Protein AF-A0A6P0TSS7-F1 (afdb_monomer_lite)

Foldseek 3Di:
DVVVVVVVVVVVVVVVVVVVVVVVVVVVVVVVVVVVVVVVVVVVPDCVVVVVVVVVVVVVVVVVVVVVVVVVPDDDDDDDDDDDDDCPDPPPPDDKDKDKAKAQVRVLVVVLCLLVPFQAEKEWEFAFAACLLVDPVVLVSNVVSVVSVHAYEYEYHAVVCPLQTCHDRRNVCVVVLVVVCVVSPPRYYYFHQNDRWGKMARDLAKIKGWDDRNRRDDRDDPDMIMMMIMSDNVVNVVVVCCVVVRDGDDPVVVCVSVVVVVCVVVVVPDDPPPPPPPPPPDDDDDDDDDDDDDDDDDDDDDDDDDDDDDDDDDDDDDDDDDDDDDDDDPQDPADELVRVVVCVVVPDQAQAQHEPDLHECALAERDDQRRHCHNYHHHNYHCHNYHDVND

Radius of gyration: 33.13 Å; chains: 1; bounding box: 86×97×67 Å

Secondary structure (DSSP, 8-state):
-HHHHHHHHHHHHHHHHHHHHHHHHHHHHHHHHHHHHHHHHHHHT-HHHHHHHHHHHHHHHHHHHHHHHHHHT--------------------S---EEEEEHHHHHHHHHHHHHHH-SSEEEEE-S---TTTS-HHHHHHHHHHHHTT-EEEEEE--GGGTT-TT-SGGGTTHHHHHHHHHHTBTTEEEEE------EEEETTTEEEEES--TTTS-S--SS--EEEEE--HHHHHHHHHHHHHS----HHHHHHHHHHHHHHHHS----TT---TTS---------------------------------------------------PPPPPPHHHHHHHHHTT--B-TT-B-TT-B-TT-B---TT-B-TT-B-TT-B-TT-B-TT-

Structure (mmCIF, N/CA/C/O backbone):
data_AF-A0A6P0TSS7-F1
#
_entry.id   AF-A0A6P0TSS7-F1
#
loop_
_atom_site.group_PDB
_atom_site.id
_atom_site.type_symbol
_atom_site.label_atom_id
_atom_site.label_alt_id
_atom_site.label_comp_id
_atom_site.label_asym_id
_atom_site.label_entity_id
_atom_site.label_seq_id
_atom_site.pdbx_PDB_ins_code
_atom_site.Cartn_x
_atom_site.Cartn_y
_atom_site.Cartn_z
_atom_site.occupancy
_atom_site.B_iso_or_equiv
_atom_site.auth_seq_id
_atom_site.auth_comp_id
_atom_site.auth_asym_id
_atom_site.auth_atom_id
_atom_site.pdbx_PDB_model_num
ATOM 1 N N . MET A 1 1 ? 46.151 40.128 7.161 1.00 56.41 1 MET A N 1
ATOM 2 C CA . MET A 1 1 ? 46.401 39.785 5.744 1.00 56.41 1 MET A CA 1
ATOM 3 C C . MET A 1 1 ? 46.749 38.310 5.591 1.00 56.41 1 MET A C 1
ATOM 5 O O . MET A 1 1 ? 46.045 37.662 4.836 1.00 56.41 1 MET A O 1
ATOM 9 N N . SER A 1 2 ? 47.691 37.745 6.363 1.00 64.00 2 SER A N 1
ATOM 10 C CA . SER A 1 2 ? 48.084 36.326 6.213 1.00 64.00 2 SER A CA 1
ATOM 11 C C . SER A 1 2 ? 46.957 35.307 6.423 1.00 64.00 2 SER A C 1
ATOM 13 O O . SER A 1 2 ? 46.883 34.331 5.687 1.00 64.00 2 SER A O 1
ATOM 15 N N . ASP A 1 3 ? 46.052 35.532 7.380 1.00 62.84 3 ASP A N 1
ATOM 16 C CA . ASP A 1 3 ? 44.962 34.576 7.647 1.00 62.84 3 ASP A CA 1
ATOM 17 C C . ASP A 1 3 ? 43.899 34.580 6.540 1.00 62.84 3 ASP A C 1
ATOM 19 O O . ASP A 1 3 ? 43.293 33.554 6.243 1.00 62.84 3 ASP A O 1
ATOM 23 N N . LEU A 1 4 ? 43.708 35.727 5.880 1.00 66.06 4 LEU A N 1
ATOM 24 C CA . LEU A 1 4 ? 42.767 35.861 4.770 1.00 66.06 4 LEU A CA 1
ATOM 25 C C . LEU A 1 4 ? 43.320 35.199 3.499 1.00 66.06 4 LEU A C 1
ATOM 27 O O . LEU A 1 4 ? 42.591 34.493 2.812 1.00 66.06 4 LEU A O 1
ATOM 31 N N . GLU A 1 5 ? 44.618 35.358 3.231 1.00 70.69 5 GLU A N 1
ATOM 32 C CA . GLU A 1 5 ? 45.310 34.692 2.118 1.00 70.69 5 GLU A CA 1
ATOM 33 C C . GLU A 1 5 ? 45.388 33.171 2.316 1.00 70.69 5 GLU A C 1
ATOM 35 O O . GLU A 1 5 ? 45.181 32.409 1.371 1.00 70.69 5 GLU A O 1
ATOM 40 N N . SER A 1 6 ? 45.611 32.715 3.553 1.00 71.88 6 SER A N 1
ATOM 41 C CA . SER A 1 6 ? 45.585 31.290 3.903 1.00 71.88 6 SER A CA 1
ATOM 42 C C . SER A 1 6 ? 44.199 30.674 3.685 1.00 71.88 6 SER A C 1
ATOM 44 O O . SER A 1 6 ? 44.088 29.585 3.122 1.00 71.88 6 SER A O 1
ATOM 46 N N . ASN A 1 7 ? 43.135 31.372 4.093 1.00 77.25 7 ASN A N 1
ATOM 47 C CA . ASN A 1 7 ? 41.763 30.900 3.903 1.00 77.25 7 ASN A CA 1
ATOM 48 C C . ASN A 1 7 ? 41.346 30.906 2.428 1.00 77.25 7 ASN A C 1
ATOM 50 O O . ASN A 1 7 ? 40.672 29.979 1.983 1.00 77.25 7 ASN A O 1
ATOM 54 N N . LEU A 1 8 ? 41.789 31.902 1.656 1.00 76.69 8 LEU A N 1
ATOM 55 C CA . LEU A 1 8 ? 41.529 31.961 0.219 1.00 76.69 8 LEU A CA 1
ATOM 56 C C . LEU A 1 8 ? 42.227 30.812 -0.521 1.00 76.69 8 LEU A C 1
ATOM 58 O O . LEU A 1 8 ? 41.611 30.146 -1.346 1.00 76.69 8 LEU A O 1
ATOM 62 N N . SER A 1 9 ? 43.481 30.516 -0.170 1.00 79.12 9 SER A N 1
ATOM 63 C CA . SER A 1 9 ? 44.229 29.387 -0.738 1.00 79.12 9 SER A CA 1
ATOM 64 C C . SER A 1 9 ? 43.576 28.034 -0.417 1.00 79.12 9 SER A C 1
ATOM 66 O O . SER A 1 9 ? 43.431 27.182 -1.296 1.00 79.12 9 SER A O 1
ATOM 68 N N . ALA A 1 10 ? 43.094 27.852 0.818 1.00 78.88 10 ALA A N 1
ATOM 69 C CA . ALA A 1 10 ? 42.362 26.650 1.216 1.00 78.88 10 ALA A CA 1
ATOM 70 C C . ALA A 1 10 ? 41.029 26.495 0.461 1.00 78.88 10 ALA A C 1
ATOM 72 O O . ALA A 1 10 ? 40.663 25.383 0.076 1.00 78.88 10 ALA A O 1
ATOM 73 N N . LEU A 1 11 ? 40.320 27.602 0.213 1.00 77.44 11 LEU A N 1
ATOM 74 C CA . LEU A 1 11 ? 39.073 27.594 -0.548 1.00 77.44 11 LEU A CA 1
ATOM 75 C C . LEU A 1 11 ? 39.317 27.233 -2.019 1.00 77.44 11 LEU A C 1
ATOM 77 O O . LEU A 1 11 ? 38.633 26.360 -2.545 1.00 77.44 11 LEU A O 1
ATOM 81 N N . VAL A 1 12 ? 40.339 27.817 -2.650 1.00 84.06 12 VAL A N 1
ATOM 82 C CA . VAL A 1 12 ? 40.725 27.510 -4.040 1.00 84.06 12 VAL A CA 1
ATOM 83 C C . VAL A 1 12 ? 41.127 26.040 -4.194 1.00 84.06 12 VAL A C 1
ATOM 85 O O . VAL A 1 12 ? 40.710 25.377 -5.144 1.00 84.06 12 VAL A O 1
ATOM 88 N N . ALA A 1 13 ? 41.878 25.489 -3.237 1.00 80.06 13 ALA A N 1
ATOM 89 C CA . ALA A 1 13 ? 42.235 24.072 -3.244 1.00 80.06 13 ALA A CA 1
ATOM 90 C C . ALA A 1 13 ? 40.999 23.162 -3.132 1.00 80.06 13 ALA A C 1
ATOM 92 O O . ALA A 1 13 ? 40.915 22.147 -3.827 1.00 80.06 13 ALA A O 1
ATOM 93 N N . LYS A 1 14 ? 40.022 23.539 -2.297 1.00 77.12 14 LYS A N 1
ATOM 94 C CA . LYS A 1 14 ? 38.774 22.786 -2.125 1.00 77.12 14 LYS A CA 1
ATOM 95 C C . LYS A 1 14 ? 37.887 22.849 -3.369 1.00 77.12 14 LYS A C 1
ATOM 97 O O . LYS A 1 14 ? 37.352 21.819 -3.764 1.00 77.12 14 LYS A O 1
ATOM 102 N N . VAL A 1 15 ? 37.783 24.011 -4.015 1.00 78.94 15 VAL A N 1
ATOM 103 C CA . VAL A 1 15 ? 37.060 24.167 -5.290 1.00 78.94 15 VAL A CA 1
ATOM 104 C C . VAL A 1 15 ? 37.698 23.294 -6.373 1.00 78.94 15 VAL A C 1
ATOM 106 O O . VAL A 1 15 ? 37.010 22.482 -6.979 1.00 78.94 15 VAL A O 1
ATOM 109 N N . SER A 1 16 ? 39.026 23.330 -6.519 1.00 72.00 16 SER A N 1
ATOM 110 C CA . SER A 1 16 ? 39.725 22.486 -7.499 1.00 72.00 16 SER A CA 1
ATOM 111 C C . SER A 1 16 ? 39.575 20.980 -7.221 1.00 72.00 16 SER A C 1
ATOM 113 O O . SER A 1 16 ? 39.546 20.158 -8.141 1.00 72.00 16 SER A O 1
ATOM 115 N N . GLN A 1 17 ? 39.465 20.583 -5.949 1.00 71.12 17 GLN A N 1
ATOM 116 C CA . GLN A 1 17 ? 39.170 19.199 -5.578 1.00 71.12 17 GLN A CA 1
ATOM 117 C C . GLN A 1 17 ? 37.736 18.799 -5.954 1.00 71.12 17 GLN A C 1
ATOM 119 O O . GLN A 1 17 ? 37.541 17.709 -6.497 1.00 71.12 17 GLN A O 1
ATOM 124 N N . LEU A 1 18 ? 36.757 19.673 -5.705 1.00 65.25 18 LEU A N 1
ATOM 125 C CA . LEU A 1 18 ? 35.355 19.443 -6.061 1.00 65.25 18 LEU A CA 1
ATOM 126 C C . LEU A 1 18 ? 35.171 19.336 -7.580 1.00 65.25 18 LEU A C 1
ATOM 128 O O . LEU A 1 18 ? 34.493 18.421 -8.039 1.00 65.25 18 LEU A O 1
ATOM 132 N N . GLU A 1 19 ? 35.854 20.168 -8.369 1.00 64.25 19 GLU A N 1
ATOM 133 C CA . GLU A 1 19 ? 35.842 20.087 -9.838 1.00 64.25 19 GLU A CA 1
ATOM 134 C C . GLU A 1 19 ? 36.350 18.723 -10.341 1.00 64.25 19 GLU A C 1
ATOM 136 O O . GLU A 1 19 ? 35.740 18.088 -11.204 1.00 64.25 19 GLU A O 1
ATOM 141 N N . LYS A 1 20 ? 37.438 18.200 -9.755 1.00 64.19 20 LYS A N 1
ATOM 142 C CA . LYS A 1 20 ? 37.963 16.865 -10.100 1.00 64.19 20 LYS A CA 1
ATOM 143 C C . LYS A 1 20 ? 36.997 15.740 -9.723 1.00 64.19 20 LYS A C 1
ATOM 145 O O . LYS A 1 20 ? 36.860 14.768 -10.476 1.00 64.19 20 LYS A O 1
ATOM 150 N N . GLN A 1 21 ? 36.326 15.859 -8.578 1.00 65.88 21 GLN A N 1
ATOM 151 C CA . GLN A 1 21 ? 35.292 14.908 -8.165 1.00 65.88 21 GLN A CA 1
ATOM 152 C C . GLN A 1 21 ? 34.088 14.958 -9.112 1.00 65.88 21 GLN A C 1
ATOM 154 O O . GLN A 1 21 ? 33.618 13.904 -9.537 1.00 65.88 21 GLN A O 1
ATOM 159 N N . GLN A 1 22 ? 33.660 16.150 -9.535 1.00 58.44 22 GLN A N 1
ATOM 160 C CA . GLN A 1 22 ? 32.550 16.334 -10.471 1.00 58.44 22 GLN A CA 1
ATOM 161 C C . GLN A 1 22 ? 32.842 15.693 -11.836 1.00 58.44 22 GLN A C 1
ATOM 163 O O . GLN A 1 22 ? 31.994 14.992 -12.387 1.00 58.44 22 GLN A O 1
ATOM 168 N N . VAL A 1 23 ? 34.060 15.852 -12.368 1.00 53.41 23 VAL A N 1
ATOM 169 C CA . VAL A 1 23 ? 34.475 15.206 -13.629 1.00 53.41 23 VAL A CA 1
ATOM 170 C C . VAL A 1 23 ? 34.469 13.680 -13.510 1.00 53.41 23 VAL A C 1
ATOM 172 O O . VAL A 1 23 ? 34.061 12.979 -14.437 1.00 53.41 23 VAL A O 1
ATOM 175 N N . THR A 1 24 ? 34.905 13.150 -12.368 1.00 51.47 24 THR A N 1
ATOM 176 C CA . THR A 1 24 ? 34.916 11.702 -12.114 1.00 51.47 24 THR A CA 1
ATOM 177 C C . THR A 1 24 ? 33.493 11.153 -12.004 1.00 51.47 24 THR A C 1
ATOM 179 O O . THR A 1 24 ? 33.181 10.126 -12.605 1.00 51.47 24 THR A O 1
ATOM 182 N N . LEU A 1 25 ? 32.609 11.878 -11.314 1.00 51.72 25 LEU A N 1
ATOM 183 C CA . LEU A 1 25 ? 31.204 11.516 -11.163 1.00 51.72 25 LEU A CA 1
ATOM 184 C C . LEU A 1 25 ? 30.473 11.524 -12.512 1.00 51.72 25 LEU A C 1
ATOM 186 O O . LEU A 1 25 ? 29.792 10.555 -12.835 1.00 51.72 25 LEU A O 1
ATOM 190 N N . LYS A 1 26 ? 30.695 12.547 -13.351 1.00 48.28 26 LYS A N 1
ATOM 191 C CA . LYS A 1 26 ? 30.140 12.613 -14.716 1.00 48.28 26 LYS A CA 1
ATOM 192 C C . LYS A 1 26 ? 30.524 11.385 -15.547 1.00 48.28 26 LYS A C 1
ATOM 194 O O . LYS A 1 26 ? 29.673 10.794 -16.204 1.00 48.28 26 LYS A O 1
ATOM 199 N N . LYS A 1 27 ? 31.784 10.940 -15.470 1.00 47.41 27 LYS A N 1
ATOM 200 C CA . LYS A 1 27 ? 32.239 9.720 -16.163 1.00 47.41 27 LYS A CA 1
ATOM 201 C C . LYS A 1 27 ? 31.557 8.456 -15.636 1.00 47.41 27 LYS A C 1
ATOM 203 O O . LYS A 1 27 ? 31.225 7.572 -16.421 1.00 47.41 27 LYS A O 1
ATOM 208 N N . TYR A 1 28 ? 31.338 8.373 -14.326 1.00 52.19 28 TYR A N 1
ATOM 209 C CA . TYR A 1 28 ? 30.649 7.241 -13.711 1.00 52.19 28 TYR A CA 1
ATOM 210 C C . TYR A 1 28 ? 29.172 7.173 -14.122 1.00 52.19 28 TYR A C 1
ATOM 212 O O . TYR A 1 28 ? 28.698 6.106 -14.498 1.00 52.19 28 TYR A O 1
ATOM 220 N N . VAL A 1 29 ? 28.478 8.315 -14.147 1.00 48.97 29 VAL A N 1
ATOM 221 C CA . VAL A 1 29 ? 27.081 8.421 -14.602 1.00 48.97 29 VAL A CA 1
ATOM 222 C C . VAL A 1 29 ? 26.935 7.973 -16.055 1.00 48.97 29 VAL A C 1
ATOM 224 O O . VAL A 1 29 ? 26.049 7.181 -16.363 1.00 48.97 29 VAL A O 1
ATOM 227 N N . VAL A 1 30 ? 27.839 8.400 -16.942 1.00 50.03 30 VAL A N 1
ATOM 228 C CA . VAL A 1 30 ? 27.834 7.963 -18.350 1.00 50.03 30 VAL A CA 1
ATOM 229 C C . VAL A 1 30 ? 28.014 6.447 -18.463 1.00 50.03 30 VAL A C 1
ATOM 231 O O . VAL A 1 30 ? 27.313 5.798 -19.237 1.00 50.03 30 VAL A O 1
ATOM 234 N N . LYS A 1 31 ? 28.913 5.863 -17.664 1.00 54.12 31 LYS A N 1
ATOM 235 C CA . LYS A 1 31 ? 29.136 4.413 -17.657 1.00 54.12 31 LYS A CA 1
ATOM 236 C C . LYS A 1 31 ? 27.919 3.647 -17.128 1.00 54.12 31 LYS A C 1
ATOM 238 O O . LYS A 1 31 ? 27.535 2.652 -17.729 1.00 54.12 31 LYS A O 1
ATOM 243 N N . LEU A 1 32 ? 27.300 4.127 -16.047 1.00 56.81 32 LEU A N 1
ATOM 244 C CA . LEU A 1 32 ? 26.070 3.548 -15.501 1.00 56.81 32 LEU A CA 1
ATOM 245 C C . LEU A 1 32 ? 24.920 3.599 -16.504 1.00 56.81 32 LEU A C 1
ATOM 247 O O . LEU A 1 32 ? 24.222 2.602 -16.659 1.00 56.81 32 LEU A O 1
ATOM 251 N N . LYS A 1 33 ? 24.751 4.730 -17.199 1.00 54.34 33 LYS A N 1
ATOM 252 C CA . LYS A 1 33 ? 23.747 4.876 -18.256 1.00 54.34 33 LYS A CA 1
ATOM 253 C C . LYS A 1 33 ? 23.953 3.822 -19.342 1.00 54.34 33 LYS A C 1
ATOM 255 O O . LYS A 1 33 ? 23.025 3.094 -19.658 1.00 54.34 33 LYS A O 1
ATOM 260 N N . HIS A 1 34 ? 25.187 3.664 -19.817 1.00 56.91 34 HIS A N 1
ATOM 261 C CA . HIS A 1 34 ? 25.500 2.659 -20.829 1.00 56.91 34 HIS A CA 1
ATOM 262 C C . HIS A 1 34 ? 25.221 1.222 -20.354 1.00 56.91 34 HIS A C 1
ATOM 264 O O . HIS A 1 34 ? 24.620 0.443 -21.086 1.00 56.91 34 HIS A O 1
ATOM 270 N N . THR A 1 35 ? 25.589 0.876 -19.114 1.00 62.75 35 THR A N 1
ATOM 271 C CA . THR A 1 35 ? 25.255 -0.438 -18.536 1.00 62.75 35 THR A CA 1
ATOM 272 C C . THR A 1 35 ? 23.745 -0.646 -18.419 1.00 62.75 35 THR A C 1
ATOM 274 O O . THR A 1 35 ? 23.259 -1.755 -18.636 1.00 62.75 35 THR A O 1
ATOM 277 N N . LEU A 1 36 ? 22.989 0.396 -18.067 1.00 63.62 36 LEU A N 1
ATOM 278 C CA . LEU A 1 36 ? 21.535 0.319 -17.976 1.00 63.62 36 LEU A CA 1
ATOM 279 C C . LEU A 1 36 ? 20.902 0.106 -19.356 1.00 63.62 36 LEU A C 1
ATOM 281 O O . LEU A 1 36 ? 20.042 -0.761 -19.486 1.00 63.62 36 LEU A O 1
ATOM 285 N N . ASP A 1 37 ? 21.366 0.831 -20.373 1.00 64.12 37 ASP A N 1
ATOM 286 C CA . ASP A 1 37 ? 20.903 0.684 -21.756 1.00 64.12 37 ASP A CA 1
ATOM 287 C C . ASP A 1 37 ? 21.157 -0.745 -22.270 1.00 64.12 37 ASP A C 1
ATOM 289 O O . ASP A 1 37 ? 20.260 -1.376 -22.827 1.00 64.12 37 ASP A O 1
ATOM 293 N N . GLU A 1 38 ? 22.330 -1.314 -21.977 1.00 70.25 38 GLU A N 1
ATOM 294 C CA . GLU A 1 38 ? 22.665 -2.705 -22.311 1.00 70.25 38 GLU A CA 1
ATOM 295 C C . GLU A 1 38 ? 21.771 -3.716 -21.563 1.00 70.25 38 GLU A C 1
ATOM 297 O O . GLU A 1 38 ? 21.343 -4.730 -22.118 1.00 70.25 38 GLU A O 1
ATOM 302 N N . GLN A 1 39 ? 21.441 -3.462 -20.293 1.00 71.75 39 GLN A N 1
ATOM 303 C CA . GLN A 1 39 ? 20.515 -4.307 -19.526 1.00 71.75 39 GLN A CA 1
ATOM 304 C C . GLN A 1 39 ? 19.077 -4.222 -20.055 1.00 71.75 39 GLN A C 1
ATOM 306 O O . GLN A 1 39 ? 18.372 -5.234 -20.057 1.00 71.75 39 GLN A O 1
ATOM 311 N N . ILE A 1 40 ? 18.644 -3.044 -20.513 1.00 71.31 40 ILE A N 1
ATOM 312 C CA . ILE A 1 40 ? 17.343 -2.836 -21.160 1.00 71.31 40 ILE A CA 1
ATOM 313 C C . ILE A 1 40 ? 17.303 -3.572 -22.499 1.00 71.31 40 ILE A C 1
ATOM 315 O O . ILE A 1 40 ? 16.335 -4.275 -22.782 1.00 71.31 40 ILE A O 1
ATOM 319 N N . GLU A 1 41 ? 18.363 -3.486 -23.300 1.00 73.50 41 GLU A N 1
ATOM 320 C CA . GLU A 1 41 ? 18.455 -4.211 -24.565 1.00 73.50 41 GLU A CA 1
ATOM 321 C C . GLU A 1 41 ? 18.394 -5.724 -24.331 1.00 73.50 41 GLU A C 1
ATOM 323 O O . GLU A 1 41 ? 17.563 -6.413 -24.924 1.00 73.50 41 GLU A O 1
ATOM 328 N N . ASN A 1 42 ? 19.163 -6.237 -23.371 1.00 72.75 42 ASN A N 1
ATOM 329 C CA . ASN A 1 42 ? 19.075 -7.633 -22.949 1.00 72.75 42 ASN A CA 1
ATOM 330 C C . ASN A 1 42 ? 17.688 -7.995 -22.395 1.00 72.75 42 ASN A C 1
ATOM 332 O O . ASN A 1 42 ? 17.261 -9.141 -22.525 1.00 72.75 42 ASN A O 1
ATOM 336 N N . PHE A 1 43 ? 16.970 -7.042 -21.785 1.00 73.69 43 PHE A N 1
ATOM 337 C CA . PHE A 1 43 ? 15.600 -7.253 -21.324 1.00 73.69 43 PHE A CA 1
ATOM 338 C C . PHE A 1 43 ? 14.618 -7.425 -22.479 1.00 73.69 43 PHE A C 1
ATOM 340 O O . PHE A 1 43 ? 13.769 -8.313 -22.437 1.00 73.69 43 PHE A O 1
ATOM 347 N N . ASN A 1 44 ? 14.748 -6.596 -23.506 1.00 72.25 44 ASN A N 1
ATOM 348 C CA . ASN A 1 44 ? 13.841 -6.596 -24.646 1.00 72.25 44 ASN A CA 1
ATOM 349 C C . ASN A 1 44 ? 14.048 -7.808 -25.566 1.00 72.25 44 ASN A C 1
ATOM 351 O O . ASN A 1 44 ? 13.125 -8.198 -26.272 1.00 72.25 44 ASN A O 1
ATOM 355 N N . HIS A 1 45 ? 15.224 -8.442 -25.519 1.00 73.44 45 HIS A N 1
ATOM 356 C CA . HIS A 1 45 ? 15.565 -9.612 -26.337 1.00 73.44 45 HIS A CA 1
ATOM 357 C C . HIS A 1 45 ? 15.481 -10.949 -25.576 1.00 73.44 45 HIS A C 1
ATOM 359 O O . HIS A 1 45 ? 16.050 -11.955 -26.007 1.00 73.44 45 HIS A O 1
ATOM 365 N N . ARG A 1 46 ? 14.780 -10.980 -24.436 1.00 73.31 46 ARG A N 1
ATOM 366 C CA . ARG A 1 46 ? 14.581 -12.191 -23.627 1.00 73.31 46 ARG A CA 1
ATOM 367 C C . ARG A 1 46 ? 13.779 -13.256 -24.397 1.00 73.31 46 ARG A C 1
ATOM 369 O O . ARG A 1 46 ? 12.655 -12.968 -24.812 1.00 73.31 46 ARG A O 1
ATOM 376 N N . PRO A 1 47 ? 14.284 -14.496 -24.540 1.00 65.75 47 PRO A N 1
ATOM 377 C CA . PRO A 1 47 ? 13.554 -15.577 -25.210 1.00 65.75 47 PRO A CA 1
ATOM 378 C C . PRO A 1 47 ? 12.255 -15.966 -24.484 1.00 65.75 47 PRO A C 1
ATOM 380 O O . PRO A 1 47 ? 11.314 -16.434 -25.120 1.00 65.75 47 PRO A O 1
ATOM 383 N N . GLU A 1 48 ? 12.161 -15.708 -23.177 1.00 75.50 48 GLU A N 1
ATOM 384 C CA . GLU A 1 48 ? 10.994 -16.036 -22.357 1.00 75.50 48 GLU A CA 1
ATOM 385 C C . GLU A 1 48 ? 9.721 -15.298 -22.803 1.00 75.50 48 GLU A C 1
ATOM 387 O O . GLU A 1 48 ? 8.620 -15.815 -22.616 1.00 75.50 48 GLU A O 1
ATOM 392 N N . ALA A 1 49 ? 9.847 -14.118 -23.424 1.00 62.78 49 ALA A N 1
ATOM 393 C CA . ALA A 1 49 ? 8.706 -13.401 -23.994 1.00 62.78 49 ALA A CA 1
ATOM 394 C C . ALA A 1 49 ? 8.086 -14.177 -25.171 1.00 62.78 49 ALA A C 1
ATOM 396 O O . ALA A 1 49 ? 6.864 -14.315 -25.249 1.00 62.78 49 ALA A O 1
ATOM 397 N N . GLN A 1 50 ? 8.929 -14.765 -26.025 1.00 63.34 50 GLN A N 1
ATOM 398 C CA . GLN A 1 50 ? 8.496 -15.600 -27.147 1.00 63.34 50 GLN A CA 1
ATOM 399 C C . GLN A 1 50 ? 7.930 -16.945 -26.666 1.00 63.34 50 GLN A C 1
ATOM 401 O O . GLN A 1 50 ? 6.972 -17.465 -27.240 1.00 63.34 50 GLN A O 1
ATOM 406 N N . ASP A 1 51 ? 8.484 -17.505 -25.587 1.00 71.44 51 ASP A N 1
ATOM 407 C CA . ASP A 1 51 ? 7.982 -18.742 -24.982 1.00 71.44 51 ASP A CA 1
ATOM 408 C C . ASP A 1 51 ? 6.582 -18.566 -24.371 1.00 71.44 51 ASP A C 1
ATOM 410 O O . ASP A 1 51 ? 5.755 -19.477 -24.457 1.00 71.44 51 ASP A O 1
ATOM 414 N N . ILE A 1 52 ? 6.282 -17.395 -23.797 1.00 74.00 52 ILE A N 1
ATOM 415 C CA . ILE A 1 52 ? 4.943 -17.065 -23.287 1.00 74.00 52 ILE A CA 1
ATOM 416 C C . ILE A 1 52 ? 3.933 -16.960 -24.434 1.00 74.00 52 ILE A C 1
ATOM 418 O O . ILE A 1 52 ? 2.833 -17.501 -24.313 1.00 74.00 52 ILE A O 1
ATOM 422 N N . GLU A 1 53 ? 4.302 -16.330 -25.549 1.00 70.25 53 GLU A N 1
ATOM 423 C CA . GLU A 1 53 ? 3.444 -16.225 -26.736 1.00 70.25 53 GLU A CA 1
ATOM 424 C C . GLU A 1 53 ? 3.136 -17.618 -27.318 1.00 70.25 53 GLU A C 1
ATOM 426 O O . GLU A 1 53 ? 1.975 -17.986 -27.506 1.00 70.25 53 GLU A O 1
ATOM 431 N N . ASN A 1 54 ? 4.157 -18.471 -27.443 1.00 73.94 54 ASN A N 1
ATOM 432 C CA . ASN A 1 54 ? 3.992 -19.862 -27.871 1.00 73.94 54 ASN A CA 1
ATOM 433 C C . ASN A 1 54 ? 3.115 -20.681 -26.900 1.00 73.94 54 ASN A C 1
ATOM 435 O O . ASN A 1 54 ? 2.337 -21.547 -27.312 1.00 73.94 54 ASN A O 1
ATOM 439 N N . LEU A 1 55 ? 3.225 -20.450 -25.587 1.00 76.94 55 LEU A N 1
ATOM 440 C CA . LEU A 1 55 ? 2.380 -21.111 -24.586 1.00 76.94 55 LEU A CA 1
ATOM 441 C C . LEU A 1 55 ? 0.921 -20.650 -24.666 1.00 76.94 55 LEU A C 1
ATOM 443 O O . LEU A 1 55 ? 0.020 -21.476 -24.501 1.00 76.94 55 LEU A O 1
ATOM 447 N N . GLN A 1 56 ? 0.679 -19.371 -24.953 1.00 76.50 56 GLN A N 1
ATOM 448 C CA . GLN A 1 56 ? -0.666 -18.837 -25.163 1.00 76.50 56 GLN A CA 1
ATOM 449 C C . GLN A 1 56 ? -1.332 -19.473 -26.388 1.00 76.50 56 GLN A C 1
ATOM 451 O O . GLN A 1 56 ? -2.473 -19.930 -26.288 1.00 76.50 56 GLN A O 1
ATOM 456 N N . GLU A 1 57 ? -0.612 -19.605 -27.505 1.00 78.06 57 GLU A N 1
ATOM 457 C CA . GLU A 1 57 ? -1.120 -20.284 -28.705 1.00 78.06 57 GLU A CA 1
ATOM 458 C C . GLU A 1 57 ? -1.479 -21.752 -28.432 1.00 78.06 57 GLU A C 1
ATOM 460 O O . GLU A 1 57 ? -2.559 -22.227 -28.804 1.00 78.06 57 GLU A O 1
ATOM 465 N N . ASN A 1 58 ? -0.617 -22.465 -27.702 1.00 82.00 58 ASN A N 1
ATOM 466 C CA . ASN A 1 58 ? -0.872 -23.850 -27.309 1.00 82.00 58 ASN A CA 1
ATOM 467 C C . ASN A 1 58 ? -2.099 -23.984 -26.393 1.00 82.00 58 ASN A C 1
ATOM 469 O O . ASN A 1 58 ? -2.866 -24.943 -26.518 1.00 82.00 58 ASN A O 1
ATOM 473 N N . PHE A 1 59 ? -2.318 -23.026 -25.489 1.00 82.12 59 PHE A N 1
ATOM 474 C CA . PHE A 1 59 ? -3.471 -23.030 -24.590 1.00 82.12 59 PHE A CA 1
ATOM 475 C C . PHE A 1 59 ? -4.788 -22.814 -25.350 1.00 82.12 59 PHE A C 1
ATOM 477 O O . PHE A 1 59 ? -5.782 -23.496 -25.081 1.00 82.12 59 PHE A O 1
ATOM 484 N N . VAL A 1 60 ? -4.794 -21.925 -26.348 1.00 83.12 60 VAL A N 1
ATOM 485 C CA . VAL A 1 60 ? -5.950 -21.710 -27.235 1.00 83.12 60 VAL A CA 1
ATOM 486 C C . VAL A 1 60 ? -6.261 -22.974 -28.039 1.00 83.12 60 VAL A C 1
ATOM 488 O O . VAL A 1 60 ? -7.415 -23.405 -28.077 1.00 83.12 60 VAL A O 1
ATOM 491 N N . ALA A 1 61 ? -5.243 -23.620 -28.615 1.00 77.12 61 ALA A N 1
ATOM 492 C CA . ALA A 1 61 ? -5.414 -24.865 -29.366 1.00 77.12 61 ALA A CA 1
ATOM 493 C C . ALA A 1 61 ? -5.983 -26.006 -28.499 1.00 77.12 61 ALA A C 1
ATOM 495 O O . ALA A 1 61 ? -6.882 -26.732 -28.929 1.00 77.12 61 ALA A O 1
ATOM 496 N N . LEU A 1 62 ? -5.505 -26.138 -27.257 1.00 79.81 62 LEU A N 1
ATOM 497 C CA . LEU A 1 62 ? -6.018 -27.117 -26.293 1.00 79.81 62 LEU A CA 1
ATOM 498 C C . LEU A 1 62 ? -7.464 -26.828 -25.876 1.00 79.81 62 LEU A C 1
ATOM 500 O O . LEU A 1 62 ? -8.258 -27.761 -25.773 1.00 79.81 62 LEU A O 1
ATOM 504 N N . THR A 1 63 ? -7.814 -25.557 -25.670 1.00 78.25 63 THR A N 1
ATOM 505 C CA . THR A 1 63 ? -9.178 -25.144 -25.300 1.00 78.25 63 THR A CA 1
ATOM 506 C C . THR A 1 63 ? -10.172 -25.483 -26.413 1.00 78.25 63 THR A C 1
ATOM 508 O O . THR A 1 63 ? -11.194 -26.114 -26.152 1.00 78.25 63 THR A O 1
ATOM 511 N N . LEU A 1 64 ? -9.823 -25.181 -27.668 1.00 77.50 64 LEU A N 1
ATOM 512 C CA . LEU A 1 64 ? -10.642 -25.529 -28.834 1.00 77.50 64 LEU A CA 1
ATOM 513 C C . LEU A 1 64 ? -10.822 -27.048 -28.986 1.00 77.50 64 LEU A C 1
ATOM 515 O O . LEU A 1 64 ? -11.928 -27.514 -29.259 1.00 77.50 64 LEU A O 1
ATOM 519 N N . GLY A 1 65 ? -9.764 -27.832 -28.755 1.00 79.00 65 GLY A N 1
ATOM 520 C CA . GLY A 1 65 ? -9.853 -29.295 -28.780 1.00 79.00 65 GLY A CA 1
ATOM 521 C C . GLY A 1 65 ? -10.726 -29.873 -27.658 1.00 79.00 65 GLY A C 1
ATOM 522 O O . GLY A 1 65 ? -11.395 -30.891 -27.852 1.00 79.00 65 GLY A O 1
ATOM 523 N N . LEU A 1 66 ? -10.761 -29.223 -26.489 1.00 77.06 66 LEU A N 1
ATOM 524 C CA . LEU A 1 66 ? -11.622 -29.619 -25.373 1.00 77.06 66 LEU A CA 1
ATOM 525 C C . LEU A 1 66 ? -13.103 -29.369 -25.686 1.00 77.06 66 LEU A C 1
ATOM 527 O O . LEU A 1 66 ? -13.934 -30.240 -25.424 1.00 77.06 66 LEU A O 1
ATOM 531 N N . ASP A 1 67 ? -13.423 -28.222 -26.282 1.00 72.62 67 ASP A N 1
ATOM 532 C CA . ASP A 1 67 ? -14.785 -27.878 -26.702 1.00 72.62 67 ASP A CA 1
ATOM 533 C C . ASP A 1 67 ? -15.303 -28.833 -27.787 1.00 72.62 67 ASP A C 1
ATOM 535 O O . ASP A 1 67 ? -16.460 -29.262 -27.749 1.00 72.62 67 ASP A O 1
ATOM 539 N N . GLU A 1 68 ? -14.436 -29.247 -28.715 1.00 73.25 68 GLU A N 1
ATOM 540 C CA . GLU A 1 68 ? -14.770 -30.218 -29.760 1.00 73.25 68 GLU A CA 1
ATOM 541 C C . GLU A 1 68 ? -15.038 -31.622 -29.177 1.00 73.25 68 GLU A C 1
ATOM 543 O O . GLU A 1 68 ? -15.997 -32.298 -29.563 1.00 73.25 68 GLU A O 1
ATOM 548 N N . LEU A 1 69 ? -14.267 -32.039 -28.164 1.00 69.06 69 LEU A N 1
ATOM 549 C CA . LEU A 1 69 ? -14.498 -33.286 -27.424 1.00 69.06 69 LEU A CA 1
ATOM 550 C C . LEU A 1 69 ? -15.773 -33.243 -26.567 1.00 69.06 69 LEU A C 1
ATOM 552 O O . LEU A 1 69 ? -16.496 -34.241 -26.495 1.00 69.06 69 LEU A O 1
ATOM 556 N N . LEU A 1 70 ? -16.084 -32.103 -25.946 1.00 68.12 70 LEU A N 1
ATOM 557 C CA . LEU A 1 70 ? -17.323 -31.899 -25.187 1.00 68.12 70 LEU A CA 1
ATOM 558 C C . LEU A 1 70 ? -18.557 -31.886 -26.102 1.00 68.12 70 LEU A C 1
ATOM 560 O O . LEU A 1 70 ? -19.607 -32.411 -25.724 1.00 68.12 70 LEU A O 1
ATOM 564 N N . ALA A 1 71 ? -18.427 -31.367 -27.326 1.00 63.94 71 ALA A N 1
ATOM 565 C CA . ALA A 1 71 ? -19.481 -31.401 -28.338 1.00 63.94 71 ALA A CA 1
ATOM 566 C C . ALA A 1 71 ? -19.750 -32.822 -28.871 1.00 63.94 71 ALA A C 1
ATOM 568 O O . ALA A 1 71 ? -20.900 -33.167 -29.158 1.00 63.94 71 ALA A O 1
ATOM 569 N N . LEU A 1 72 ? -18.718 -33.669 -28.962 1.00 63.47 72 LEU A N 1
ATOM 570 C CA . LEU A 1 72 ? -18.836 -35.060 -29.415 1.00 63.47 72 LEU A CA 1
ATOM 571 C C . LEU A 1 72 ? -19.414 -36.008 -28.352 1.00 63.47 72 LEU A C 1
ATOM 573 O O . LEU A 1 72 ? -19.984 -37.040 -28.709 1.00 63.47 72 LEU A O 1
ATOM 577 N N . ASN A 1 73 ? -19.304 -35.675 -27.061 1.00 55.09 73 ASN A N 1
ATOM 578 C CA . ASN A 1 73 ? -19.650 -36.588 -25.966 1.00 55.09 73 ASN A CA 1
ATOM 579 C C . ASN A 1 73 ? -21.042 -36.358 -25.351 1.00 55.09 73 ASN A C 1
ATOM 581 O O . ASN A 1 73 ? -21.284 -36.716 -24.197 1.00 55.09 73 ASN A O 1
ATOM 585 N N . ASN A 1 74 ? -21.973 -35.777 -26.113 1.00 50.56 74 ASN A N 1
ATOM 586 C CA . ASN A 1 74 ? -23.294 -35.413 -25.611 1.00 50.56 74 ASN A CA 1
ATOM 587 C C . ASN A 1 74 ? -24.418 -36.317 -26.167 1.00 50.56 74 ASN A C 1
ATOM 589 O O . ASN A 1 74 ? -24.995 -36.012 -27.214 1.00 50.56 74 ASN A O 1
ATOM 593 N N . PRO A 1 75 ? -24.819 -37.394 -25.459 1.00 44.53 75 PRO A N 1
ATOM 594 C CA . PRO A 1 75 ? -26.132 -37.990 -25.630 1.00 44.53 75 PRO A CA 1
ATOM 595 C C . PRO A 1 75 ? -27.035 -37.684 -24.419 1.00 44.53 75 PRO A C 1
ATOM 597 O O . PRO A 1 75 ? -26.903 -38.280 -23.361 1.00 44.53 75 PRO A O 1
ATOM 600 N N . ILE A 1 76 ? -27.998 -36.785 -24.648 1.00 39.34 76 ILE A N 1
ATOM 601 C CA . ILE A 1 76 ? -29.381 -36.764 -24.128 1.00 39.34 76 ILE A CA 1
ATOM 602 C C . ILE A 1 76 ? -29.607 -36.833 -22.595 1.00 39.34 76 ILE A C 1
ATOM 604 O O . ILE A 1 76 ? -29.334 -37.817 -21.919 1.00 39.34 76 ILE A O 1
ATOM 608 N N . LYS A 1 77 ? -30.322 -35.803 -22.109 1.00 48.12 77 LYS A N 1
ATOM 609 C CA . LYS A 1 77 ? -31.125 -35.724 -20.869 1.00 48.12 77 LYS A CA 1
ATOM 610 C C . LYS A 1 77 ? -31.592 -37.076 -20.293 1.00 48.12 77 LYS A C 1
ATOM 612 O O . LYS A 1 77 ? -32.402 -37.758 -20.915 1.00 48.12 77 LYS A O 1
ATOM 617 N N . SER A 1 78 ? -31.285 -37.325 -19.020 1.00 32.12 78 SER A N 1
ATOM 618 C CA . SER A 1 78 ? -32.173 -38.045 -18.096 1.00 32.12 78 SER A CA 1
ATOM 619 C C . SER A 1 78 ? -31.782 -37.768 -16.646 1.00 32.12 78 SER A C 1
ATOM 621 O O . SER A 1 78 ? -30.648 -37.981 -16.236 1.00 32.12 78 SER A O 1
ATOM 623 N N . THR A 1 79 ? -32.771 -37.319 -15.885 1.00 39.34 79 THR A N 1
ATOM 624 C CA . THR A 1 79 ? -32.872 -37.338 -14.423 1.00 39.34 79 THR A CA 1
ATOM 625 C C . THR A 1 79 ? -32.295 -38.598 -13.779 1.00 39.34 79 THR A C 1
ATOM 627 O O . THR A 1 79 ? -32.707 -39.694 -14.155 1.00 39.34 79 THR A O 1
ATOM 630 N N . THR A 1 80 ? -31.489 -38.423 -12.728 1.00 32.88 80 THR A N 1
ATOM 631 C CA . THR A 1 80 ? -31.630 -39.193 -11.480 1.00 32.88 80 THR A CA 1
ATOM 632 C C . THR A 1 80 ? -30.948 -38.466 -10.327 1.00 32.88 80 THR A C 1
ATOM 634 O O . THR A 1 80 ? -29.767 -38.136 -10.389 1.00 32.88 80 THR A O 1
ATOM 637 N N . GLU A 1 81 ? -31.737 -38.223 -9.287 1.00 43.50 81 GLU A N 1
ATOM 638 C CA . GLU A 1 81 ? -31.307 -37.928 -7.927 1.00 43.50 81 GLU A CA 1
ATOM 639 C C . GLU A 1 81 ? -30.286 -38.968 -7.453 1.00 43.50 81 GLU A C 1
ATOM 641 O O . GLU A 1 81 ? -30.526 -40.162 -7.608 1.00 43.50 81 GLU A O 1
ATOM 646 N N . THR A 1 82 ? -29.222 -38.525 -6.779 1.00 32.66 82 THR A N 1
ATOM 647 C CA . THR A 1 82 ? -28.695 -39.242 -5.609 1.00 32.66 82 THR A CA 1
ATOM 648 C C . THR A 1 82 ? -27.860 -38.310 -4.734 1.00 32.66 82 THR A C 1
ATOM 650 O O . THR A 1 82 ? -26.741 -37.951 -5.074 1.00 32.66 82 THR A O 1
ATOM 653 N N . GLN A 1 83 ? -28.447 -37.997 -3.578 1.00 34.34 83 GLN A N 1
ATOM 654 C CA . GLN A 1 83 ? -27.816 -37.890 -2.259 1.00 34.34 83 GLN A CA 1
ATOM 655 C C . GLN A 1 83 ? -26.753 -36.812 -2.032 1.00 34.34 83 GLN A C 1
ATOM 657 O O . GLN A 1 83 ? -25.555 -37.061 -1.943 1.00 34.34 83 GLN A O 1
ATOM 662 N N . ASP A 1 84 ? -27.303 -35.634 -1.763 1.00 39.88 84 ASP A N 1
ATOM 663 C CA . ASP A 1 84 ? -26.875 -34.689 -0.738 1.00 39.88 84 ASP A CA 1
ATOM 664 C C . ASP A 1 84 ? -26.348 -35.377 0.543 1.00 39.88 84 ASP A C 1
ATOM 666 O O . ASP A 1 84 ? -27.074 -36.098 1.239 1.00 39.88 84 ASP A O 1
ATOM 670 N N . LYS A 1 85 ? -25.062 -35.153 0.831 1.00 40.22 85 LYS A N 1
ATOM 671 C CA . LYS A 1 85 ? -24.432 -35.312 2.147 1.00 40.22 85 LYS A CA 1
ATOM 672 C C . LYS A 1 85 ? -23.308 -34.291 2.303 1.00 40.22 85 LYS A C 1
ATOM 674 O O . LYS A 1 85 ? -22.140 -34.652 2.257 1.00 40.22 85 LYS A O 1
ATOM 679 N N . SER A 1 86 ? -23.697 -33.037 2.483 1.00 37.25 86 SER A N 1
ATOM 680 C CA . SER A 1 86 ? -23.196 -32.126 3.526 1.00 37.25 86 SER A CA 1
ATOM 681 C C . SER A 1 86 ? -23.571 -30.712 3.107 1.00 37.25 86 SER A C 1
ATOM 683 O O . SER A 1 86 ? -22.749 -29.921 2.648 1.00 37.25 86 SER A O 1
ATOM 685 N N . SER A 1 87 ? -24.859 -30.419 3.237 1.00 38.09 87 SER A N 1
ATOM 686 C CA . SER A 1 87 ? -25.362 -29.066 3.383 1.00 38.09 87 SER A CA 1
ATOM 687 C C . SER A 1 87 ? -24.753 -28.459 4.653 1.00 38.09 87 SER A C 1
ATOM 689 O O . SER A 1 87 ? -25.349 -28.539 5.731 1.00 38.09 87 SER A O 1
ATOM 691 N N . ASP A 1 88 ? -23.553 -27.889 4.542 1.00 39.03 88 ASP A N 1
ATOM 692 C CA . ASP A 1 88 ? -23.133 -26.883 5.506 1.00 39.03 88 ASP A CA 1
ATOM 693 C C . ASP A 1 88 ? -24.051 -25.680 5.315 1.00 39.03 88 ASP A C 1
ATOM 695 O O . ASP A 1 88 ? -24.244 -25.122 4.231 1.00 39.03 88 ASP A O 1
ATOM 699 N N . ASN A 1 89 ? -24.754 -25.419 6.399 1.00 41.88 89 ASN A N 1
ATOM 700 C CA . ASN A 1 89 ? -25.932 -24.600 6.489 1.00 41.88 89 ASN A CA 1
ATOM 701 C C . ASN A 1 89 ? -25.512 -23.125 6.353 1.00 41.88 89 ASN A C 1
ATOM 703 O O . ASN A 1 89 ? -25.191 -22.489 7.351 1.00 41.88 89 ASN A O 1
ATOM 707 N N . TRP A 1 90 ? -25.527 -22.560 5.139 1.00 39.94 90 TRP A N 1
ATOM 708 C CA . TRP A 1 90 ? -25.421 -21.106 4.904 1.00 39.94 90 TRP A CA 1
ATOM 709 C C . TRP A 1 90 ? -26.698 -20.374 5.351 1.00 39.94 90 TRP A C 1
ATOM 711 O O . TRP A 1 90 ? -27.280 -19.581 4.615 1.00 39.94 90 TRP A O 1
ATOM 721 N N . GLN A 1 91 ? -27.184 -20.659 6.555 1.00 45.31 91 GLN A N 1
ATOM 722 C CA . GLN A 1 91 ? -28.207 -19.847 7.197 1.00 45.31 91 GLN A CA 1
ATOM 723 C C . GLN A 1 91 ? -27.507 -18.826 8.085 1.00 45.31 91 GLN A C 1
ATOM 725 O O . GLN A 1 91 ? -27.498 -18.953 9.306 1.00 45.31 91 GLN A O 1
ATOM 730 N N . LYS A 1 92 ? -26.914 -17.804 7.457 1.00 50.12 92 LYS A N 1
ATOM 731 C CA . LYS A 1 92 ? -26.589 -16.577 8.182 1.00 50.12 92 LYS A CA 1
ATOM 732 C C . LYS A 1 92 ? -27.898 -15.847 8.477 1.00 50.12 92 LYS A C 1
ATOM 734 O O . LYS A 1 92 ? -28.658 -15.516 7.572 1.00 50.12 92 LYS A O 1
ATOM 739 N N . THR A 1 93 ? -28.185 -15.676 9.762 1.00 54.22 93 THR A N 1
ATOM 740 C CA . THR A 1 93 ? -29.399 -15.039 10.297 1.00 54.22 93 THR A CA 1
ATOM 741 C C . THR A 1 93 ? -29.228 -13.547 10.597 1.00 54.22 93 THR A C 1
ATOM 743 O O . THR A 1 93 ? -30.146 -12.937 11.137 1.00 54.22 93 THR A O 1
ATOM 746 N N . GLU A 1 94 ? -28.090 -12.949 10.244 1.00 57.31 94 GLU A N 1
ATOM 747 C CA . GLU A 1 94 ? -27.823 -11.516 10.414 1.00 57.31 94 GLU A CA 1
ATOM 748 C C . GLU A 1 94 ? -27.810 -10.812 9.049 1.00 57.31 94 GLU A C 1
ATOM 750 O O . GLU A 1 94 ? -27.294 -11.352 8.073 1.00 57.31 94 GLU A O 1
ATOM 755 N N . GLU A 1 95 ? -28.405 -9.618 8.958 1.00 67.50 95 GLU A N 1
ATOM 756 C CA . GLU A 1 95 ? -28.284 -8.754 7.777 1.00 67.50 95 GLU A CA 1
ATOM 757 C C . GLU A 1 95 ? -26.865 -8.172 7.735 1.00 67.50 95 GLU A C 1
ATOM 759 O O . GLU A 1 95 ? -26.578 -7.169 8.383 1.00 67.50 95 GLU A O 1
ATOM 764 N N . TYR A 1 96 ? -25.969 -8.797 6.975 1.00 71.69 96 TYR A N 1
ATOM 765 C CA . TYR A 1 96 ? -24.679 -8.212 6.605 1.00 71.69 96 TYR A CA 1
ATOM 766 C C . TYR A 1 96 ? -24.764 -7.626 5.194 1.00 71.69 96 TYR A C 1
ATOM 768 O O . TYR A 1 96 ? -25.430 -8.166 4.307 1.00 71.69 96 TYR A O 1
ATOM 776 N N . GLN A 1 97 ? -24.091 -6.498 4.981 1.00 84.88 97 GLN A N 1
ATOM 777 C CA . GLN A 1 97 ? -23.994 -5.848 3.682 1.00 84.88 97 GLN A CA 1
ATOM 778 C C . GLN A 1 97 ? -22.648 -6.189 3.055 1.00 84.88 97 GLN A C 1
ATOM 780 O O . GLN A 1 97 ? -21.598 -5.918 3.635 1.00 84.88 97 GLN A O 1
ATOM 785 N N . ASN A 1 98 ? -22.700 -6.782 1.862 1.00 91.81 98 ASN A N 1
ATOM 786 C CA . ASN A 1 98 ? -21.530 -7.033 1.034 1.00 91.81 98 ASN A CA 1
ATOM 787 C C . ASN A 1 98 ? -21.651 -6.229 -0.254 1.00 91.81 98 ASN A C 1
ATOM 789 O O . ASN A 1 98 ? -22.686 -6.270 -0.922 1.00 91.81 98 ASN A O 1
ATOM 793 N N . GLN A 1 99 ? -20.576 -5.545 -0.616 1.00 94.94 99 GLN A N 1
ATOM 794 C CA . GLN A 1 99 ? -20.491 -4.754 -1.831 1.00 94.94 99 GLN A CA 1
ATOM 795 C C . GLN A 1 99 ? -19.197 -5.090 -2.569 1.00 94.94 99 GLN A C 1
ATOM 797 O O . GLN A 1 99 ? -18.131 -5.188 -1.965 1.00 94.94 99 GLN A O 1
ATOM 802 N N . LEU A 1 100 ? -19.301 -5.267 -3.887 1.00 96.75 100 LEU A N 1
ATOM 803 C CA . LEU A 1 100 ? -18.128 -5.331 -4.751 1.00 96.75 100 LEU A CA 1
ATOM 804 C C . LEU A 1 100 ? -17.558 -3.928 -4.936 1.00 96.75 100 LEU A C 1
ATOM 806 O O . LEU A 1 100 ? -18.301 -2.969 -5.151 1.00 96.75 100 LEU A O 1
ATOM 810 N N . VAL A 1 101 ? -16.240 -3.848 -4.869 1.00 95.00 101 VAL A N 1
ATOM 811 C CA . VAL A 1 101 ? -15.452 -2.641 -5.098 1.00 95.00 101 VAL A CA 1
ATOM 812 C C . VAL A 1 101 ? -14.562 -2.934 -6.295 1.00 95.00 101 VAL A C 1
ATOM 814 O O . VAL A 1 101 ? -13.917 -3.986 -6.332 1.00 95.00 101 VAL A O 1
ATOM 817 N N . PHE A 1 102 ? -14.568 -2.049 -7.286 1.00 94.75 102 PHE A N 1
ATOM 818 C CA . PHE A 1 102 ? -13.860 -2.264 -8.540 1.00 94.75 102 PHE A CA 1
ATOM 819 C C . PHE A 1 102 ? -12.748 -1.246 -8.710 1.00 94.75 102 PHE A C 1
ATOM 821 O O . PHE A 1 102 ? -12.919 -0.063 -8.439 1.00 94.75 102 PHE A O 1
ATOM 828 N N . ASP A 1 103 ? -11.624 -1.728 -9.219 1.00 92.62 103 ASP A N 1
ATOM 829 C CA . ASP A 1 103 ? -10.501 -0.909 -9.637 1.00 92.62 103 ASP A CA 1
ATOM 830 C C . ASP A 1 103 ? -9.864 -0.094 -8.495 1.00 92.62 103 ASP A C 1
ATOM 832 O O . ASP A 1 103 ? -10.240 -0.153 -7.314 1.00 92.62 103 ASP A O 1
ATOM 836 N N . ARG A 1 104 ? -8.779 0.599 -8.839 1.00 90.75 104 ARG A N 1
ATOM 837 C CA . ARG A 1 104 ? -7.913 1.275 -7.867 1.00 90.75 104 ARG A CA 1
ATOM 838 C C . ARG A 1 104 ? -8.568 2.478 -7.190 1.00 90.75 104 ARG A C 1
ATOM 840 O O . ARG A 1 104 ? -8.416 2.580 -5.973 1.00 90.75 104 ARG A O 1
ATOM 847 N N . PRO A 1 105 ? -9.309 3.353 -7.900 1.00 91.31 105 PRO A N 1
ATOM 848 C CA . PRO A 1 105 ? -9.926 4.517 -7.269 1.00 91.31 105 PRO A CA 1
ATOM 849 C C . PRO A 1 105 ? -10.933 4.138 -6.179 1.00 91.31 105 PRO A C 1
ATOM 851 O O . PRO A 1 105 ? -10.863 4.683 -5.079 1.00 91.31 105 PRO A O 1
ATOM 854 N N . ASP A 1 106 ? -11.814 3.159 -6.419 1.00 92.69 106 ASP A N 1
ATOM 855 C CA . ASP A 1 106 ? -12.813 2.781 -5.411 1.00 92.69 106 ASP A CA 1
ATOM 856 C C . ASP A 1 106 ? -12.158 2.047 -4.232 1.00 92.69 106 ASP A C 1
ATOM 858 O O . ASP A 1 106 ? -12.486 2.317 -3.076 1.00 92.69 106 ASP A O 1
ATOM 862 N N . SER A 1 107 ? -11.182 1.170 -4.500 1.00 93.06 107 SER A N 1
ATOM 863 C CA . SER A 1 107 ? -10.400 0.490 -3.453 1.00 93.06 107 SER A CA 1
ATOM 864 C C . SER A 1 107 ? -9.669 1.495 -2.560 1.00 93.06 107 SER A C 1
ATOM 866 O O . SER A 1 107 ? -9.675 1.383 -1.332 1.00 93.06 107 SER A O 1
ATOM 868 N N . ARG A 1 108 ? -9.081 2.529 -3.168 1.00 93.56 108 ARG A N 1
ATOM 869 C CA . ARG A 1 108 ? -8.432 3.626 -2.455 1.00 93.56 108 ARG A CA 1
ATOM 870 C C . ARG A 1 108 ? -9.444 4.476 -1.690 1.00 93.56 108 ARG A C 1
ATOM 872 O O . ARG A 1 108 ? -9.184 4.814 -0.537 1.00 93.56 108 ARG A O 1
ATOM 879 N N . GLY A 1 109 ? -10.616 4.729 -2.268 1.00 94.69 109 GLY A N 1
ATOM 880 C CA . GLY A 1 109 ? -11.739 5.395 -1.611 1.00 94.69 109 GLY A CA 1
ATOM 881 C C . GLY A 1 109 ? -12.132 4.731 -0.289 1.00 94.69 109 GLY A C 1
ATOM 882 O O . GLY A 1 109 ? -12.324 5.431 0.704 1.00 94.69 109 GLY A O 1
ATOM 883 N N . VAL A 1 110 ? -12.139 3.394 -0.231 1.00 96.69 110 VAL A N 1
ATOM 884 C CA . VAL A 1 110 ? -12.407 2.646 1.011 1.00 96.69 110 VAL A CA 1
ATOM 885 C C . VAL A 1 110 ? -11.360 2.934 2.094 1.00 96.69 110 VAL A C 1
ATOM 887 O O . VAL A 1 110 ? -11.720 3.132 3.256 1.00 96.69 110 VAL A O 1
ATOM 890 N N . LEU A 1 111 ? -10.069 3.001 1.746 1.00 97.12 111 LEU A N 1
ATOM 891 C CA . LEU A 1 111 ? -9.019 3.372 2.704 1.00 97.12 111 LEU A CA 1
ATOM 892 C C . LEU A 1 111 ? -9.216 4.801 3.225 1.00 97.12 111 LEU A C 1
ATOM 894 O O . LEU A 1 111 ? -9.090 5.042 4.428 1.00 97.12 111 LEU A O 1
ATOM 898 N N . ILE A 1 112 ? -9.526 5.749 2.338 1.00 97.12 112 ILE A N 1
ATOM 899 C CA . ILE A 1 112 ? -9.757 7.142 2.730 1.00 97.12 112 ILE A CA 1
ATOM 900 C C . ILE A 1 112 ? -10.975 7.250 3.656 1.00 97.12 112 ILE A C 1
ATOM 902 O O . ILE A 1 112 ? -10.885 7.896 4.701 1.00 97.12 112 ILE A O 1
ATOM 906 N N . GLU A 1 113 ? -12.076 6.562 3.340 1.00 97.00 113 GLU A N 1
ATOM 907 C CA . GLU A 1 113 ? -13.258 6.504 4.206 1.00 97.00 113 GLU A CA 1
ATOM 908 C C . GLU A 1 113 ? -12.917 5.906 5.577 1.00 97.00 113 GLU A C 1
ATOM 910 O O . GLU A 1 113 ? -13.311 6.455 6.611 1.00 97.00 113 GLU A O 1
ATOM 915 N N . ALA A 1 114 ? -12.156 4.810 5.616 1.00 97.88 114 ALA A N 1
ATOM 916 C CA . ALA A 1 114 ? -11.727 4.194 6.867 1.00 97.88 114 ALA A CA 1
ATOM 917 C C . ALA A 1 114 ? -10.915 5.182 7.722 1.00 97.88 114 ALA A C 1
ATOM 919 O O . ALA A 1 114 ? -11.217 5.381 8.900 1.00 97.88 114 ALA A O 1
ATOM 920 N N . LEU A 1 115 ? -9.956 5.888 7.116 1.00 98.00 115 LEU A N 1
ATOM 921 C CA . LEU A 1 115 ? -9.135 6.901 7.788 1.00 98.00 115 LEU A CA 1
ATOM 922 C C . LEU A 1 115 ? -9.922 8.111 8.288 1.00 98.00 115 LEU A C 1
ATOM 924 O O . LEU A 1 115 ? -9.478 8.780 9.222 1.00 98.00 115 LEU A O 1
ATOM 928 N N . GLU A 1 116 ? -11.068 8.424 7.695 1.00 97.00 116 GLU A N 1
ATOM 929 C CA . GLU A 1 116 ? -11.919 9.543 8.108 1.00 97.00 116 GLU A CA 1
ATOM 930 C C . GLU A 1 116 ? -12.959 9.129 9.156 1.00 97.00 116 GLU A C 1
ATOM 932 O O . GLU A 1 116 ? -13.325 9.923 10.031 1.00 97.00 116 GLU A O 1
ATOM 937 N N . THR A 1 117 ? -13.420 7.879 9.106 1.00 96.19 117 THR A N 1
ATOM 938 C CA . THR A 1 117 ? -14.564 7.419 9.898 1.00 96.19 117 THR A CA 1
ATOM 939 C C . THR A 1 117 ? -14.194 6.614 11.138 1.00 96.19 117 THR A C 1
ATOM 941 O O . THR A 1 117 ? -14.969 6.683 12.102 1.00 96.19 117 THR A O 1
ATOM 944 N N . VAL A 1 118 ? -13.029 5.947 11.158 1.00 98.00 118 VAL A N 1
ATOM 945 C CA . VAL A 1 118 ? -12.557 5.113 12.278 1.00 98.00 118 VAL A CA 1
ATOM 946 C C . VAL A 1 118 ? -12.644 5.839 13.621 1.00 98.00 118 VAL A C 1
ATOM 948 O O . VAL A 1 118 ? -12.406 7.055 13.712 1.00 98.00 118 VAL A O 1
ATOM 951 N N . LYS A 1 119 ? -13.033 5.092 14.661 1.00 97.50 119 LYS A N 1
ATOM 952 C CA . LYS A 1 119 ? -13.220 5.596 16.030 1.00 97.50 119 LYS A CA 1
ATOM 953 C C . LYS A 1 119 ? -12.282 4.984 17.057 1.00 97.50 119 LYS A C 1
ATOM 955 O O . LYS A 1 119 ? -12.013 5.650 18.053 1.00 97.50 119 LYS A O 1
ATOM 960 N N . ALA A 1 120 ? -11.820 3.757 16.849 1.00 97.56 120 ALA A N 1
ATOM 961 C CA . ALA A 1 120 ? -10.948 3.065 17.787 1.00 97.56 120 ALA A CA 1
ATOM 962 C C . ALA A 1 120 ? -9.692 2.527 17.104 1.00 97.56 120 ALA A C 1
ATOM 964 O O . ALA A 1 120 ? -8.593 2.896 17.513 1.00 97.56 120 ALA A O 1
ATOM 965 N N . ARG A 1 121 ? -9.835 1.685 16.077 1.00 98.31 121 ARG A N 1
ATOM 966 C CA . ARG A 1 121 ? -8.716 0.947 15.485 1.00 98.31 121 ARG A CA 1
ATOM 967 C C . ARG A 1 121 ? -8.912 0.717 13.992 1.00 98.31 121 ARG A C 1
ATOM 969 O O . ARG A 1 121 ? -9.940 0.202 13.562 1.00 98.31 121 ARG A O 1
ATOM 976 N N . LEU A 1 122 ? -7.890 1.053 13.217 1.00 98.62 122 LEU A N 1
ATOM 977 C CA . LEU A 1 122 ? -7.775 0.734 11.802 1.00 98.62 122 LEU A CA 1
ATOM 978 C C . LEU A 1 122 ? -6.613 -0.241 11.615 1.00 98.62 122 LEU A C 1
ATOM 980 O O . LEU A 1 122 ? -5.474 0.085 11.936 1.00 98.62 122 LEU A O 1
ATOM 984 N N . ILE A 1 123 ? -6.897 -1.426 11.088 1.00 98.62 123 ILE A N 1
ATOM 985 C CA . ILE A 1 123 ? -5.875 -2.395 10.687 1.00 98.62 123 ILE A CA 1
ATOM 986 C C . ILE A 1 123 ? -5.744 -2.316 9.173 1.00 98.62 123 ILE A C 1
ATOM 988 O O . ILE A 1 123 ? -6.747 -2.395 8.469 1.00 98.62 123 ILE A O 1
ATOM 992 N N . ILE A 1 124 ? -4.524 -2.179 8.668 1.00 98.44 124 ILE A N 1
ATOM 993 C CA . ILE A 1 124 ? -4.221 -2.185 7.238 1.00 98.44 124 ILE A CA 1
ATOM 994 C C . ILE A 1 124 ? -3.168 -3.254 6.991 1.00 98.44 124 ILE A C 1
ATOM 996 O O . ILE A 1 124 ? -2.118 -3.243 7.621 1.00 98.44 124 ILE A O 1
ATOM 1000 N N . VAL A 1 125 ? -3.412 -4.172 6.067 1.00 97.75 125 VAL A N 1
ATOM 1001 C CA . VAL A 1 125 ? -2.434 -5.182 5.664 1.00 97.75 125 VAL A CA 1
ATOM 1002 C C . VAL A 1 125 ? -2.148 -5.020 4.184 1.00 97.75 125 VAL A C 1
ATOM 1004 O O . VAL A 1 125 ? -3.064 -5.099 3.374 1.00 97.75 125 VAL A O 1
ATOM 1007 N N . CYS A 1 126 ? -0.883 -4.770 3.845 1.00 96.12 126 CYS A N 1
ATOM 1008 C CA . CYS A 1 126 ? -0.414 -4.621 2.470 1.00 96.12 126 CYS A CA 1
ATOM 1009 C C . CYS A 1 126 ? 1.059 -5.064 2.366 1.00 96.12 126 CYS A C 1
ATOM 1011 O O . CYS A 1 126 ? 1.883 -4.631 3.175 1.00 96.12 126 CYS A O 1
ATOM 1013 N N . PRO A 1 127 ? 1.445 -5.899 1.380 1.00 92.19 127 PRO A N 1
ATOM 1014 C CA . PRO A 1 127 ? 2.796 -6.470 1.288 1.00 92.19 127 PRO A CA 1
ATOM 1015 C C . PRO A 1 127 ? 3.920 -5.439 1.108 1.00 92.19 127 PRO A C 1
ATOM 1017 O O . PRO A 1 127 ? 5.057 -5.675 1.533 1.00 92.19 127 PRO A O 1
ATOM 1020 N N . TRP A 1 128 ? 3.616 -4.313 0.468 1.00 92.94 128 TRP A N 1
ATOM 1021 C CA . TRP A 1 128 ? 4.578 -3.296 0.041 1.00 92.94 128 TRP A CA 1
ATOM 1022 C C . TRP A 1 128 ? 4.147 -1.901 0.500 1.00 92.94 128 TRP A C 1
ATOM 1024 O O . TRP A 1 128 ? 2.958 -1.653 0.702 1.00 92.94 128 TRP A O 1
ATOM 1034 N N . LEU A 1 129 ? 5.129 -1.011 0.661 1.00 90.81 129 LEU A N 1
ATOM 1035 C CA . LEU A 1 129 ? 4.994 0.331 1.232 1.00 90.81 129 LEU A CA 1
ATOM 1036 C C . LEU A 1 129 ? 5.766 1.328 0.354 1.00 90.81 129 LEU A C 1
ATOM 1038 O O . LEU A 1 129 ? 6.975 1.505 0.517 1.00 90.81 129 LEU A O 1
ATOM 1042 N N . ASN A 1 130 ? 5.085 1.955 -0.603 1.00 86.12 130 ASN A N 1
ATOM 1043 C CA . ASN A 1 130 ? 5.722 2.805 -1.610 1.00 86.12 130 ASN A CA 1
ATOM 1044 C C . ASN A 1 130 ? 5.252 4.263 -1.510 1.00 86.12 130 ASN A C 1
ATOM 1046 O O . ASN A 1 130 ? 4.055 4.515 -1.376 1.00 86.12 130 ASN A O 1
ATOM 1050 N N . CYS A 1 131 ? 6.174 5.219 -1.640 1.00 82.56 131 CYS A N 1
ATOM 1051 C CA . CYS A 1 131 ? 5.891 6.651 -1.495 1.00 82.56 131 CYS A CA 1
ATOM 1052 C C . CYS A 1 131 ? 5.013 7.244 -2.611 1.00 82.56 131 CYS A C 1
ATOM 1054 O O . CYS A 1 131 ? 4.375 8.266 -2.396 1.00 82.56 131 CYS A O 1
ATOM 1056 N N . ASN A 1 132 ? 4.890 6.587 -3.770 1.00 77.38 132 ASN A N 1
ATOM 1057 C CA . ASN A 1 132 ? 3.938 6.998 -4.809 1.00 77.38 132 ASN A CA 1
ATOM 1058 C C . ASN A 1 132 ? 2.481 6.784 -4.365 1.00 77.38 132 ASN A C 1
ATOM 1060 O O . ASN A 1 132 ? 1.567 7.351 -4.951 1.00 77.38 132 ASN A O 1
ATOM 1064 N N . SER A 1 133 ? 2.252 5.914 -3.377 1.00 85.62 133 SER A N 1
ATOM 1065 C CA . SER A 1 133 ? 0.929 5.642 -2.805 1.00 85.62 133 SER A CA 1
ATOM 1066 C C . SER A 1 133 ? 0.800 6.199 -1.383 1.00 85.62 133 SER A C 1
ATOM 1068 O O . SER A 1 133 ? -0.264 6.682 -0.992 1.00 85.62 133 SER A O 1
ATOM 1070 N N . ILE A 1 134 ? 1.882 6.153 -0.603 1.00 88.38 134 ILE A N 1
ATOM 1071 C CA . ILE A 1 134 ? 2.023 6.801 0.705 1.00 88.38 134 ILE A CA 1
ATOM 1072 C C . ILE A 1 134 ? 2.709 8.150 0.482 1.00 88.38 134 ILE A C 1
ATOM 1074 O O . ILE A 1 134 ? 3.881 8.338 0.795 1.00 88.38 134 ILE A O 1
ATOM 1078 N N . ASP A 1 135 ? 1.970 9.064 -0.126 1.00 85.44 135 ASP A N 1
ATOM 1079 C CA . ASP A 1 135 ? 2.402 10.432 -0.367 1.00 85.44 135 ASP A CA 1
ATOM 1080 C C . ASP A 1 135 ? 2.153 11.324 0.865 1.00 85.44 135 ASP A C 1
ATOM 1082 O O . ASP A 1 135 ? 1.582 10.907 1.881 1.00 85.44 135 ASP A O 1
ATOM 1086 N N . GLU A 1 136 ? 2.550 12.595 0.777 1.00 87.31 136 GLU A N 1
ATOM 1087 C CA . GLU A 1 136 ? 2.325 13.574 1.847 1.00 87.31 136 GLU A CA 1
ATOM 1088 C C . GLU A 1 136 ? 0.832 13.710 2.202 1.00 87.31 136 GLU A C 1
ATOM 1090 O O . GLU A 1 136 ? 0.463 13.895 3.368 1.00 87.31 136 GLU A O 1
ATOM 1095 N N . HIS A 1 137 ? -0.052 13.568 1.210 1.00 92.00 137 HIS A N 1
ATOM 1096 C CA . HIS A 1 137 ? -1.491 13.648 1.416 1.00 92.00 137 HIS A CA 1
ATOM 1097 C C . HIS A 1 137 ? -2.011 12.498 2.291 1.00 92.00 137 HIS A C 1
ATOM 1099 O O . HIS A 1 137 ? -2.735 12.741 3.266 1.00 92.00 137 HIS A O 1
ATOM 1105 N N . LEU A 1 138 ? -1.619 11.254 1.999 1.00 94.38 138 LEU A N 1
ATOM 1106 C CA . LEU A 1 138 ? -1.988 10.096 2.808 1.00 94.38 138 LEU A CA 1
ATOM 1107 C C . LEU A 1 138 ? -1.343 10.147 4.193 1.00 94.38 138 LEU A C 1
ATOM 1109 O O . LEU A 1 138 ? -2.027 9.888 5.185 1.00 94.38 138 LEU A O 1
ATOM 1113 N N . LEU A 1 139 ? -0.068 10.536 4.289 1.00 94.62 139 LEU A N 1
ATOM 1114 C CA . LEU A 1 139 ? 0.614 10.718 5.575 1.00 94.62 139 LEU A CA 1
ATOM 1115 C C . LEU A 1 139 ? -0.134 11.728 6.457 1.00 94.62 139 LEU A C 1
ATOM 1117 O O . LEU A 1 139 ? -0.336 11.489 7.650 1.00 94.62 139 LEU A O 1
ATOM 1121 N N . ASN A 1 140 ? -0.632 12.822 5.878 1.00 96.62 140 ASN A N 1
ATOM 1122 C CA . ASN A 1 140 ? -1.467 13.782 6.597 1.00 96.62 140 ASN A CA 1
ATOM 1123 C C . ASN A 1 140 ? -2.812 13.183 7.037 1.00 96.62 140 ASN A C 1
ATOM 1125 O O . ASN A 1 140 ? -3.283 13.485 8.136 1.00 96.62 140 ASN A O 1
ATOM 1129 N N . LYS A 1 141 ? -3.421 12.284 6.253 1.00 97.88 141 LYS A N 1
ATOM 1130 C CA . LYS A 1 141 ? -4.618 11.541 6.688 1.00 97.88 141 LYS A CA 1
ATOM 1131 C C . LYS A 1 141 ? -4.319 10.571 7.834 1.00 97.88 141 LYS A C 1
ATOM 1133 O O . LYS A 1 141 ? -5.112 10.525 8.777 1.00 97.88 141 LYS A O 1
ATOM 1138 N N . PHE A 1 142 ? -3.176 9.878 7.823 1.00 98.25 142 PHE A N 1
ATOM 1139 C CA . PHE A 1 142 ? -2.723 9.079 8.969 1.00 98.25 142 PHE A CA 1
ATOM 1140 C C . PHE A 1 142 ? -2.567 9.948 10.218 1.00 98.25 142 PHE A C 1
ATOM 1142 O O . PHE A 1 142 ? -3.195 9.661 11.235 1.00 98.25 142 PHE A O 1
ATOM 1149 N N . LYS A 1 143 ? -1.839 11.069 10.127 1.00 98.25 143 LYS A N 1
ATOM 1150 C CA . LYS A 1 143 ? -1.676 12.029 11.236 1.00 98.25 143 LYS A CA 1
ATOM 1151 C C . LYS A 1 143 ? -3.026 12.527 11.758 1.00 98.25 143 LYS A C 1
ATOM 1153 O O . LYS A 1 143 ? -3.260 12.529 12.962 1.00 98.25 143 LYS A O 1
ATOM 1158 N N . ASN A 1 144 ? -3.951 12.896 10.873 1.00 98.12 144 ASN A N 1
ATOM 1159 C CA . ASN A 1 144 ? -5.293 13.341 11.259 1.00 98.12 144 ASN A CA 1
ATOM 1160 C C . ASN A 1 144 ? -6.090 12.253 11.986 1.00 98.12 144 ASN A C 1
ATOM 1162 O O . ASN A 1 144 ? -6.829 12.564 12.916 1.00 98.12 144 ASN A O 1
ATOM 1166 N N . CYS A 1 145 ? -5.958 10.993 11.575 1.00 98.00 145 CYS A N 1
ATOM 1167 C CA . CYS A 1 145 ? -6.569 9.858 12.258 1.00 98.00 145 CYS A CA 1
ATOM 1168 C C . CYS A 1 145 ? -5.962 9.637 13.652 1.00 98.00 145 CYS A C 1
ATOM 1170 O O . CYS A 1 145 ? -6.696 9.570 14.639 1.00 98.00 145 CYS A O 1
ATOM 1172 N N . LEU A 1 146 ? -4.633 9.630 13.755 1.00 97.81 146 LEU A N 1
ATOM 1173 C CA . LEU A 1 146 ? -3.906 9.464 15.017 1.00 97.81 146 LEU A CA 1
ATOM 1174 C C . LEU A 1 146 ? -4.193 10.606 16.006 1.00 97.81 146 LEU A C 1
ATOM 1176 O O . LEU A 1 146 ? -4.414 10.364 17.189 1.00 97.81 146 LEU A O 1
ATOM 1180 N N . ASN A 1 147 ? -4.313 11.844 15.519 1.00 97.62 147 ASN A N 1
ATOM 1181 C CA . ASN A 1 147 ? -4.692 13.013 16.322 1.00 97.62 147 ASN A CA 1
ATOM 1182 C C . ASN A 1 147 ? -6.123 12.938 16.881 1.00 97.62 147 ASN A C 1
ATOM 1184 O O . ASN A 1 147 ? -6.440 13.621 17.855 1.00 97.62 147 ASN A O 1
ATOM 1188 N N . ARG A 1 148 ? -6.992 12.090 16.313 1.00 97.25 148 ARG A N 1
ATOM 1189 C CA . ARG A 1 148 ? -8.296 11.743 16.907 1.00 97.25 148 ARG A CA 1
ATOM 1190 C C . ARG A 1 148 ? -8.193 10.618 17.942 1.00 97.25 148 ARG A C 1
ATOM 1192 O O . ARG A 1 148 ? -9.222 10.088 18.352 1.00 97.25 148 ARG A O 1
ATOM 1199 N N . ASN A 1 149 ? -6.980 10.265 18.367 1.00 97.62 149 ASN A N 1
ATOM 1200 C CA . ASN A 1 149 ? -6.686 9.194 19.318 1.00 97.62 149 ASN A CA 1
ATOM 1201 C C . ASN A 1 149 ? -7.201 7.819 18.849 1.00 97.62 149 ASN A C 1
ATOM 1203 O O . ASN A 1 149 ? -7.635 6.999 19.657 1.00 97.62 149 ASN A O 1
ATOM 1207 N N . CYS A 1 150 ? -7.195 7.598 17.533 1.00 97.94 150 CYS A N 1
ATOM 1208 C CA . CYS A 1 150 ? -7.498 6.312 16.910 1.00 97.94 150 CYS A CA 1
ATOM 1209 C C . CYS A 1 150 ? -6.188 5.558 16.658 1.00 97.94 150 CYS A C 1
ATOM 1211 O O . CYS A 1 150 ? -5.195 6.175 16.272 1.00 97.94 150 CYS A O 1
ATOM 1213 N N . GLN A 1 151 ? -6.193 4.242 16.849 1.00 98.44 151 GLN A N 1
ATOM 1214 C CA . GLN A 1 151 ? -5.045 3.385 16.576 1.00 98.44 151 GLN A CA 1
ATOM 1215 C C . GLN A 1 151 ? -4.980 3.020 15.087 1.00 98.44 151 GLN A C 1
ATOM 1217 O O . GLN A 1 151 ? -6.011 2.741 14.473 1.00 98.44 151 GLN A O 1
ATOM 1222 N N . ILE A 1 152 ? -3.776 2.984 14.519 1.00 98.62 152 ILE A N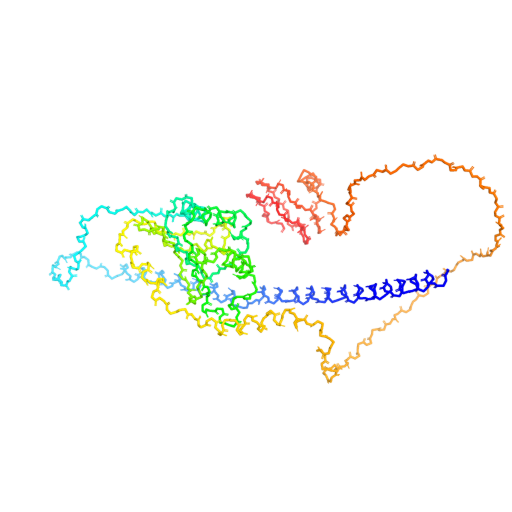 1
ATOM 1223 C CA . ILE A 1 152 ? -3.499 2.447 13.185 1.00 98.62 152 ILE A CA 1
ATOM 1224 C C . ILE A 1 152 ? -2.430 1.365 13.319 1.00 98.62 152 ILE A C 1
ATOM 1226 O O . ILE A 1 152 ? -1.316 1.645 13.759 1.00 98.62 152 ILE A O 1
ATOM 1230 N N . ASP A 1 153 ? -2.752 0.145 12.904 1.00 98.19 153 ASP A N 1
ATOM 1231 C CA . ASP A 1 153 ? -1.773 -0.929 12.772 1.00 98.19 153 ASP A CA 1
ATOM 1232 C C . ASP A 1 153 ? -1.571 -1.267 11.293 1.00 98.19 153 ASP A C 1
ATOM 1234 O O . ASP A 1 153 ? -2.537 -1.552 10.584 1.00 98.19 153 ASP A O 1
ATOM 1238 N N . ILE A 1 154 ? -0.320 -1.273 10.830 1.00 97.62 154 ILE A N 1
ATOM 1239 C CA . ILE A 1 154 ? 0.028 -1.654 9.458 1.00 97.62 154 ILE A CA 1
ATOM 1240 C C . ILE A 1 154 ? 0.826 -2.957 9.455 1.00 97.62 154 ILE A C 1
ATOM 1242 O O . ILE A 1 154 ? 1.951 -3.026 9.951 1.00 97.62 154 ILE A O 1
ATOM 1246 N N . GLY A 1 155 ? 0.248 -3.995 8.858 1.00 95.50 155 GLY A N 1
ATOM 1247 C CA . GLY A 1 155 ? 0.888 -5.271 8.570 1.00 95.50 155 GLY A CA 1
ATOM 1248 C C . GLY A 1 155 ? 1.538 -5.272 7.197 1.00 95.50 155 GLY A C 1
ATOM 1249 O O . GLY A 1 155 ? 0.857 -5.013 6.207 1.00 95.50 155 GLY A O 1
ATOM 1250 N N . TRP A 1 156 ? 2.830 -5.581 7.113 1.00 93.69 156 TRP A N 1
ATOM 1251 C CA . TRP A 1 156 ? 3.564 -5.422 5.855 1.00 93.69 156 TRP A CA 1
ATOM 1252 C C . TRP A 1 156 ? 4.665 -6.454 5.612 1.00 93.69 156 TRP A C 1
ATOM 1254 O O . TRP A 1 156 ? 4.943 -7.323 6.442 1.00 93.69 156 TRP A O 1
ATOM 1264 N N . GLY A 1 157 ? 5.290 -6.345 4.438 1.00 88.81 157 GLY A N 1
ATOM 1265 C CA . GLY A 1 157 ? 6.456 -7.112 4.013 1.00 88.81 157 GLY A CA 1
ATOM 1266 C C . GLY A 1 157 ? 6.084 -8.358 3.233 1.00 88.81 157 GLY A C 1
ATOM 1267 O O . GLY A 1 157 ? 5.269 -9.141 3.695 1.00 88.81 157 GLY A O 1
ATOM 1268 N N . TYR A 1 158 ? 6.723 -8.582 2.086 1.00 88.31 158 TYR A N 1
ATOM 1269 C CA . TYR A 1 158 ? 6.449 -9.720 1.213 1.00 88.31 158 TYR A CA 1
ATOM 1270 C C . TYR A 1 158 ? 7.522 -10.792 1.369 1.00 88.31 158 TYR A C 1
ATOM 1272 O O . TYR A 1 158 ? 8.701 -10.533 1.132 1.00 88.31 158 TYR A O 1
ATOM 1280 N N . LEU A 1 159 ? 7.138 -12.029 1.709 1.00 80.06 159 LEU A N 1
ATOM 1281 C CA . LEU A 1 159 ? 8.106 -13.127 1.878 1.00 80.06 159 LEU A CA 1
ATOM 1282 C C . LEU A 1 159 ? 8.929 -13.409 0.619 1.00 80.06 159 LEU A C 1
ATOM 1284 O O . LEU A 1 159 ? 10.077 -13.846 0.731 1.00 80.06 159 LEU A O 1
ATOM 1288 N N . GLY A 1 160 ? 8.373 -13.154 -0.568 1.00 73.81 160 GLY A N 1
ATOM 1289 C CA . GLY A 1 160 ? 9.108 -13.305 -1.823 1.00 73.81 160 GLY A CA 1
ATOM 1290 C C . GLY A 1 160 ? 10.294 -12.347 -1.942 1.00 73.81 160 GLY A C 1
ATOM 1291 O O . GLY A 1 160 ? 11.279 -12.695 -2.587 1.00 73.81 160 GLY A O 1
ATOM 1292 N N . ASP A 1 161 ? 10.265 -11.209 -1.242 1.00 76.12 161 ASP A N 1
ATOM 1293 C CA . ASP A 1 161 ? 11.367 -10.248 -1.233 1.00 76.12 161 ASP A CA 1
ATOM 1294 C C . ASP A 1 161 ? 12.491 -10.637 -0.254 1.00 76.12 161 ASP A C 1
ATOM 1296 O O . ASP A 1 161 ? 13.497 -9.945 -0.213 1.00 76.12 161 ASP A O 1
ATOM 1300 N N . ARG A 1 162 ? 12.381 -11.746 0.502 1.00 71.94 162 ARG A N 1
ATOM 1301 C CA . ARG A 1 162 ? 13.408 -12.359 1.385 1.00 71.94 162 ARG A CA 1
ATOM 1302 C C . ARG A 1 162 ? 14.466 -11.398 1.970 1.00 71.94 162 ARG A C 1
ATOM 1304 O O . ARG A 1 162 ? 14.308 -10.910 3.085 1.00 71.94 162 ARG A O 1
ATOM 1311 N N . SER A 1 163 ? 15.590 -11.203 1.270 1.00 69.81 163 SER A N 1
ATOM 1312 C CA . SER A 1 163 ? 16.751 -10.396 1.695 1.00 69.81 163 SER A CA 1
ATOM 1313 C C . SER A 1 163 ? 16.604 -8.891 1.442 1.00 69.81 163 SER A C 1
ATOM 1315 O O . SER A 1 163 ? 17.395 -8.108 1.960 1.00 69.81 163 SER A O 1
ATOM 1317 N N . ASN A 1 164 ? 15.610 -8.507 0.648 1.00 68.94 164 ASN A N 1
ATOM 1318 C CA . ASN A 1 164 ? 15.297 -7.154 0.202 1.00 68.94 164 ASN A CA 1
ATOM 1319 C C . ASN A 1 164 ? 14.019 -6.607 0.847 1.00 68.94 164 ASN A C 1
ATOM 1321 O O . ASN A 1 164 ? 13.609 -5.503 0.505 1.00 68.94 164 ASN A O 1
ATOM 1325 N N . ILE A 1 165 ? 13.382 -7.349 1.763 1.00 71.69 165 ILE A N 1
ATOM 1326 C CA . ILE A 1 165 ? 12.274 -6.816 2.563 1.00 71.69 165 ILE A CA 1
ATOM 1327 C C . ILE A 1 165 ? 12.771 -5.554 3.258 1.00 71.69 165 ILE A C 1
ATOM 1329 O O . ILE A 1 165 ? 13.752 -5.598 4.002 1.00 71.69 165 ILE A O 1
ATOM 1333 N N . GLY A 1 166 ? 12.101 -4.440 2.977 1.00 65.12 166 GLY A N 1
ATOM 1334 C CA . GLY A 1 166 ? 12.489 -3.145 3.503 1.00 65.12 166 GLY A CA 1
ATOM 1335 C C . GLY A 1 166 ? 13.540 -2.371 2.704 1.00 65.12 166 GLY A C 1
ATOM 1336 O O . GLY A 1 166 ? 13.911 -1.274 3.106 1.00 65.12 166 GLY A O 1
ATOM 1337 N N . LYS A 1 167 ? 14.023 -2.907 1.577 1.00 69.88 167 LYS A N 1
ATOM 1338 C CA . LYS A 1 167 ? 14.984 -2.232 0.697 1.00 69.88 167 LYS A CA 1
ATOM 1339 C C . LYS A 1 167 ? 14.383 -1.903 -0.665 1.00 69.88 167 LYS A C 1
ATOM 1341 O O . LYS A 1 167 ? 13.599 -2.669 -1.223 1.00 69.88 167 LYS A O 1
ATOM 1346 N N . GLY A 1 168 ? 14.872 -0.817 -1.259 1.00 71.31 168 GLY A N 1
ATOM 1347 C CA . GLY A 1 168 ? 14.539 -0.429 -2.625 1.00 71.31 168 GLY A CA 1
ATOM 1348 C C . GLY A 1 168 ? 13.142 0.173 -2.762 1.00 71.31 168 GLY A C 1
ATOM 1349 O O . GLY A 1 168 ? 12.462 0.470 -1.781 1.00 71.31 168 GLY A O 1
ATOM 1350 N N . TRP A 1 169 ? 12.719 0.361 -4.011 1.00 74.25 169 TRP A N 1
ATOM 1351 C CA . TRP A 1 169 ? 11.538 1.159 -4.339 1.00 74.25 169 TRP A CA 1
ATOM 1352 C C . TRP A 1 169 ? 10.239 0.637 -3.702 1.00 74.25 169 TRP A C 1
ATOM 1354 O O . TRP A 1 169 ? 9.383 1.433 -3.349 1.00 74.25 169 TRP A O 1
ATOM 1364 N N . LYS A 1 170 ? 10.086 -0.674 -3.475 1.00 80.94 170 LYS A N 1
ATOM 1365 C CA . LYS A 1 170 ? 8.858 -1.257 -2.893 1.00 80.94 170 LYS A CA 1
ATOM 1366 C C . LYS A 1 170 ? 8.611 -0.901 -1.420 1.00 80.94 170 LYS A C 1
ATOM 1368 O O . LYS A 1 170 ? 7.519 -1.162 -0.921 1.00 80.94 170 LYS A O 1
ATOM 1373 N N . TYR A 1 171 ? 9.628 -0.390 -0.727 1.00 84.81 171 TYR A N 1
ATOM 1374 C CA . TYR A 1 171 ? 9.613 -0.119 0.715 1.00 84.81 171 TYR A CA 1
ATOM 1375 C C . TYR A 1 171 ? 10.100 1.296 1.052 1.00 84.81 171 TYR A C 1
ATOM 1377 O O . TYR A 1 171 ? 10.440 1.580 2.197 1.00 84.81 171 TYR A O 1
ATOM 1385 N N . ASN A 1 172 ? 10.181 2.180 0.058 1.00 81.81 172 ASN A N 1
ATOM 1386 C CA . ASN A 1 172 ? 10.791 3.499 0.210 1.00 81.81 172 ASN A CA 1
ATOM 1387 C C . ASN A 1 172 ? 9.979 4.477 1.080 1.00 81.81 172 ASN A C 1
ATOM 1389 O O . ASN A 1 172 ? 10.546 5.476 1.500 1.00 81.81 172 ASN A O 1
ATOM 1393 N N . ALA A 1 173 ? 8.717 4.175 1.408 1.00 84.56 173 ALA A N 1
ATOM 1394 C CA . ALA A 1 173 ? 7.925 4.938 2.382 1.00 84.56 173 ALA A CA 1
ATOM 1395 C C . ALA A 1 173 ? 8.119 4.470 3.835 1.00 84.56 173 ALA A C 1
ATOM 1397 O O . ALA A 1 173 ? 7.509 5.016 4.752 1.00 84.56 173 ALA A O 1
ATOM 1398 N N . LEU A 1 174 ? 8.918 3.422 4.078 1.00 87.12 174 LEU A N 1
ATOM 1399 C CA . LEU A 1 174 ? 9.034 2.863 5.423 1.00 87.12 174 LEU A CA 1
ATOM 1400 C C . LEU A 1 174 ? 9.628 3.863 6.422 1.00 87.12 174 LEU A C 1
ATOM 1402 O O . LEU A 1 174 ? 9.169 3.891 7.557 1.00 87.12 174 LEU A O 1
ATOM 1406 N N . GLY A 1 175 ? 10.595 4.686 6.004 1.00 81.56 175 GLY A N 1
ATOM 1407 C CA . GLY A 1 175 ? 11.193 5.706 6.871 1.00 81.56 175 GLY A CA 1
ATOM 1408 C C . GLY A 1 175 ? 10.150 6.681 7.423 1.00 81.56 175 GLY A C 1
ATOM 1409 O O . GLY A 1 175 ? 10.082 6.880 8.633 1.00 81.56 175 GLY A O 1
ATOM 1410 N N . ASP A 1 176 ? 9.263 7.190 6.562 1.00 86.06 176 ASP A N 1
ATOM 1411 C CA . ASP A 1 176 ? 8.183 8.103 6.962 1.00 86.06 176 ASP A CA 1
ATOM 1412 C C . ASP A 1 176 ? 7.196 7.435 7.934 1.00 86.06 176 ASP A C 1
ATOM 1414 O O . ASP A 1 176 ? 6.709 8.044 8.888 1.00 86.06 176 ASP A O 1
ATOM 1418 N N . LEU A 1 177 ? 6.897 6.150 7.713 1.00 91.06 177 LEU A N 1
ATOM 1419 C CA . LEU A 1 177 ? 6.018 5.387 8.598 1.00 91.06 177 LEU A CA 1
ATOM 1420 C C . LEU A 1 177 ? 6.681 5.050 9.943 1.00 91.06 177 LEU A C 1
ATOM 1422 O O . LEU A 1 177 ? 5.986 4.989 10.955 1.00 91.06 177 LEU A O 1
ATOM 1426 N N . GLN A 1 178 ? 7.999 4.845 9.972 1.00 88.56 178 GLN A N 1
ATOM 1427 C CA . GLN A 1 178 ? 8.757 4.664 11.212 1.00 88.56 178 GLN A CA 1
ATOM 1428 C C . GLN A 1 178 ? 8.796 5.961 12.022 1.00 88.56 178 GLN A C 1
ATOM 1430 O O . GLN A 1 178 ? 8.574 5.928 13.228 1.00 88.56 178 GLN A O 1
ATO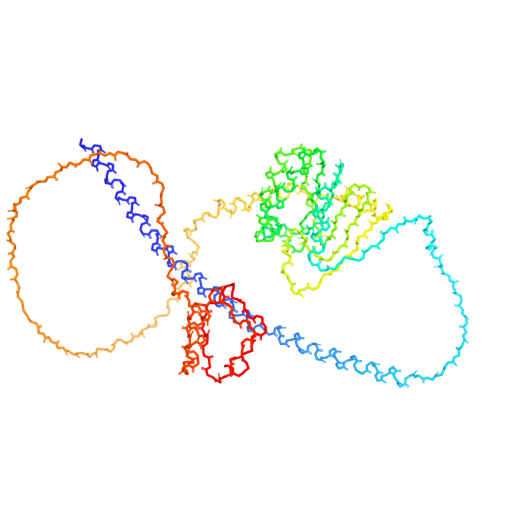M 1435 N N . GLU A 1 179 ? 8.966 7.112 11.369 1.00 87.56 179 GLU A N 1
ATOM 1436 C CA . GLU A 1 179 ? 8.856 8.412 12.040 1.00 87.56 179 GLU A CA 1
ATOM 1437 C C . GLU A 1 179 ? 7.456 8.614 12.650 1.00 87.56 179 GLU A C 1
ATOM 1439 O O . GLU A 1 179 ? 7.323 9.135 13.763 1.00 87.56 179 GLU A O 1
ATOM 1444 N N . LEU A 1 180 ? 6.397 8.161 11.965 1.00 90.88 180 LEU A N 1
ATOM 1445 C CA . LEU A 1 180 ? 5.041 8.148 12.523 1.00 90.88 180 LEU A CA 1
ATOM 1446 C C . LEU A 1 180 ? 4.908 7.208 13.727 1.00 90.88 180 LEU A C 1
ATOM 1448 O O . LEU A 1 180 ? 4.290 7.596 14.719 1.00 90.88 180 LEU A O 1
ATOM 1452 N N . GLU A 1 181 ? 5.477 6.005 13.664 1.00 92.56 181 GLU A N 1
ATOM 1453 C CA . GLU A 1 181 ? 5.495 5.049 14.779 1.00 92.56 181 GLU A CA 1
ATOM 1454 C C . GLU A 1 181 ? 6.199 5.625 16.016 1.00 92.56 181 GLU A C 1
ATOM 1456 O O . GLU A 1 181 ? 5.685 5.522 17.133 1.00 92.56 181 GLU A O 1
ATOM 1461 N N . GLU A 1 182 ? 7.329 6.307 15.816 1.00 90.38 182 GLU A N 1
ATOM 1462 C CA . GLU A 1 182 ? 8.066 6.998 16.876 1.00 90.38 182 GLU A CA 1
ATOM 1463 C C . GLU A 1 182 ? 7.277 8.188 17.444 1.00 90.38 182 GLU A C 1
ATOM 1465 O O . GLU A 1 182 ? 7.167 8.348 18.664 1.00 90.38 182 GLU A O 1
ATOM 1470 N N . SER A 1 183 ? 6.680 9.005 16.571 1.00 95.00 183 SER A N 1
ATOM 1471 C CA . SER A 1 183 ? 5.948 10.221 16.952 1.00 95.00 183 SER A CA 1
ATOM 1472 C C . SER A 1 183 ? 4.616 9.938 17.652 1.00 95.00 183 SER A C 1
ATOM 1474 O O . SER A 1 183 ? 4.188 10.713 18.509 1.00 95.00 183 SER A O 1
ATOM 1476 N N . TYR A 1 184 ? 3.955 8.830 17.306 1.00 96.19 184 TYR A N 1
ATOM 1477 C CA . TYR A 1 184 ? 2.649 8.425 17.833 1.00 96.19 184 TYR A CA 1
ATOM 1478 C C . TYR A 1 184 ? 2.740 7.090 18.577 1.00 96.19 184 TYR A C 1
ATOM 1480 O O . TYR A 1 184 ? 1.939 6.174 18.360 1.00 96.19 184 TYR A O 1
ATOM 1488 N N . SER A 1 185 ? 3.715 6.992 19.483 1.00 92.00 185 SER A N 1
ATOM 1489 C CA . SER A 1 185 ? 3.975 5.780 20.261 1.00 92.00 185 SER A CA 1
ATOM 1490 C C . SER A 1 185 ? 2.712 5.251 20.957 1.00 92.00 185 SER A C 1
ATOM 1492 O O . SER A 1 185 ? 2.050 5.954 21.724 1.00 92.00 185 SER A O 1
ATOM 1494 N N . GLY A 1 186 ? 2.372 3.991 20.673 1.00 92.31 186 GLY A N 1
ATOM 1495 C CA . GLY A 1 186 ? 1.194 3.304 21.211 1.00 92.31 186 GLY A CA 1
ATOM 1496 C C . GLY A 1 186 ? -0.107 3.521 20.429 1.00 92.31 186 GLY A C 1
ATOM 1497 O O . GLY A 1 186 ? -1.084 2.834 20.714 1.00 92.31 186 GLY A O 1
ATOM 1498 N N . LEU A 1 187 ? -0.127 4.428 19.446 1.00 96.69 187 LEU A N 1
ATOM 1499 C CA . LEU A 1 187 ? -1.264 4.643 18.542 1.00 96.69 187 LEU A CA 1
ATOM 1500 C C . LEU A 1 187 ? -0.960 4.224 17.105 1.00 96.69 187 LEU A C 1
ATOM 1502 O O . LEU A 1 187 ? -1.873 3.813 16.400 1.00 96.69 187 LEU A O 1
ATOM 1506 N N . PHE A 1 188 ? 0.290 4.312 16.662 1.00 97.62 188 PHE A N 1
ATOM 1507 C CA . PHE A 1 188 ? 0.710 3.801 15.363 1.00 97.62 188 PHE A CA 1
ATOM 1508 C C . PHE A 1 188 ? 1.655 2.620 15.563 1.00 97.62 188 PHE A C 1
ATOM 1510 O O . PHE A 1 188 ? 2.542 2.689 16.414 1.00 97.62 188 PHE A O 1
ATOM 1517 N N . ARG A 1 189 ? 1.452 1.538 14.810 1.00 95.44 189 ARG A N 1
ATOM 1518 C CA . ARG A 1 189 ? 2.286 0.337 14.900 1.00 95.44 189 ARG A CA 1
ATOM 1519 C C . ARG A 1 189 ? 2.537 -0.277 13.534 1.00 95.44 189 ARG A C 1
ATOM 1521 O O . ARG A 1 189 ? 1.599 -0.564 12.790 1.00 95.44 189 ARG A O 1
ATOM 1528 N N . LEU A 1 190 ? 3.793 -0.590 13.255 1.00 93.50 190 LEU A N 1
ATOM 1529 C CA . LEU A 1 190 ? 4.211 -1.395 12.120 1.00 93.50 190 LEU A CA 1
ATOM 1530 C C . LEU A 1 190 ? 4.442 -2.841 12.570 1.00 93.50 190 LEU A C 1
ATOM 1532 O O . LEU A 1 190 ? 5.085 -3.118 13.578 1.00 93.50 190 LEU A O 1
ATOM 1536 N N . LYS A 1 191 ? 3.915 -3.803 11.812 1.00 92.25 191 LYS A N 1
ATOM 1537 C CA . LYS A 1 191 ? 4.099 -5.235 12.071 1.00 92.25 191 LYS A CA 1
ATOM 1538 C C . LYS A 1 191 ? 4.592 -5.922 10.803 1.00 92.25 191 LYS A C 1
ATOM 1540 O O . LYS A 1 191 ? 3.860 -6.006 9.819 1.00 92.25 191 LYS A O 1
ATOM 1545 N N . LEU A 1 192 ? 5.822 -6.443 10.812 1.00 89.38 192 LEU A N 1
ATOM 1546 C CA . LEU A 1 192 ? 6.311 -7.241 9.686 1.00 89.38 192 LEU A CA 1
ATOM 1547 C C . LEU A 1 192 ? 5.676 -8.635 9.721 1.00 89.38 192 LEU A C 1
ATOM 1549 O O . LEU A 1 192 ? 5.981 -9.447 10.594 1.00 89.38 192 LEU A O 1
ATOM 1553 N N . LEU A 1 193 ? 4.812 -8.908 8.748 1.00 89.50 193 LEU A N 1
ATOM 1554 C CA . LEU A 1 193 ? 4.058 -10.154 8.638 1.00 89.50 193 LEU A CA 1
ATOM 1555 C C . LEU A 1 193 ? 4.673 -11.138 7.646 1.00 89.50 193 LEU A C 1
ATOM 1557 O O . LEU A 1 193 ? 4.531 -12.343 7.824 1.00 89.50 193 LEU A O 1
ATOM 1561 N N . GLY A 1 194 ? 5.334 -10.658 6.587 1.00 86.12 194 GLY A N 1
ATOM 1562 C CA . GLY A 1 194 ? 5.727 -11.557 5.502 1.00 86.12 194 GLY A CA 1
ATOM 1563 C C . GLY A 1 194 ? 4.496 -12.100 4.761 1.00 86.12 194 GLY A C 1
ATOM 1564 O O . GLY A 1 194 ? 4.287 -13.304 4.652 1.00 86.12 194 GLY A O 1
ATOM 1565 N N . THR A 1 195 ? 3.654 -11.211 4.261 1.00 86.44 195 THR A N 1
ATOM 1566 C CA . THR A 1 195 ? 2.369 -11.525 3.650 1.00 86.44 195 THR A CA 1
ATOM 1567 C C . THR A 1 195 ? 2.312 -11.104 2.178 1.00 86.44 195 THR A C 1
ATOM 1569 O O . THR A 1 195 ? 3.144 -10.339 1.702 1.00 86.44 195 THR A O 1
ATOM 1572 N N . HIS A 1 196 ? 1.340 -11.637 1.441 1.00 90.62 196 HIS A N 1
ATOM 1573 C CA . HIS A 1 196 ? 0.882 -11.117 0.142 1.00 90.62 196 HIS A CA 1
ATOM 1574 C C . HIS A 1 196 ? -0.602 -10.714 0.223 1.00 90.62 196 HIS A C 1
ATOM 1576 O O . HIS A 1 196 ? -1.307 -10.592 -0.774 1.00 90.62 196 HIS A O 1
ATOM 1582 N N . GLU A 1 197 ? -1.114 -10.604 1.442 1.00 93.62 197 GLU A N 1
ATOM 1583 C CA . GLU A 1 197 ? -2.502 -10.281 1.699 1.00 93.62 197 GLU A CA 1
ATOM 1584 C C . GLU A 1 197 ? -2.733 -8.792 1.605 1.00 93.62 197 GLU A C 1
ATOM 1586 O O . GLU A 1 197 ? -1.846 -7.984 1.881 1.00 93.62 197 GLU A O 1
ATOM 1591 N N . ASN A 1 198 ? -3.964 -8.460 1.258 1.00 95.38 198 ASN A N 1
ATOM 1592 C CA . ASN A 1 198 ? -4.358 -7.094 1.060 1.00 95.38 198 ASN A CA 1
ATOM 1593 C C . ASN A 1 198 ? -5.780 -6.892 1.568 1.00 95.38 198 ASN A C 1
ATOM 1595 O O . ASN A 1 198 ? -6.766 -7.306 0.947 1.00 95.38 198 ASN A O 1
ATOM 1599 N N . PHE A 1 199 ? -5.857 -6.321 2.762 1.00 97.94 199 PHE A N 1
ATOM 1600 C CA . PHE A 1 199 ? -7.116 -6.049 3.424 1.00 97.94 199 PHE A CA 1
ATOM 1601 C C . PHE A 1 199 ? -6.985 -4.877 4.387 1.00 97.94 199 PHE A C 1
ATOM 1603 O O . PHE A 1 199 ? -5.894 -4.522 4.828 1.00 97.94 199 PHE A O 1
ATOM 1610 N N . LEU A 1 200 ? -8.119 -4.301 4.758 1.00 98.12 200 LEU A N 1
ATOM 1611 C CA . LEU A 1 200 ? -8.209 -3.399 5.895 1.00 98.12 200 LEU A CA 1
ATOM 1612 C C . LEU A 1 200 ? -9.432 -3.731 6.740 1.00 98.12 200 LEU A C 1
ATOM 1614 O O . LEU A 1 200 ? -10.410 -4.297 6.249 1.00 98.12 200 LEU A O 1
ATOM 1618 N N . VAL A 1 201 ? -9.370 -3.371 8.015 1.00 98.44 201 VAL A N 1
ATOM 1619 C CA . VAL A 1 201 ? -10.470 -3.509 8.967 1.00 98.44 201 VAL A CA 1
ATOM 1620 C C . VAL A 1 201 ? -10.631 -2.193 9.712 1.00 98.44 201 VAL A C 1
ATOM 1622 O O . VAL A 1 201 ? -9.683 -1.716 10.333 1.00 98.44 201 VAL A O 1
ATOM 1625 N N . CYS A 1 202 ? -11.826 -1.613 9.648 1.00 98.12 202 CYS A N 1
ATOM 1626 C CA . CYS A 1 202 ? -12.173 -0.383 10.347 1.00 98.12 202 CYS A CA 1
ATOM 1627 C C . CYS A 1 202 ? -13.091 -0.704 11.531 1.00 98.12 202 CYS A C 1
ATOM 1629 O O . CYS A 1 202 ? -14.282 -0.984 11.348 1.00 98.12 202 CYS A O 1
ATOM 1631 N N . ASP A 1 203 ? -12.545 -0.611 12.745 1.00 96.44 203 ASP A N 1
ATOM 1632 C CA . ASP A 1 203 ? -13.208 -1.006 13.990 1.00 96.44 203 ASP A CA 1
ATOM 1633 C C . ASP A 1 203 ? -13.826 -2.421 13.864 1.00 96.44 203 ASP A C 1
ATOM 1635 O O . ASP A 1 203 ? -13.280 -3.293 13.195 1.00 96.44 203 ASP A O 1
ATOM 1639 N N . GLU A 1 204 ? -14.993 -2.656 14.466 1.00 92.94 204 GLU A N 1
ATOM 1640 C CA . GLU A 1 204 ? -15.834 -3.837 14.204 1.00 92.94 204 GLU A CA 1
ATOM 1641 C C . GLU A 1 204 ? -16.944 -3.525 13.175 1.00 92.94 204 GLU A C 1
ATOM 1643 O O . GLU A 1 204 ? -17.983 -4.181 13.137 1.00 92.94 204 GLU A O 1
ATOM 1648 N N . LYS A 1 205 ? -16.771 -2.461 12.374 1.00 94.56 205 LYS A N 1
ATOM 1649 C CA . LYS A 1 205 ? -17.833 -1.912 11.516 1.00 94.56 205 LYS A CA 1
ATOM 1650 C C . LYS A 1 205 ? -17.811 -2.505 10.112 1.00 94.56 205 LYS A C 1
ATOM 1652 O O . LYS A 1 205 ? -18.863 -2.867 9.587 1.00 94.56 205 LYS A O 1
ATOM 1657 N N . PHE A 1 206 ? -16.640 -2.533 9.484 1.00 97.25 206 PHE A N 1
ATOM 1658 C CA . PHE A 1 206 ? -16.475 -3.096 8.149 1.00 97.25 206 PHE A CA 1
ATOM 1659 C C . PHE A 1 206 ? -15.044 -3.566 7.905 1.00 97.25 206 PHE A C 1
ATOM 1661 O O . PHE A 1 206 ? -14.089 -3.068 8.507 1.00 97.25 206 PHE A O 1
ATOM 1668 N N . ALA A 1 207 ? -14.906 -4.493 6.966 1.00 98.06 207 ALA A N 1
ATOM 1669 C CA . ALA A 1 207 ? -13.633 -4.915 6.415 1.00 98.06 207 ALA A CA 1
ATOM 1670 C C . ALA A 1 207 ? -13.667 -4.853 4.891 1.00 98.06 207 ALA A C 1
ATOM 1672 O O . ALA A 1 207 ? -14.717 -5.009 4.267 1.00 98.06 207 ALA A O 1
ATOM 1673 N N . PHE A 1 208 ? -12.501 -4.651 4.297 1.00 98.25 208 PHE A N 1
ATOM 1674 C CA . PHE A 1 208 ? -12.299 -4.726 2.861 1.00 98.25 208 PHE A CA 1
ATOM 1675 C C . PHE A 1 208 ? -11.172 -5.700 2.561 1.00 98.25 208 PHE A C 1
ATOM 1677 O O . PHE A 1 208 ? -10.127 -5.630 3.196 1.00 98.25 208 PHE A O 1
ATOM 1684 N N . VAL A 1 209 ? -11.382 -6.589 1.594 1.00 97.88 209 VAL A N 1
ATOM 1685 C CA . VAL A 1 209 ? -10.371 -7.529 1.093 1.00 97.88 209 VAL A CA 1
ATOM 1686 C C . VAL A 1 209 ? -10.334 -7.402 -0.422 1.00 97.88 209 VAL A C 1
ATOM 1688 O O . VAL A 1 209 ? -11.383 -7.501 -1.059 1.00 97.88 209 VAL A O 1
ATOM 1691 N N . GLY A 1 210 ? -9.158 -7.199 -1.013 1.00 95.38 210 GLY A N 1
ATOM 1692 C CA . GLY A 1 210 ? -9.063 -6.954 -2.452 1.00 95.38 210 GLY A CA 1
ATOM 1693 C C . GLY A 1 210 ? -7.709 -7.276 -3.065 1.00 95.38 210 GLY A C 1
ATOM 1694 O O . GLY A 1 210 ? -6.775 -7.693 -2.385 1.00 95.38 210 GLY A O 1
ATOM 1695 N N . SER A 1 211 ? -7.606 -7.093 -4.380 1.00 92.56 211 SER A N 1
ATOM 1696 C CA . SER A 1 211 ? -6.378 -7.332 -5.148 1.00 92.56 211 SER A CA 1
ATOM 1697 C C . SER A 1 211 ? -5.455 -6.107 -5.242 1.00 92.56 211 SER A C 1
ATOM 1699 O O . SER A 1 211 ? -4.242 -6.272 -5.352 1.00 92.56 211 SER A O 1
ATOM 1701 N N . HIS A 1 212 ? -5.995 -4.887 -5.113 1.00 89.00 212 HIS A N 1
ATOM 1702 C CA . HIS A 1 212 ? -5.241 -3.636 -5.280 1.00 89.00 212 HIS A CA 1
ATOM 1703 C C . HIS A 1 212 ? -4.355 -3.302 -4.080 1.00 89.00 212 HIS A C 1
ATOM 1705 O O . HIS A 1 212 ? -4.872 -2.887 -3.047 1.00 89.00 212 HIS A O 1
ATOM 1711 N N . ASN A 1 213 ? -3.031 -3.383 -4.220 1.00 88.00 213 ASN A N 1
ATOM 1712 C CA . ASN A 1 213 ? -2.082 -2.989 -3.169 1.00 88.00 213 ASN A CA 1
ATOM 1713 C C . ASN A 1 213 ? -2.088 -1.466 -2.929 1.00 88.00 213 ASN A C 1
ATOM 1715 O O . ASN A 1 213 ? -1.195 -0.741 -3.371 1.00 88.00 213 ASN A O 1
ATOM 1719 N N . PHE A 1 214 ? -3.095 -0.969 -2.216 1.00 86.69 214 PHE A N 1
ATOM 1720 C CA . PHE A 1 214 ? -3.400 0.456 -2.090 1.00 86.69 214 PHE A CA 1
ATOM 1721 C C . PHE A 1 214 ? -2.443 1.243 -1.175 1.00 86.69 214 PHE A C 1
ATOM 1723 O O . PHE A 1 214 ? -2.696 2.421 -0.945 1.00 86.69 214 PHE A O 1
ATOM 1730 N N . LEU A 1 215 ? -1.371 0.626 -0.647 1.00 87.12 215 LEU A N 1
ATOM 1731 C CA . LEU A 1 215 ? -0.211 1.312 -0.035 1.00 87.12 215 LEU A CA 1
ATOM 1732 C C . LEU A 1 215 ? 1.066 1.241 -0.897 1.00 87.12 215 LEU A C 1
ATOM 1734 O O . LEU A 1 215 ? 2.123 1.723 -0.488 1.00 87.12 215 LEU A O 1
ATOM 1738 N N . ALA A 1 216 ? 0.996 0.621 -2.076 1.00 79.00 216 ALA A N 1
ATOM 1739 C CA . ALA A 1 216 ? 2.145 0.406 -2.956 1.00 79.00 216 ALA A CA 1
ATOM 1740 C C . ALA A 1 216 ? 1.924 0.904 -4.388 1.00 79.00 216 ALA A C 1
ATOM 1742 O O . ALA A 1 216 ? 2.877 1.239 -5.088 1.00 79.00 216 ALA A O 1
ATOM 1743 N N . SER A 1 217 ? 0.671 0.938 -4.831 1.00 77.00 217 SER A N 1
ATOM 1744 C CA . SER A 1 217 ? 0.282 1.321 -6.182 1.00 77.00 217 SER A CA 1
ATOM 1745 C C . SER A 1 217 ? -0.639 2.536 -6.129 1.00 77.00 217 SER A C 1
ATOM 1747 O O . SER A 1 217 ? -1.559 2.582 -5.308 1.00 77.00 217 SER A O 1
ATOM 1749 N N . GLY A 1 218 ? -0.384 3.513 -7.002 1.00 72.88 218 GLY A N 1
ATOM 1750 C CA . GLY A 1 218 ? -1.251 4.680 -7.188 1.00 72.88 218 GLY A CA 1
ATOM 1751 C C . GLY A 1 218 ? -2.616 4.313 -7.781 1.00 72.88 218 GLY A C 1
ATOM 1752 O O . GLY A 1 218 ? -2.905 3.142 -8.036 1.00 72.88 218 GLY A O 1
ATOM 1753 N N . GLU A 1 219 ? -3.457 5.320 -7.995 1.00 76.06 219 GLU A N 1
ATOM 1754 C CA . GLU A 1 219 ? -4.831 5.148 -8.492 1.00 76.06 219 GLU A CA 1
ATOM 1755 C C . GLU A 1 219 ? -4.905 5.004 -10.019 1.00 76.06 219 GLU A C 1
ATOM 1757 O O . GLU A 1 219 ? -5.812 4.362 -10.544 1.00 76.06 219 GLU A O 1
ATOM 1762 N N . GLU A 1 220 ? -3.927 5.555 -10.736 1.00 72.38 220 GLU A N 1
ATOM 1763 C CA . GLU A 1 220 ? -3.900 5.553 -12.195 1.00 72.38 220 GLU A CA 1
ATOM 1764 C C . GLU A 1 220 ? -3.337 4.227 -12.720 1.00 72.38 220 GLU A C 1
ATOM 1766 O O . GLU A 1 220 ? -2.135 3.960 -12.667 1.00 72.38 220 GLU A O 1
ATOM 1771 N N . SER A 1 221 ? -4.225 3.354 -13.196 1.00 74.94 221 SER A N 1
ATOM 1772 C CA . SER A 1 221 ? -3.852 2.136 -13.916 1.00 74.94 221 SER A CA 1
ATOM 1773 C C . SER A 1 221 ? -4.972 1.668 -14.833 1.00 74.94 221 SER A C 1
ATOM 1775 O O . SER A 1 221 ? -6.151 1.846 -14.538 1.00 74.94 221 SER A O 1
ATOM 1777 N N . LEU A 1 222 ? -4.585 1.023 -15.933 1.00 74.62 222 LEU A N 1
ATOM 1778 C CA . LEU A 1 222 ? -5.494 0.271 -16.801 1.00 74.62 222 LEU A CA 1
ATOM 1779 C C . LEU A 1 222 ? -5.731 -1.161 -16.287 1.00 74.62 222 LEU A C 1
ATOM 1781 O O . LEU A 1 222 ? -6.579 -1.879 -16.820 1.00 74.62 222 LEU A O 1
ATOM 1785 N N . GLU A 1 223 ? -4.969 -1.597 -15.279 1.00 78.81 223 GLU A N 1
ATOM 1786 C CA . GLU A 1 223 ? -5.136 -2.903 -14.647 1.00 78.81 223 GLU A CA 1
ATOM 1787 C C . GLU A 1 223 ? -6.420 -2.927 -13.821 1.00 78.81 223 GLU A C 1
ATOM 1789 O O . GLU A 1 223 ? -6.650 -2.067 -12.970 1.00 78.81 223 GLU A O 1
ATOM 1794 N N . ARG A 1 224 ? -7.245 -3.946 -14.070 1.00 88.94 224 ARG A N 1
ATOM 1795 C CA . ARG A 1 224 ? -8.493 -4.138 -13.336 1.00 88.94 224 ARG A CA 1
ATOM 1796 C C . ARG A 1 224 ? -8.216 -4.729 -11.969 1.00 88.94 224 ARG A C 1
ATOM 1798 O O . ARG A 1 224 ? -7.479 -5.708 -11.862 1.00 88.94 224 ARG A O 1
ATOM 1805 N N . GLU A 1 225 ? -8.887 -4.199 -10.961 1.00 92.25 225 GLU A N 1
ATOM 1806 C CA . GLU A 1 225 ? -8.798 -4.690 -9.588 1.00 92.25 225 GLU A CA 1
ATOM 1807 C C . GLU A 1 225 ? -10.190 -5.035 -9.069 1.00 92.25 225 GLU A C 1
ATOM 1809 O O . GLU A 1 225 ? -11.206 -4.526 -9.547 1.00 92.25 225 GLU A O 1
ATOM 1814 N N . VAL A 1 226 ? -10.256 -5.920 -8.083 1.00 95.75 226 VAL A N 1
ATOM 1815 C CA . VAL A 1 226 ? -11.521 -6.268 -7.445 1.00 95.75 226 VAL A CA 1
ATOM 1816 C C . VAL A 1 226 ? -11.323 -6.485 -5.958 1.00 95.75 226 VAL A C 1
ATOM 1818 O O . VAL A 1 226 ? -10.317 -7.039 -5.509 1.00 95.75 226 VAL A O 1
ATOM 1821 N N . GLY A 1 227 ? -12.318 -6.076 -5.188 1.00 96.94 227 GLY A N 1
ATOM 1822 C CA . GLY A 1 227 ? -12.407 -6.382 -3.777 1.00 96.94 227 GLY A CA 1
ATOM 1823 C C . GLY A 1 227 ? -13.842 -6.498 -3.295 1.00 96.94 227 GLY A C 1
ATOM 1824 O O . GLY A 1 227 ? -14.807 -6.246 -4.020 1.00 96.94 227 GLY A O 1
ATOM 1825 N N . VAL A 1 228 ? -13.968 -6.914 -2.043 1.00 97.75 228 VAL A N 1
ATOM 1826 C CA . VAL A 1 228 ? -15.233 -7.048 -1.332 1.00 97.75 228 VAL A CA 1
ATOM 1827 C C . VAL A 1 228 ? -15.157 -6.192 -0.082 1.00 97.75 228 VAL A C 1
ATOM 1829 O O . VAL A 1 228 ? -14.285 -6.396 0.760 1.00 97.75 228 VAL A O 1
ATOM 1832 N N . LEU A 1 229 ? -16.093 -5.258 0.039 1.00 97.38 229 LEU A N 1
ATOM 1833 C CA . LEU A 1 229 ? -16.410 -4.563 1.276 1.00 97.38 229 LEU A CA 1
ATOM 1834 C C . LEU A 1 229 ? -17.496 -5.359 2.004 1.00 97.38 229 LEU A C 1
ATOM 1836 O O . LEU A 1 229 ? -18.505 -5.721 1.395 1.00 97.38 229 LEU A O 1
ATOM 1840 N N . THR A 1 230 ? -17.299 -5.645 3.287 1.00 96.19 230 THR A N 1
ATOM 1841 C CA . THR A 1 230 ? -18.211 -6.469 4.083 1.00 96.19 230 THR A CA 1
ATOM 1842 C C . THR A 1 230 ? -18.433 -5.896 5.477 1.00 96.19 230 THR A C 1
ATOM 1844 O O . THR A 1 230 ? -17.502 -5.396 6.108 1.00 96.19 230 THR A O 1
ATOM 1847 N N . SER A 1 231 ? -19.667 -5.997 5.972 1.00 95.31 231 SER A N 1
ATOM 1848 C CA . SER A 1 231 ? -20.032 -5.743 7.373 1.00 95.31 231 SER A CA 1
ATOM 1849 C C . SER A 1 231 ? -20.252 -7.039 8.172 1.00 95.31 231 SER A C 1
ATOM 1851 O O . SER A 1 231 ? -20.936 -7.033 9.193 1.00 95.31 231 SER A O 1
ATOM 1853 N N . ASP A 1 232 ? -19.773 -8.173 7.660 1.00 94.75 232 ASP A N 1
ATOM 1854 C CA . ASP A 1 232 ? -19.935 -9.491 8.271 1.00 94.75 232 ASP A CA 1
ATOM 1855 C C . ASP A 1 232 ? -19.016 -9.635 9.492 1.00 94.75 232 ASP A C 1
ATOM 1857 O O . ASP A 1 232 ? -17.789 -9.682 9.362 1.00 94.75 232 ASP A O 1
ATOM 1861 N N . SER A 1 233 ? -19.615 -9.695 10.682 1.00 93.50 233 SER A N 1
ATOM 1862 C CA . SER A 1 233 ? -18.910 -9.706 11.969 1.00 93.50 233 SER A CA 1
ATOM 1863 C C . SER A 1 233 ? -17.944 -10.887 12.108 1.00 93.50 233 SER A C 1
ATOM 1865 O O . SER A 1 233 ? -16.862 -10.729 12.673 1.00 93.50 233 SER A O 1
ATOM 1867 N N . GLU A 1 234 ? -18.274 -12.049 11.537 1.00 94.31 234 GLU A N 1
ATOM 1868 C CA . GLU A 1 234 ? -17.396 -13.224 11.555 1.00 94.31 234 GLU A CA 1
ATOM 1869 C C . GLU A 1 234 ? -16.148 -13.010 10.695 1.00 94.31 234 GLU A C 1
ATOM 1871 O O . GLU A 1 234 ? -15.046 -13.384 11.101 1.00 94.31 234 GLU A O 1
ATOM 1876 N N . ILE A 1 235 ? -16.304 -12.390 9.518 1.00 95.62 235 ILE A N 1
ATOM 1877 C CA . ILE A 1 235 ? -15.177 -12.082 8.626 1.00 95.62 235 ILE A CA 1
ATOM 1878 C C . ILE A 1 235 ? -14.295 -11.014 9.268 1.00 95.62 235 ILE A C 1
ATOM 1880 O O . ILE A 1 235 ? -13.078 -11.182 9.326 1.00 95.62 235 ILE A O 1
ATOM 1884 N N . ILE A 1 236 ? -14.907 -9.948 9.790 1.00 96.75 236 ILE A N 1
ATOM 1885 C CA . ILE A 1 236 ? -14.212 -8.860 10.483 1.00 96.75 236 ILE A CA 1
ATOM 1886 C C . ILE A 1 236 ? -13.392 -9.419 11.648 1.00 96.75 236 ILE A C 1
ATOM 1888 O O . ILE A 1 236 ? -12.179 -9.216 11.698 1.00 96.75 236 ILE A O 1
ATOM 1892 N N . GLN A 1 237 ? -14.017 -10.195 12.538 1.00 96.94 237 GLN A N 1
ATOM 1893 C CA . GLN A 1 237 ? -13.318 -10.784 13.678 1.00 96.94 237 GLN A CA 1
ATOM 1894 C C . GLN A 1 237 ? -12.234 -11.771 13.234 1.00 96.94 237 GLN A C 1
ATOM 1896 O O . GLN A 1 237 ? -11.156 -11.810 13.825 1.00 96.94 237 GLN A O 1
ATOM 1901 N N . GLY A 1 238 ? -12.486 -12.547 12.178 1.00 97.44 238 GLY A N 1
ATOM 1902 C CA . GLY A 1 238 ? -11.497 -13.444 11.588 1.00 97.44 238 GLY A CA 1
ATOM 1903 C C . GLY A 1 238 ? -10.247 -12.706 11.102 1.00 97.44 238 GLY A C 1
ATOM 1904 O O . GLY A 1 238 ? -9.135 -13.158 11.371 1.00 97.44 238 GLY A O 1
ATOM 1905 N N . LEU A 1 239 ? -10.412 -11.557 10.440 1.00 97.81 239 LEU A N 1
ATOM 1906 C CA . LEU A 1 239 ? -9.305 -10.720 9.965 1.00 97.81 239 LEU A CA 1
ATOM 1907 C C . LEU A 1 239 ? -8.561 -10.027 11.114 1.00 97.81 239 LEU A C 1
ATOM 1909 O O . LEU A 1 239 ? -7.331 -9.989 11.092 1.00 97.81 239 LEU A O 1
ATOM 1913 N N . ILE A 1 240 ? -9.279 -9.542 12.134 1.00 97.56 240 ILE A N 1
ATOM 1914 C CA . ILE A 1 240 ? -8.671 -8.977 13.351 1.00 97.56 240 ILE A CA 1
ATOM 1915 C C . ILE A 1 240 ? -7.800 -10.032 14.035 1.00 97.56 240 ILE A C 1
ATOM 1917 O O . ILE A 1 240 ? -6.610 -9.799 14.242 1.00 97.56 240 ILE A O 1
ATOM 1921 N N . ASN A 1 241 ? -8.359 -11.214 14.311 1.00 96.38 241 ASN A N 1
ATOM 1922 C CA . ASN A 1 241 ? -7.626 -12.310 14.947 1.00 96.38 241 ASN A CA 1
ATOM 1923 C C . ASN A 1 241 ? -6.416 -12.713 14.104 1.00 96.38 241 ASN A C 1
ATOM 1925 O O . ASN A 1 241 ? -5.321 -12.884 14.625 1.00 96.38 241 ASN A O 1
ATOM 1929 N N . ARG A 1 242 ? -6.583 -12.803 12.781 1.00 94.94 242 ARG A N 1
ATOM 1930 C CA . ARG A 1 242 ? -5.487 -13.125 11.866 1.00 94.94 242 ARG A CA 1
ATOM 1931 C C . ARG A 1 242 ? -4.342 -12.116 11.945 1.00 94.94 242 ARG A C 1
ATOM 1933 O O . ARG A 1 242 ? -3.182 -12.526 11.914 1.00 94.94 242 ARG A O 1
ATOM 1940 N N . PHE A 1 243 ? -4.649 -10.824 12.039 1.00 95.50 243 PHE A N 1
ATOM 1941 C CA . PHE A 1 243 ? -3.633 -9.794 12.222 1.00 95.50 243 PHE A CA 1
ATOM 1942 C C . PHE A 1 243 ? -2.976 -9.885 13.604 1.00 95.50 243 PHE A C 1
ATOM 1944 O O . PHE A 1 243 ? -1.747 -9.854 13.694 1.00 95.50 243 PHE A O 1
ATOM 1951 N N . ASP A 1 244 ? -3.764 -10.015 14.671 1.00 94.06 244 ASP A N 1
ATOM 1952 C CA . ASP A 1 244 ? -3.279 -9.992 16.054 1.00 94.06 244 ASP A CA 1
ATOM 1953 C C . ASP A 1 244 ? -2.449 -11.235 16.402 1.00 94.06 244 ASP A C 1
ATOM 1955 O O . ASP A 1 244 ? -1.321 -11.094 16.888 1.00 94.06 244 ASP A O 1
ATOM 1959 N N . ASP A 1 245 ? -2.950 -12.421 16.052 1.00 89.62 245 ASP A N 1
ATOM 1960 C CA . ASP A 1 245 ? -2.335 -13.723 16.336 1.00 89.62 245 ASP A CA 1
ATOM 1961 C C . ASP A 1 245 ? -1.149 -14.043 15.417 1.00 89.62 245 ASP A C 1
ATOM 1963 O O . ASP A 1 245 ? -0.365 -14.946 15.710 1.00 89.62 245 ASP A O 1
ATOM 1967 N N . GLY A 1 246 ? -0.999 -13.327 14.296 1.00 75.44 246 GLY A N 1
ATOM 1968 C CA . GLY A 1 246 ? 0.121 -13.531 13.382 1.00 75.44 246 GLY A CA 1
ATOM 1969 C C . GLY A 1 246 ? 1.458 -13.344 14.104 1.00 75.44 246 GLY A C 1
ATOM 1970 O O . GLY A 1 246 ? 1.713 -12.272 14.660 1.00 75.44 246 GLY A O 1
ATOM 1971 N N . GLU A 1 247 ? 2.325 -14.360 14.095 1.00 69.31 247 GLU A N 1
ATOM 1972 C CA . GLU A 1 247 ? 3.691 -14.216 14.603 1.00 69.31 247 GLU A CA 1
ATOM 1973 C C . GLU A 1 247 ? 4.414 -13.172 13.745 1.00 69.31 247 GLU A C 1
ATOM 1975 O O . GLU A 1 247 ? 4.623 -13.365 12.548 1.00 69.31 247 GLU A O 1
ATOM 1980 N N . GLY A 1 248 ? 4.753 -12.027 14.345 1.00 63.12 248 GLY A N 1
ATOM 1981 C CA . GLY A 1 248 ? 5.610 -11.051 13.683 1.00 63.12 248 GLY A CA 1
ATOM 1982 C C . GLY A 1 248 ? 6.970 -11.688 13.418 1.00 63.12 248 GLY A C 1
ATOM 1983 O O . GLY A 1 248 ? 7.519 -12.362 14.292 1.00 63.12 248 GLY A O 1
ATOM 1984 N N . LEU A 1 249 ? 7.516 -11.489 12.220 1.00 63.81 249 LEU A N 1
ATOM 1985 C CA . LEU A 1 249 ? 8.898 -11.880 11.953 1.00 63.81 249 LEU A CA 1
ATOM 1986 C C . LEU A 1 249 ? 9.812 -11.105 12.919 1.00 63.81 249 LEU A C 1
ATOM 1988 O O . LEU A 1 249 ? 9.605 -9.914 13.134 1.00 63.81 249 LEU A O 1
ATOM 1992 N N . ASP A 1 250 ? 10.781 -11.796 13.528 1.00 59.34 250 ASP A N 1
ATOM 1993 C CA . ASP A 1 250 ? 11.626 -11.277 14.613 1.00 59.34 250 ASP A CA 1
ATOM 1994 C C . ASP A 1 250 ? 12.201 -9.887 14.281 1.00 59.34 250 ASP A C 1
ATOM 1996 O O . ASP A 1 250 ? 13.055 -9.742 13.401 1.00 59.34 250 ASP A O 1
ATOM 2000 N N . GLU A 1 251 ? 11.743 -8.869 15.018 1.00 51.66 251 GLU A N 1
ATOM 2001 C CA . GLU A 1 251 ? 12.187 -7.472 14.935 1.00 51.66 251 GLU A CA 1
ATOM 2002 C C . GLU A 1 251 ? 13.707 -7.339 14.949 1.00 51.66 251 GLU A C 1
ATOM 2004 O O . GLU A 1 251 ? 14.248 -6.443 14.304 1.00 51.66 251 GLU A O 1
ATOM 2009 N N . SER A 1 252 ? 14.415 -8.238 15.636 1.00 54.03 252 SER A N 1
ATOM 2010 C CA . SER A 1 252 ? 15.872 -8.215 15.717 1.00 54.03 252 SER A CA 1
ATOM 2011 C C . SER A 1 252 ? 16.566 -8.803 14.482 1.00 54.03 252 SER A C 1
ATOM 2013 O O . SER A 1 252 ? 17.690 -8.410 14.171 1.00 54.03 252 SER A O 1
ATOM 2015 N N . GLU A 1 253 ? 15.905 -9.672 13.713 1.00 53.47 253 GLU A N 1
ATOM 2016 C CA . GLU A 1 253 ? 16.359 -10.110 12.386 1.00 53.47 253 GLU A CA 1
ATOM 2017 C C . GLU A 1 253 ? 16.089 -9.020 11.337 1.00 53.47 253 GLU A C 1
ATOM 2019 O O . GLU A 1 253 ? 16.916 -8.790 10.453 1.00 53.47 253 GLU A O 1
ATOM 2024 N N . ILE A 1 254 ? 14.981 -8.287 11.486 1.00 50.84 254 ILE A N 1
ATOM 2025 C CA . ILE A 1 254 ? 14.631 -7.131 10.652 1.00 50.84 254 ILE A CA 1
ATOM 2026 C C . ILE A 1 254 ? 15.603 -5.993 10.907 1.00 50.84 254 ILE A C 1
ATOM 2028 O O . ILE A 1 254 ? 16.246 -5.571 9.963 1.00 50.84 254 ILE A O 1
ATOM 2032 N N . HIS A 1 255 ? 15.797 -5.555 12.154 1.00 49.44 255 HIS A N 1
ATOM 2033 C CA . HIS A 1 255 ? 16.775 -4.527 12.514 1.00 49.44 255 HIS A CA 1
ATOM 2034 C C . HIS A 1 255 ? 18.198 -4.949 12.166 1.00 49.44 255 HIS A C 1
ATOM 2036 O O . HIS A 1 255 ? 18.992 -4.096 11.811 1.00 49.44 255 HIS A O 1
ATOM 2042 N N . ARG A 1 256 ? 18.559 -6.237 12.202 1.00 49.66 256 ARG A N 1
ATOM 2043 C CA . ARG A 1 256 ? 19.878 -6.681 11.723 1.00 49.66 256 ARG A CA 1
ATOM 2044 C C . ARG A 1 256 ? 19.996 -6.564 10.206 1.00 49.66 256 ARG A C 1
ATOM 2046 O O . ARG A 1 256 ? 21.028 -6.113 9.723 1.00 49.66 256 ARG A O 1
ATOM 2053 N N . ARG A 1 257 ? 18.955 -6.925 9.449 1.00 48.38 257 ARG A N 1
ATOM 2054 C CA . ARG A 1 257 ? 18.922 -6.773 7.984 1.00 48.38 257 ARG A CA 1
ATOM 2055 C C . ARG A 1 257 ? 18.814 -5.308 7.566 1.00 48.38 257 ARG A C 1
ATOM 2057 O O . ARG A 1 257 ? 19.504 -4.919 6.634 1.00 48.38 257 ARG A O 1
ATOM 2064 N N . PHE A 1 258 ? 18.041 -4.496 8.279 1.00 43.66 258 PHE A N 1
ATOM 2065 C CA . PHE A 1 258 ? 17.889 -3.053 8.104 1.00 43.66 258 PHE A CA 1
ATOM 2066 C C . PHE A 1 258 ? 19.121 -2.294 8.538 1.00 43.66 258 PHE A C 1
ATOM 2068 O O . PHE A 1 258 ? 19.638 -1.548 7.737 1.00 43.66 258 PHE A O 1
ATOM 2075 N N . ALA A 1 259 ? 19.661 -2.508 9.734 1.00 41.22 259 ALA A N 1
ATOM 2076 C CA . ALA A 1 259 ? 20.901 -1.871 10.162 1.00 41.22 259 ALA A CA 1
ATOM 2077 C C . ALA A 1 259 ? 22.081 -2.325 9.307 1.00 41.22 259 ALA A C 1
ATOM 2079 O O . ALA A 1 259 ? 22.969 -1.523 9.105 1.00 41.22 259 ALA A O 1
ATOM 2080 N N . ALA A 1 260 ? 22.091 -3.540 8.743 1.00 38.88 260 ALA A N 1
ATOM 2081 C CA . ALA A 1 260 ? 23.058 -3.922 7.709 1.00 38.88 260 ALA A CA 1
ATOM 2082 C C . ALA A 1 260 ? 22.780 -3.265 6.346 1.00 38.88 260 ALA A C 1
ATOM 2084 O O . ALA A 1 260 ? 23.667 -3.250 5.510 1.00 38.88 260 ALA A O 1
ATOM 2085 N N . SER A 1 261 ? 21.576 -2.735 6.107 1.00 37.06 261 SER A N 1
ATOM 2086 C CA . SER A 1 261 ? 21.189 -2.026 4.875 1.00 37.06 261 SER A CA 1
ATOM 2087 C C . SER A 1 261 ? 21.359 -0.522 4.970 1.00 37.06 261 SER A C 1
ATOM 2089 O O . SER A 1 261 ? 21.772 0.087 4.004 1.00 37.06 261 SER A O 1
ATOM 2091 N N . VAL A 1 262 ? 21.063 0.051 6.132 1.00 34.16 262 VAL A N 1
ATOM 2092 C CA . VAL A 1 262 ? 21.333 1.428 6.529 1.00 34.16 262 VAL A CA 1
ATOM 2093 C C . VAL A 1 262 ? 22.824 1.563 6.782 1.00 34.16 262 VAL A C 1
ATOM 2095 O O . VAL A 1 262 ? 23.417 2.466 6.231 1.00 34.16 262 VAL A O 1
ATOM 2098 N N . LYS A 1 263 ? 23.493 0.583 7.416 1.00 33.41 263 LYS A N 1
ATOM 2099 C CA . LYS A 1 263 ? 24.951 0.465 7.297 1.00 33.41 263 LYS A CA 1
ATOM 2100 C C . LYS A 1 263 ? 25.392 0.136 5.891 1.00 33.41 263 LYS A C 1
ATOM 2102 O O . LYS A 1 263 ? 26.433 0.617 5.562 1.00 33.41 263 LYS A O 1
ATOM 2107 N N . SER A 1 264 ? 24.684 -0.578 5.018 1.00 32.38 264 SER A N 1
ATOM 2108 C CA . SER A 1 264 ? 25.086 -0.636 3.595 1.00 32.38 264 SER A CA 1
ATOM 2109 C C . SER A 1 264 ? 24.574 0.552 2.772 1.00 32.38 264 SER A C 1
ATOM 2111 O O . SER A 1 264 ? 24.560 0.467 1.554 1.00 32.38 264 SER A O 1
ATOM 2113 N N . LEU A 1 265 ? 24.074 1.614 3.397 1.00 31.98 265 LEU A N 1
ATOM 2114 C CA . LEU A 1 265 ? 23.726 2.881 2.750 1.00 31.98 265 LEU A CA 1
ATOM 2115 C C . LEU A 1 265 ? 24.643 3.985 3.306 1.00 31.98 265 LEU A C 1
ATOM 2117 O O . LEU A 1 265 ? 25.094 4.821 2.536 1.00 31.98 265 LEU A O 1
ATOM 2121 N N . ASP A 1 266 ? 25.038 3.882 4.580 1.00 32.03 266 ASP A N 1
ATOM 2122 C CA . ASP A 1 266 ? 26.098 4.645 5.252 1.00 32.03 266 ASP A CA 1
ATOM 2123 C C . ASP A 1 266 ? 27.515 4.075 4.968 1.00 32.03 266 ASP A C 1
ATOM 2125 O O . ASP A 1 266 ? 28.483 4.824 4.913 1.00 32.03 266 ASP A O 1
ATOM 2129 N N . GLU A 1 267 ? 27.643 2.756 4.759 1.00 30.34 267 GLU A N 1
ATOM 2130 C CA . GLU A 1 267 ? 28.816 1.975 4.282 1.00 30.34 267 GLU A CA 1
ATOM 2131 C C . GLU A 1 267 ? 28.653 1.566 2.803 1.00 30.34 267 GLU A C 1
ATOM 2133 O O . GLU A 1 267 ? 29.509 0.862 2.271 1.00 30.34 267 GLU A O 1
ATOM 2138 N N . VAL A 1 268 ? 27.678 2.123 2.061 1.00 33.16 268 VAL A N 1
ATOM 2139 C CA . VAL A 1 268 ? 28.006 2.548 0.678 1.00 33.16 268 VAL A CA 1
ATOM 2140 C C . VAL A 1 268 ? 28.837 3.830 0.797 1.00 33.16 268 VAL A C 1
ATOM 2142 O O . VAL A 1 268 ? 28.545 4.906 0.284 1.00 33.16 268 VAL A O 1
ATOM 2145 N N . GLU A 1 269 ? 29.950 3.663 1.510 1.00 33.06 269 GLU A N 1
ATOM 2146 C CA . GLU A 1 269 ? 31.222 4.216 1.141 1.00 33.06 269 GLU A CA 1
ATOM 2147 C C . GLU A 1 269 ? 31.326 4.070 -0.382 1.00 33.06 269 GLU A C 1
ATOM 2149 O O . GLU A 1 269 ? 31.210 2.983 -0.952 1.00 33.06 269 GLU A O 1
ATOM 2154 N N . TYR A 1 270 ? 31.550 5.191 -1.064 1.00 37.06 270 TYR A N 1
ATOM 2155 C CA . TYR A 1 270 ? 32.863 5.376 -1.671 1.00 37.06 270 TYR A CA 1
ATOM 2156 C C . TYR A 1 270 ? 33.655 4.060 -1.694 1.00 37.06 270 TYR A C 1
ATOM 2158 O O . TYR A 1 270 ? 34.364 3.763 -0.744 1.00 37.06 270 TYR A O 1
ATOM 2166 N N . LEU A 1 271 ? 33.530 3.253 -2.742 1.00 29.64 271 LEU A N 1
ATOM 2167 C CA . LEU A 1 271 ? 34.438 2.131 -2.944 1.00 29.64 271 LEU A CA 1
ATOM 2168 C C . LEU A 1 271 ? 35.604 2.618 -3.815 1.00 29.64 271 LEU A C 1
ATOM 2170 O O . LEU A 1 271 ? 35.533 2.498 -5.040 1.00 29.64 271 LEU A O 1
ATOM 2174 N N . PRO A 1 272 ? 36.705 3.154 -3.244 1.00 35.97 272 PRO A N 1
ATOM 2175 C CA . PRO A 1 272 ? 37.998 2.983 -3.869 1.00 35.97 272 PRO A CA 1
ATOM 2176 C C . PRO A 1 272 ? 38.355 1.496 -3.729 1.00 35.97 272 PRO A C 1
ATOM 2178 O O . PRO A 1 272 ? 38.574 1.009 -2.624 1.00 35.97 272 PRO A O 1
ATOM 2181 N N . GLY A 1 273 ? 38.404 0.763 -4.844 1.00 34.22 273 GLY A N 1
ATOM 2182 C CA . GLY A 1 273 ? 39.067 -0.547 -4.873 1.00 34.22 273 GLY A CA 1
ATOM 2183 C C . GLY A 1 273 ? 38.243 -1.778 -5.256 1.00 34.22 273 GLY A C 1
ATOM 2184 O O . GLY A 1 273 ? 38.749 -2.878 -5.076 1.00 34.22 273 GLY A O 1
ATOM 2185 N N . VAL A 1 274 ? 37.046 -1.659 -5.845 1.00 33.16 274 VAL A N 1
ATOM 2186 C CA . VAL A 1 274 ? 36.420 -2.807 -6.552 1.00 33.16 274 VAL A CA 1
ATOM 2187 C C . VAL A 1 274 ? 36.817 -2.797 -8.028 1.00 33.16 274 VAL A C 1
ATOM 2189 O O . VAL A 1 274 ? 35.992 -2.744 -8.935 1.00 33.16 274 VAL A O 1
ATOM 2192 N N . ILE A 1 275 ? 38.125 -2.806 -8.259 1.00 31.41 275 ILE A N 1
ATOM 2193 C CA . ILE A 1 275 ? 38.710 -3.363 -9.472 1.00 31.41 275 ILE A CA 1
ATOM 2194 C C . ILE A 1 275 ? 39.795 -4.300 -8.964 1.00 31.41 275 ILE A C 1
ATOM 2196 O O . ILE A 1 275 ? 40.781 -3.857 -8.379 1.00 31.41 275 ILE A O 1
ATOM 2200 N N . ASP A 1 276 ? 39.582 -5.596 -9.154 1.00 33.75 276 ASP A N 1
ATOM 2201 C CA . ASP A 1 276 ? 40.685 -6.541 -9.168 1.00 33.75 276 ASP A CA 1
ATOM 2202 C C . ASP A 1 276 ? 41.562 -6.162 -10.372 1.00 33.75 276 ASP A C 1
ATOM 2204 O O . ASP A 1 276 ? 41.191 -6.384 -11.525 1.00 33.75 276 ASP A O 1
ATOM 2208 N N . GLU A 1 277 ? 42.690 -5.492 -10.115 1.00 38.06 277 GLU A N 1
ATOM 2209 C CA . GLU A 1 277 ? 43.641 -5.061 -11.151 1.00 38.06 277 GLU A CA 1
ATOM 2210 C C . GLU A 1 277 ? 44.226 -6.249 -11.943 1.00 38.06 277 GLU A C 1
ATOM 2212 O O . GLU A 1 277 ? 44.911 -6.036 -12.943 1.00 38.06 277 GLU A O 1
ATOM 2217 N N . SER A 1 278 ? 43.961 -7.497 -11.531 1.00 36.53 278 SER A N 1
ATOM 2218 C CA . SER A 1 278 ? 44.519 -8.695 -12.157 1.00 36.53 278 SER A CA 1
ATOM 2219 C C . SER A 1 278 ? 43.689 -9.308 -13.295 1.00 36.53 278 SER A C 1
ATOM 2221 O O . SER A 1 278 ? 44.219 -10.164 -14.001 1.00 36.53 278 SER A O 1
ATOM 2223 N N . GLU A 1 279 ? 42.461 -8.841 -13.562 1.00 34.12 279 GLU A N 1
ATOM 2224 C CA . GLU A 1 279 ? 41.634 -9.341 -14.685 1.00 34.12 279 GLU A CA 1
ATOM 2225 C C . GLU A 1 279 ? 41.480 -8.363 -15.867 1.00 34.12 279 GLU A C 1
ATOM 2227 O O . GLU A 1 279 ? 40.675 -8.584 -16.771 1.00 34.12 279 GLU A O 1
ATOM 2232 N N . MET A 1 280 ? 42.282 -7.296 -15.933 1.00 30.78 280 MET A N 1
ATOM 2233 C CA . MET A 1 280 ? 42.323 -6.416 -17.108 1.00 30.78 280 MET A CA 1
ATOM 2234 C C . MET A 1 280 ? 43.433 -6.856 -18.082 1.00 30.78 280 MET A C 1
ATOM 2236 O O . MET A 1 280 ? 44.465 -6.199 -18.224 1.00 30.78 280 MET A O 1
ATOM 2240 N N . GLU A 1 281 ? 43.235 -7.984 -18.777 1.00 29.98 281 GLU A N 1
ATOM 2241 C CA . GLU A 1 281 ? 44.031 -8.288 -19.976 1.00 29.98 281 GLU A CA 1
ATOM 2242 C C . GLU A 1 281 ? 43.677 -7.283 -21.083 1.00 29.98 281 GLU A C 1
ATOM 2244 O O . GLU A 1 281 ? 42.663 -7.386 -21.775 1.00 29.98 281 GLU A O 1
ATOM 2249 N N . PHE A 1 282 ? 44.552 -6.292 -21.250 1.00 32.66 282 PHE A N 1
ATOM 2250 C CA . PHE A 1 282 ? 44.583 -5.403 -22.403 1.00 32.66 282 PHE A CA 1
ATOM 2251 C C . PHE A 1 282 ? 44.718 -6.222 -23.693 1.00 32.66 282 PHE A C 1
ATOM 2253 O O . PHE A 1 282 ? 45.755 -6.835 -23.951 1.00 32.66 282 PHE A O 1
ATOM 2260 N N . ARG A 1 283 ? 43.699 -6.173 -24.555 1.00 27.73 283 ARG A N 1
ATOM 2261 C CA . ARG A 1 283 ? 43.881 -6.437 -25.986 1.00 27.73 283 ARG A CA 1
ATOM 2262 C C . ARG A 1 283 ? 43.989 -5.095 -26.688 1.00 27.73 283 ARG A C 1
ATOM 2264 O O . ARG A 1 283 ? 42.988 -4.413 -26.884 1.00 27.73 283 ARG A O 1
ATOM 2271 N N . ASP A 1 284 ? 45.226 -4.744 -27.029 1.00 31.59 284 ASP A N 1
ATOM 2272 C CA . ASP A 1 284 ? 45.575 -3.679 -27.966 1.00 31.59 284 ASP A CA 1
ATOM 2273 C C . ASP A 1 284 ? 44.651 -3.736 -29.189 1.00 31.59 284 ASP A C 1
ATOM 2275 O O . ASP A 1 284 ? 44.732 -4.661 -30.002 1.00 31.59 284 ASP A O 1
ATOM 2279 N N . PHE A 1 285 ? 43.799 -2.726 -29.344 1.00 26.64 285 PHE A N 1
ATOM 2280 C CA . PHE A 1 285 ? 43.249 -2.369 -30.643 1.00 26.64 285 PHE A CA 1
ATOM 2281 C C . PHE A 1 285 ? 43.939 -1.088 -31.100 1.00 26.64 285 PHE A C 1
ATOM 2283 O O . PHE A 1 285 ? 43.509 0.030 -30.834 1.00 26.64 285 PHE A O 1
ATOM 2290 N N . SER A 1 286 ? 45.063 -1.298 -31.784 1.00 27.20 286 SER A N 1
ATOM 2291 C CA . SER A 1 286 ? 45.645 -0.340 -32.716 1.00 27.20 286 SER A CA 1
ATOM 2292 C C . SER A 1 286 ? 44.574 0.061 -33.733 1.00 27.20 286 SER A C 1
ATOM 2294 O O . SER A 1 286 ? 44.114 -0.778 -34.511 1.00 27.20 286 SER A O 1
ATOM 2296 N N . MET A 1 287 ? 44.175 1.333 -33.730 1.00 23.08 287 MET A N 1
ATOM 2297 C CA . MET A 1 287 ? 43.493 1.936 -34.867 1.00 23.08 287 MET A CA 1
ATOM 2298 C C . MET A 1 287 ? 44.399 3.020 -35.441 1.00 23.08 287 MET A C 1
ATOM 2300 O O . MET A 1 287 ? 44.681 4.041 -34.818 1.00 23.08 287 MET A O 1
ATOM 2304 N N . VAL A 1 288 ? 44.908 2.691 -36.623 1.00 26.44 288 VAL A N 1
ATOM 2305 C CA . VAL A 1 288 ? 45.765 3.479 -37.502 1.00 26.44 288 VAL A CA 1
ATOM 2306 C C . VAL A 1 288 ? 45.121 4.838 -37.769 1.00 26.44 288 VAL A C 1
ATOM 2308 O O . VAL A 1 288 ? 44.012 4.909 -38.294 1.00 26.44 288 VAL A O 1
ATOM 2311 N N . VAL A 1 289 ? 45.833 5.907 -37.415 1.00 25.05 289 VAL A N 1
ATOM 2312 C CA . VAL A 1 289 ? 45.525 7.271 -37.850 1.00 25.05 289 VAL A CA 1
ATOM 2313 C C . VAL A 1 289 ? 46.054 7.409 -39.274 1.00 25.05 289 VAL A C 1
ATOM 2315 O O . VAL A 1 289 ? 47.244 7.198 -39.506 1.00 25.05 289 VAL A O 1
ATOM 2318 N N . HIS A 1 290 ? 45.175 7.714 -40.226 1.00 27.69 290 HIS A N 1
ATOM 2319 C CA . HIS A 1 290 ? 45.593 8.215 -41.530 1.00 27.69 290 HIS A CA 1
ATOM 2320 C C . HIS A 1 290 ? 45.712 9.739 -41.439 1.00 27.69 290 HIS A C 1
ATOM 2322 O O . HIS A 1 290 ? 44.728 10.429 -41.178 1.00 27.69 290 HIS A O 1
ATOM 2328 N N . GLU A 1 291 ? 46.948 10.210 -41.588 1.00 29.89 291 GLU A N 1
ATOM 2329 C CA . GLU A 1 291 ? 47.316 11.582 -41.937 1.00 29.89 291 GLU A CA 1
ATOM 2330 C C . GLU A 1 291 ? 46.822 11.900 -43.354 1.00 29.89 291 GLU A C 1
ATOM 2332 O O . GLU A 1 291 ? 46.859 11.009 -44.199 1.00 29.89 291 GLU A O 1
ATOM 2337 N N . ASP A 1 292 ? 46.388 13.143 -43.584 1.00 25.64 292 ASP A N 1
ATOM 2338 C CA . ASP A 1 292 ? 46.607 13.899 -44.829 1.00 25.64 292 ASP A CA 1
ATOM 2339 C C . ASP A 1 292 ? 46.365 15.412 -44.556 1.00 25.64 292 ASP A C 1
ATOM 2341 O O . ASP A 1 292 ? 45.255 15.825 -44.213 1.00 25.64 292 ASP A O 1
ATOM 2345 N N . GLU A 1 293 ? 47.484 16.160 -44.558 1.00 30.33 293 GLU A N 1
ATOM 2346 C CA . GLU A 1 293 ? 47.836 17.492 -45.134 1.00 30.33 293 GLU A CA 1
ATOM 2347 C C . GLU A 1 293 ? 46.711 18.425 -45.663 1.00 30.33 293 GLU A C 1
ATOM 2349 O O . GLU A 1 293 ? 45.698 17.954 -46.162 1.00 30.33 293 GLU A O 1
ATOM 2354 N N . GLU A 1 294 ? 46.785 19.761 -45.760 1.00 30.89 294 GLU A N 1
ATOM 2355 C CA . GLU A 1 294 ? 47.643 20.908 -45.385 1.00 30.89 294 GLU A CA 1
ATOM 2356 C C . GLU A 1 294 ? 46.830 22.166 -45.821 1.00 30.89 294 GLU A C 1
ATOM 2358 O O . GLU A 1 294 ? 46.045 22.075 -46.765 1.00 30.89 294 GLU A O 1
ATOM 2363 N N . GLU A 1 295 ? 46.987 23.322 -45.159 1.00 28.41 295 GLU A N 1
ATOM 2364 C CA . GLU A 1 295 ? 47.386 24.615 -45.775 1.00 28.41 295 GLU A CA 1
ATOM 2365 C C . GLU A 1 295 ? 47.226 25.798 -44.789 1.00 28.41 295 GLU A C 1
ATOM 2367 O O . GLU A 1 295 ? 46.216 25.960 -44.100 1.00 28.41 295 GLU A O 1
ATOM 2372 N N . GLU A 1 296 ? 48.296 26.595 -44.720 1.00 30.50 296 GLU A N 1
ATOM 2373 C CA . GLU A 1 296 ? 48.574 27.738 -43.841 1.00 30.50 296 GLU A CA 1
ATOM 2374 C C . GLU A 1 296 ? 48.156 29.091 -44.460 1.00 30.50 296 GLU A C 1
ATOM 2376 O O . GLU A 1 296 ? 48.053 29.200 -45.675 1.00 30.50 296 GLU A O 1
ATOM 2381 N N . GLU A 1 297 ? 48.016 30.135 -43.626 1.00 27.30 297 GLU A N 1
ATOM 2382 C CA . GLU A 1 297 ? 48.538 31.515 -43.831 1.00 27.30 297 GLU A CA 1
ATOM 2383 C C . GLU A 1 297 ? 48.296 32.317 -42.512 1.00 27.30 297 GLU A C 1
ATOM 2385 O O . GLU A 1 297 ? 47.160 32.401 -42.046 1.00 27.30 297 GLU A O 1
ATOM 2390 N N . GLU A 1 298 ? 49.305 32.629 -41.672 1.00 25.48 298 GLU A N 1
ATOM 2391 C CA . GLU A 1 298 ? 50.198 33.829 -41.636 1.00 25.48 298 GLU A CA 1
ATOM 2392 C C . GLU A 1 298 ? 49.452 35.182 -41.355 1.00 25.48 298 GLU A C 1
ATOM 2394 O O . GLU A 1 298 ? 48.441 35.448 -41.985 1.00 25.48 298 GLU A O 1
ATOM 2399 N N . VAL A 1 299 ? 49.797 36.145 -40.462 1.00 27.12 299 VAL A N 1
ATOM 2400 C CA . VAL A 1 299 ? 50.997 36.519 -39.666 1.00 27.12 299 VAL A CA 1
ATOM 2401 C C . VAL A 1 299 ? 50.657 37.549 -38.519 1.00 27.12 299 VAL A C 1
ATOM 2403 O O . VAL A 1 299 ? 49.733 38.346 -38.649 1.00 27.12 299 VAL A O 1
ATOM 2406 N N . GLU A 1 300 ? 51.501 37.587 -37.464 1.00 25.14 300 GLU A N 1
ATOM 2407 C CA . GLU A 1 300 ? 52.177 38.749 -36.786 1.00 25.14 300 GLU A CA 1
ATOM 2408 C C . GLU A 1 300 ? 51.596 39.677 -35.652 1.00 25.14 300 GLU A C 1
ATOM 2410 O O . GLU A 1 300 ? 50.933 40.678 -35.889 1.00 25.14 300 GLU A O 1
ATOM 2415 N N . TYR A 1 301 ? 52.031 39.378 -34.403 1.00 24.84 301 TYR A N 1
ATOM 2416 C CA . TYR A 1 301 ? 52.652 40.161 -33.281 1.00 24.84 301 TYR A CA 1
ATOM 2417 C C . TYR A 1 301 ? 52.198 41.569 -32.736 1.00 24.84 301 TYR A C 1
ATOM 2419 O O . TYR A 1 301 ? 52.494 42.594 -33.335 1.00 24.84 301 TYR A O 1
ATOM 2427 N N . LEU A 1 302 ? 51.730 41.562 -31.453 1.00 26.38 302 LEU A N 1
ATOM 2428 C CA . LEU A 1 302 ? 52.100 42.325 -30.197 1.00 26.38 302 LEU A CA 1
ATOM 2429 C C . LEU A 1 302 ? 52.200 43.891 -30.136 1.00 26.38 302 LEU A C 1
ATOM 2431 O O . LEU A 1 302 ? 52.399 44.522 -31.163 1.00 26.38 302 LEU A O 1
ATOM 2435 N N . PRO A 1 303 ? 52.346 44.561 -28.947 1.00 37.97 303 PRO A N 1
ATOM 2436 C CA . PRO A 1 303 ? 51.788 44.427 -27.575 1.00 37.97 303 PRO A CA 1
ATOM 2437 C C . PRO A 1 303 ? 51.235 45.779 -26.986 1.00 37.97 303 PRO A C 1
ATOM 2439 O O . PRO A 1 303 ? 51.290 46.822 -27.630 1.00 37.97 303 PRO A O 1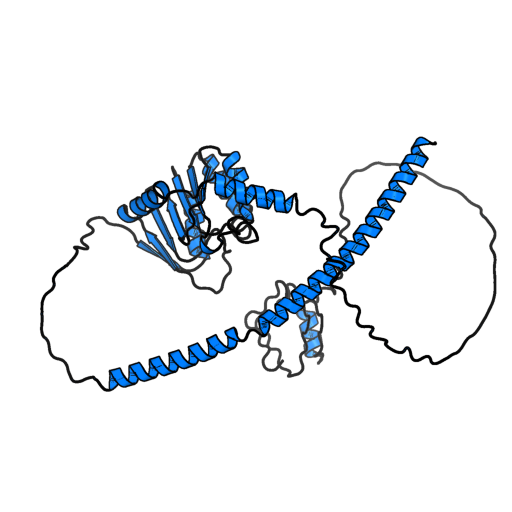
ATOM 2442 N N . GLY A 1 304 ? 50.682 45.769 -25.758 1.00 29.81 304 GLY A N 1
ATOM 2443 C CA . GLY A 1 304 ? 49.810 46.825 -25.188 1.00 29.81 304 GLY A CA 1
ATOM 2444 C C . GLY A 1 304 ? 50.412 48.112 -24.589 1.00 29.81 304 GLY A C 1
ATOM 2445 O O . GLY A 1 304 ? 51.623 48.282 -24.543 1.00 29.81 304 GLY A O 1
ATOM 2446 N N . VAL A 1 305 ? 49.525 48.993 -24.084 1.00 27.81 305 VAL A N 1
ATOM 2447 C CA . VAL A 1 305 ? 49.786 50.105 -23.139 1.00 27.81 305 VAL A CA 1
ATOM 2448 C C . VAL A 1 305 ? 48.546 50.344 -22.252 1.00 27.81 305 VAL A C 1
ATOM 2450 O O . VAL A 1 305 ? 47.411 50.095 -22.644 1.00 27.81 305 VAL A O 1
ATOM 2453 N N . VAL A 1 306 ? 48.865 50.782 -21.040 1.00 28.03 306 VAL A N 1
ATOM 2454 C CA . VAL A 1 306 ? 48.169 50.931 -19.758 1.00 28.03 306 VAL A CA 1
ATOM 2455 C C . VAL A 1 306 ? 47.257 52.178 -19.681 1.00 28.03 306 VAL A C 1
ATOM 2457 O O . VAL A 1 306 ? 47.637 53.223 -20.194 1.00 28.03 306 VAL A O 1
ATOM 2460 N N . ASP A 1 307 ? 46.108 51.996 -19.012 1.00 28.50 307 ASP A N 1
ATOM 2461 C CA . ASP A 1 307 ? 45.391 52.842 -18.019 1.00 28.50 307 ASP A CA 1
ATOM 2462 C C . ASP A 1 307 ? 45.065 54.336 -18.269 1.00 28.50 307 ASP A C 1
ATOM 2464 O O . ASP A 1 307 ? 45.902 55.116 -18.710 1.00 28.50 307 ASP A O 1
ATOM 2468 N N . GLU A 1 308 ? 43.824 54.707 -17.908 1.00 28.61 308 GLU A N 1
ATOM 2469 C CA . GLU A 1 308 ? 43.431 55.812 -17.001 1.00 28.61 308 GLU A CA 1
ATOM 2470 C C . GLU A 1 308 ? 41.984 56.281 -17.284 1.00 28.61 308 GLU A C 1
ATOM 2472 O O . GLU A 1 308 ? 41.714 56.950 -18.287 1.00 28.61 308 GLU A O 1
ATOM 2477 N N . ASN A 1 309 ? 41.045 55.953 -16.381 1.00 27.95 309 ASN A N 1
ATOM 2478 C CA . ASN A 1 309 ? 40.275 56.922 -15.571 1.00 27.95 309 ASN A CA 1
ATOM 2479 C C . ASN A 1 309 ? 39.064 56.282 -14.844 1.00 27.95 309 ASN A C 1
ATOM 2481 O O . ASN A 1 309 ? 38.038 55.961 -15.442 1.00 27.95 309 ASN A O 1
ATOM 2485 N N . GLU A 1 310 ? 39.216 56.179 -13.517 1.00 29.47 310 GLU A N 1
ATOM 2486 C CA . GLU A 1 310 ? 38.206 56.354 -12.450 1.00 29.47 310 GLU A CA 1
ATOM 2487 C C . GLU A 1 310 ? 37.206 57.500 -12.753 1.00 29.47 310 GLU A C 1
ATOM 2489 O O . GLU A 1 310 ? 37.533 58.417 -13.497 1.00 29.47 310 GLU A O 1
ATOM 2494 N N . MET A 1 311 ? 36.004 57.653 -12.193 1.00 26.95 311 MET A N 1
ATOM 2495 C CA . MET A 1 311 ? 35.251 57.082 -11.071 1.00 26.95 311 MET A CA 1
ATOM 2496 C C . MET A 1 311 ? 33.837 57.697 -11.181 1.00 26.95 311 MET A C 1
ATOM 2498 O O . MET A 1 311 ? 33.733 58.876 -11.508 1.00 26.95 311 MET A O 1
ATOM 2502 N N . GLU A 1 312 ? 32.784 56.985 -10.775 1.00 26.08 312 GLU A N 1
ATOM 2503 C CA . GLU A 1 312 ? 31.784 57.544 -9.845 1.00 26.08 312 GLU A CA 1
ATOM 2504 C C . GLU A 1 312 ? 30.939 56.412 -9.239 1.00 26.08 312 GLU A C 1
ATOM 2506 O O . GLU A 1 312 ? 30.085 55.802 -9.878 1.00 26.08 312 GLU A O 1
ATOM 2511 N N . PHE A 1 313 ? 31.215 56.122 -7.968 1.00 30.30 313 PHE A N 1
ATOM 2512 C CA . PHE A 1 313 ? 30.325 55.398 -7.066 1.00 30.30 313 PHE A CA 1
ATOM 2513 C C . PHE A 1 313 ? 29.286 56.372 -6.520 1.00 30.30 313 PHE A C 1
ATOM 2515 O O . PHE A 1 313 ? 29.702 57.411 -6.024 1.00 30.30 313 PHE A O 1
ATOM 2522 N N . GLN A 1 314 ? 28.006 55.982 -6.466 1.00 26.59 314 GLN A N 1
ATOM 2523 C CA . GLN A 1 314 ? 27.119 56.177 -5.302 1.00 26.59 314 GLN A CA 1
ATOM 2524 C C . GLN A 1 314 ? 25.826 55.355 -5.465 1.00 26.59 314 GLN A C 1
ATOM 2526 O O . GLN A 1 314 ? 24.940 55.731 -6.223 1.00 26.59 314 GLN A O 1
ATOM 2531 N N . ASN A 1 315 ? 25.680 54.258 -4.714 1.00 28.39 315 ASN A N 1
ATOM 2532 C CA . ASN A 1 315 ? 24.829 54.211 -3.514 1.00 28.39 315 ASN A CA 1
ATOM 2533 C C . ASN A 1 315 ? 24.595 52.770 -3.040 1.00 28.39 315 ASN A C 1
ATOM 2535 O O . ASN A 1 315 ? 24.136 51.906 -3.776 1.00 28.39 315 ASN A O 1
ATOM 2539 N N . ILE A 1 316 ? 24.890 52.555 -1.760 1.00 34.84 316 ILE A N 1
ATOM 2540 C CA . ILE A 1 316 ? 24.533 51.370 -0.985 1.00 34.84 316 ILE A CA 1
ATOM 2541 C C . ILE A 1 316 ? 23.052 51.487 -0.605 1.00 34.84 316 ILE A C 1
ATOM 2543 O O . ILE A 1 316 ? 22.663 52.484 0.003 1.00 34.84 316 ILE A O 1
ATOM 2547 N N . SER A 1 317 ? 22.257 50.449 -0.865 1.00 25.47 317 SER A N 1
ATOM 2548 C CA . SER A 1 317 ? 21.096 50.125 -0.033 1.00 25.47 317 SER A CA 1
ATOM 2549 C C . SER A 1 317 ? 20.868 48.618 -0.027 1.00 25.47 317 SER A C 1
ATOM 2551 O O . SER A 1 317 ? 20.696 48.004 -1.073 1.00 25.47 317 SER A O 1
ATOM 2553 N N . MET A 1 318 ? 20.877 48.044 1.176 1.00 26.81 318 MET A N 1
ATOM 2554 C CA . MET A 1 318 ? 20.391 46.697 1.464 1.00 26.81 318 MET A CA 1
ATOM 2555 C C . MET A 1 318 ? 18.925 46.566 1.047 1.00 26.81 318 MET A C 1
ATOM 2557 O O . MET A 1 318 ? 18.127 47.446 1.376 1.00 26.81 318 MET A O 1
ATOM 2561 N N . MET A 1 319 ? 18.573 45.438 0.437 1.00 24.33 319 MET A N 1
ATOM 2562 C CA . MET A 1 319 ? 17.266 44.803 0.578 1.00 24.33 319 MET A CA 1
ATOM 2563 C C . MET A 1 319 ? 17.409 43.317 0.239 1.00 24.33 319 MET A C 1
ATOM 2565 O O . MET A 1 319 ? 18.063 42.950 -0.730 1.00 24.33 319 MET A O 1
ATOM 2569 N N . VAL A 1 320 ? 16.885 42.507 1.151 1.00 40.47 320 VAL A N 1
ATOM 2570 C CA . VAL A 1 320 ? 16.682 41.061 1.069 1.00 40.47 320 VAL A CA 1
ATOM 2571 C C . VAL A 1 320 ? 15.631 40.807 -0.012 1.00 40.47 320 VAL A C 1
ATOM 2573 O O . VAL A 1 320 ? 14.699 41.603 -0.094 1.00 40.47 320 VAL A O 1
ATOM 2576 N N . ASP A 1 321 ? 15.808 39.782 -0.841 1.00 30.11 321 ASP A N 1
ATOM 2577 C CA . ASP A 1 321 ? 14.817 38.728 -1.113 1.00 30.11 321 ASP A CA 1
ATOM 2578 C C . ASP A 1 321 ? 15.294 37.830 -2.271 1.00 30.11 321 ASP A C 1
ATOM 2580 O O . ASP A 1 321 ? 16.191 38.181 -3.035 1.00 30.11 321 ASP A O 1
ATOM 2584 N N . GLU A 1 322 ? 14.754 36.618 -2.233 1.00 48.50 322 GLU A N 1
ATOM 2585 C CA . GLU A 1 322 ? 15.017 35.382 -2.974 1.00 48.50 322 GLU A CA 1
ATOM 2586 C C . GLU A 1 322 ? 14.980 35.519 -4.507 1.00 48.50 322 GLU A C 1
ATOM 2588 O O . GLU A 1 322 ? 14.283 36.390 -5.009 1.00 48.50 322 GLU A O 1
ATOM 2593 N N . GLU A 1 323 ? 15.713 34.636 -5.208 1.00 36.59 323 GLU A N 1
ATOM 2594 C CA . GLU A 1 323 ? 15.455 34.057 -6.555 1.00 36.59 323 GLU A CA 1
ATOM 2595 C C . GLU A 1 323 ? 16.757 33.342 -7.009 1.00 36.59 323 GLU A C 1
ATOM 2597 O O . GLU A 1 323 ? 17.815 33.958 -7.106 1.00 36.59 323 GLU A O 1
ATOM 2602 N N . GLU A 1 324 ? 16.827 32.011 -6.883 1.00 44.94 324 GLU A N 1
ATOM 2603 C CA . GLU A 1 324 ? 16.678 31.023 -7.976 1.00 44.94 324 GLU A CA 1
ATOM 2604 C C . GLU A 1 324 ? 17.796 31.091 -9.038 1.00 44.94 324 GLU A C 1
ATOM 2606 O O . GLU A 1 324 ? 17.757 31.891 -9.965 1.00 44.94 324 GLU A O 1
ATOM 2611 N N . GLU A 1 325 ? 18.778 30.187 -8.928 1.00 33.62 325 GLU A N 1
ATOM 2612 C CA . GLU A 1 325 ? 19.623 29.773 -10.056 1.00 33.62 325 GLU A CA 1
ATOM 2613 C C . GLU A 1 325 ? 19.429 28.261 -10.259 1.00 33.62 325 GLU A C 1
ATOM 2615 O O . GLU A 1 325 ? 19.996 27.432 -9.544 1.00 33.62 325 GLU A O 1
ATOM 2620 N N . GLU A 1 326 ? 18.548 27.917 -11.201 1.00 36.81 326 GLU A N 1
ATOM 2621 C CA . GLU A 1 326 ? 18.397 26.577 -11.768 1.00 36.81 326 GLU A CA 1
ATOM 2622 C C . GLU A 1 326 ? 19.581 26.291 -12.711 1.00 36.81 326 GLU A C 1
ATOM 2624 O O . GLU A 1 326 ? 19.843 27.056 -13.640 1.00 36.81 326 GLU A O 1
ATOM 2629 N N . GLU A 1 327 ? 20.306 25.186 -12.502 1.00 36.72 327 GLU A N 1
ATOM 2630 C CA . GLU A 1 327 ? 21.259 24.676 -13.496 1.00 36.72 327 GLU A CA 1
ATOM 2631 C C . GLU A 1 327 ? 20.522 23.765 -14.489 1.00 36.72 327 GLU A C 1
ATOM 2633 O O . GLU A 1 327 ? 20.103 22.653 -14.161 1.00 36.72 327 GLU A O 1
ATOM 2638 N N . GLU A 1 328 ? 20.380 24.281 -15.711 1.00 35.09 328 GLU A N 1
ATOM 2639 C CA . GLU A 1 328 ? 19.749 23.677 -16.882 1.00 35.09 328 GLU A CA 1
ATOM 2640 C C . GLU A 1 328 ? 20.313 22.283 -17.220 1.00 35.09 328 GLU A C 1
ATOM 2642 O O . GLU A 1 328 ? 21.444 22.109 -17.687 1.00 35.09 328 GLU A O 1
ATOM 2647 N N . GLU A 1 329 ? 19.468 21.266 -17.063 1.00 40.28 329 GLU A N 1
ATOM 2648 C CA . GLU A 1 329 ? 19.560 20.038 -17.841 1.00 40.28 329 GLU A CA 1
ATOM 2649 C C . GLU A 1 329 ? 19.289 20.423 -19.302 1.00 40.28 329 GLU A C 1
ATOM 2651 O O . GLU A 1 329 ? 18.302 21.100 -19.582 1.00 40.28 329 GLU A O 1
ATOM 2656 N N . SER A 1 330 ? 20.171 20.056 -20.235 1.00 41.97 330 SER A N 1
ATOM 2657 C CA . SER A 1 330 ? 20.028 20.381 -21.658 1.00 41.97 330 SER A CA 1
ATOM 2658 C C . SER A 1 330 ? 18.794 19.689 -22.248 1.00 41.97 330 SER A C 1
ATOM 2660 O O . SER A 1 330 ? 18.898 18.636 -22.881 1.00 41.97 330 SER A O 1
ATOM 2662 N N . GLN A 1 331 ? 17.617 20.248 -22.003 1.00 48.72 331 GLN A N 1
ATOM 2663 C CA . GLN A 1 331 ? 16.376 19.837 -22.618 1.00 48.72 331 GLN A CA 1
ATOM 2664 C C . GLN A 1 331 ? 16.267 20.606 -23.924 1.00 48.72 331 GLN A C 1
ATOM 2666 O O . GLN A 1 331 ? 16.266 21.837 -23.938 1.00 48.72 331 GLN A O 1
ATOM 2671 N N . GLU A 1 332 ? 16.195 19.884 -25.043 1.00 56.25 332 GLU A N 1
ATOM 2672 C CA . GLU A 1 332 ? 15.724 20.507 -26.274 1.00 56.25 332 GLU A CA 1
ATOM 2673 C C . GLU A 1 332 ? 14.403 21.235 -25.969 1.00 56.25 332 GLU A C 1
ATOM 2675 O O . GLU A 1 332 ? 13.578 20.694 -25.216 1.00 56.25 332 GLU A O 1
ATOM 2680 N N . PRO A 1 333 ? 14.214 22.467 -26.477 1.00 67.56 333 PRO A N 1
ATOM 2681 C CA . PRO A 1 333 ? 13.080 23.299 -26.102 1.00 67.56 333 PRO A CA 1
ATOM 2682 C C . PRO A 1 333 ? 11.776 22.541 -26.347 1.00 67.56 333 PRO A C 1
ATOM 2684 O O . PRO A 1 333 ? 11.579 21.984 -27.428 1.00 67.56 333 PRO A O 1
ATOM 2687 N N . VAL A 1 334 ? 10.901 22.510 -25.336 1.00 79.25 334 VAL A N 1
ATOM 2688 C CA . VAL A 1 334 ? 9.602 21.833 -25.425 1.00 79.25 334 VAL A CA 1
ATOM 2689 C C . VAL A 1 334 ? 8.831 22.396 -26.616 1.00 79.25 334 VAL A C 1
ATOM 2691 O O . VAL A 1 334 ? 8.561 23.596 -26.700 1.00 79.25 334 VAL A O 1
ATOM 2694 N N . VAL A 1 335 ? 8.488 21.518 -27.554 1.00 87.38 335 VAL A N 1
ATOM 2695 C CA . VAL A 1 335 ? 7.731 21.849 -28.757 1.00 87.38 335 VAL A CA 1
ATOM 2696 C C . VAL A 1 335 ? 6.250 21.642 -28.462 1.00 87.38 335 VAL A C 1
ATOM 2698 O O . VAL A 1 335 ? 5.839 20.572 -28.013 1.00 87.38 335 VAL A O 1
ATOM 2701 N N . SER A 1 336 ? 5.426 22.660 -28.724 1.00 88.38 336 SER A N 1
ATOM 2702 C CA . SER A 1 336 ? 3.979 22.535 -28.531 1.00 88.38 336 SER A CA 1
ATOM 2703 C C . SER A 1 336 ? 3.362 21.565 -29.544 1.00 88.38 336 SER A C 1
ATOM 2705 O O . SER A 1 336 ? 3.871 21.382 -30.657 1.00 88.38 336 SER A O 1
ATOM 2707 N N . ALA A 1 337 ? 2.218 20.978 -29.183 1.00 88.50 337 ALA A N 1
ATOM 2708 C CA . ALA A 1 337 ? 1.467 20.097 -30.072 1.00 88.50 337 ALA A CA 1
ATOM 2709 C C . ALA A 1 337 ? 1.125 20.781 -31.410 1.00 88.50 337 ALA A C 1
ATOM 2711 O O . ALA A 1 337 ? 1.199 20.155 -32.465 1.00 88.50 337 ALA A O 1
ATOM 2712 N N . GLU A 1 338 ? 0.787 22.074 -31.389 1.00 88.00 338 GLU A N 1
ATOM 2713 C CA . GLU A 1 338 ? 0.463 22.857 -32.584 1.00 88.00 338 GLU A CA 1
ATOM 2714 C C . GLU A 1 338 ? 1.657 22.997 -33.524 1.00 88.00 338 GLU A C 1
ATOM 2716 O O . GLU A 1 338 ? 1.499 22.846 -34.736 1.00 88.00 338 GLU A O 1
ATOM 2721 N N . GLU A 1 339 ? 2.844 23.269 -32.981 1.00 87.38 339 GLU A N 1
ATOM 2722 C CA . GLU A 1 339 ? 4.050 23.455 -33.785 1.00 87.38 339 GLU A CA 1
ATOM 2723 C C . GLU A 1 339 ? 4.525 22.132 -34.392 1.00 87.38 339 GLU A C 1
ATOM 2725 O O . GLU A 1 339 ? 4.864 22.073 -35.576 1.00 87.38 339 GLU A O 1
ATOM 2730 N N . PHE A 1 340 ? 4.455 21.045 -33.623 1.00 92.00 340 PHE A N 1
ATOM 2731 C CA . PHE A 1 340 ? 4.709 19.702 -34.133 1.00 92.00 340 PHE A CA 1
ATOM 2732 C C . PHE A 1 340 ? 3.746 19.330 -35.269 1.00 92.00 340 PHE A C 1
ATOM 2734 O O . PHE A 1 340 ? 4.176 18.913 -36.345 1.00 92.00 340 PHE A O 1
ATOM 2741 N N . LEU A 1 341 ? 2.441 19.548 -35.073 1.00 90.19 341 LEU A N 1
ATOM 2742 C CA . LEU A 1 341 ? 1.424 19.268 -36.088 1.00 90.19 341 LEU A CA 1
ATOM 2743 C C . LEU A 1 341 ? 1.596 20.141 -37.337 1.00 90.19 341 LEU A C 1
ATOM 2745 O O . LEU A 1 341 ? 1.366 19.658 -38.448 1.00 90.19 341 LEU A O 1
ATOM 2749 N N . ARG A 1 342 ? 2.026 21.400 -37.178 1.00 91.25 342 ARG A N 1
ATOM 2750 C CA . ARG A 1 342 ? 2.340 22.298 -38.295 1.00 91.25 342 ARG A CA 1
ATOM 2751 C C . ARG A 1 342 ? 3.488 21.736 -39.130 1.00 91.25 342 ARG A C 1
ATOM 2753 O O . ARG A 1 342 ? 3.301 21.531 -40.328 1.00 91.25 342 ARG A O 1
ATOM 2760 N N . ARG A 1 343 ? 4.623 21.416 -38.503 1.00 90.62 343 ARG A N 1
ATOM 2761 C CA . ARG A 1 343 ? 5.809 20.843 -39.168 1.00 90.62 343 ARG A CA 1
ATOM 2762 C C . ARG A 1 343 ? 5.497 19.516 -39.859 1.00 90.62 343 ARG A C 1
ATOM 2764 O O . ARG A 1 343 ? 5.832 19.328 -41.027 1.00 90.62 343 ARG A O 1
ATOM 2771 N N . TYR A 1 344 ? 4.748 18.644 -39.184 1.00 88.31 344 TYR A N 1
ATOM 2772 C CA . TYR A 1 344 ? 4.264 17.393 -39.768 1.00 88.31 344 TYR A CA 1
ATOM 2773 C C . TYR A 1 344 ? 3.376 17.636 -41.002 1.00 88.31 344 TYR A C 1
ATOM 2775 O O . TYR A 1 344 ? 3.559 17.002 -42.041 1.00 88.31 344 TYR A O 1
ATOM 2783 N N . SER A 1 345 ? 2.454 18.606 -40.942 1.00 85.75 345 SER A N 1
ATOM 2784 C CA . SER A 1 345 ? 1.591 18.961 -42.082 1.00 85.75 345 SER A CA 1
ATOM 2785 C C . SER A 1 345 ? 2.346 19.588 -43.262 1.00 85.75 345 SER A C 1
ATOM 2787 O O . SER A 1 345 ? 1.888 19.507 -44.402 1.00 85.75 345 SER A O 1
ATOM 2789 N N . GLU A 1 346 ? 3.517 20.172 -43.001 1.00 88.50 346 GLU A N 1
ATOM 2790 C CA . GLU A 1 346 ? 4.429 20.721 -44.009 1.00 88.50 346 GLU A CA 1
ATOM 2791 C C . GLU A 1 346 ? 5.314 19.643 -44.660 1.00 88.50 346 GLU A C 1
ATOM 2793 O O . GLU A 1 346 ? 6.034 19.929 -45.618 1.00 88.50 346 GLU A O 1
ATOM 2798 N N . GLY A 1 347 ? 5.197 18.387 -44.213 1.00 86.19 347 GLY A N 1
ATOM 2799 C CA . GLY A 1 347 ? 5.872 17.228 -44.793 1.00 86.19 347 GLY A CA 1
ATOM 2800 C C . GLY A 1 347 ? 7.183 16.857 -44.108 1.00 86.19 347 GLY A C 1
ATOM 2801 O O . GLY A 1 347 ? 7.925 16.030 -44.641 1.00 86.19 347 GLY A O 1
ATOM 2802 N N . GLU A 1 348 ? 7.479 17.444 -42.948 1.00 89.31 348 GLU A N 1
ATOM 2803 C CA . GLU A 1 348 ? 8.581 16.989 -42.111 1.00 89.31 348 GLU A CA 1
ATOM 2804 C C . GLU A 1 348 ? 8.233 15.643 -41.469 1.00 89.31 348 GLU A C 1
ATOM 2806 O O . GLU A 1 348 ? 7.143 15.455 -40.928 1.00 89.31 348 GLU A O 1
ATOM 2811 N N . LEU A 1 349 ? 9.158 14.690 -41.580 1.00 88.06 349 LEU A N 1
ATOM 2812 C CA . LEU A 1 349 ? 8.969 13.316 -41.116 1.00 88.06 349 LEU A CA 1
ATOM 2813 C C . LEU A 1 349 ? 10.086 12.847 -40.179 1.00 88.06 349 LEU A C 1
ATOM 2815 O O . LEU A 1 349 ? 9.961 11.762 -39.632 1.00 88.06 349 LEU A O 1
ATOM 2819 N N . ASP A 1 350 ? 11.159 13.618 -39.984 1.00 88.50 350 ASP A N 1
ATOM 2820 C CA . ASP A 1 350 ? 12.226 13.270 -39.041 1.00 88.50 350 ASP A CA 1
ATOM 2821 C C . ASP A 1 350 ? 12.201 14.217 -37.845 1.00 88.50 350 ASP A C 1
ATOM 2823 O O . ASP A 1 350 ? 12.530 15.394 -37.955 1.00 88.50 350 ASP A O 1
ATOM 2827 N N . PHE A 1 351 ? 11.784 13.677 -36.709 1.00 89.25 351 PHE A N 1
ATOM 2828 C CA . PHE A 1 351 ? 11.685 14.353 -35.424 1.00 89.25 351 PHE A CA 1
ATOM 2829 C C . PHE A 1 351 ? 12.524 13.619 -34.372 1.00 89.25 351 PHE A C 1
ATOM 2831 O O . PHE A 1 351 ? 12.137 13.523 -33.207 1.00 89.25 351 PHE A O 1
ATOM 2838 N N . THR A 1 352 ? 13.667 13.061 -34.782 1.00 86.56 352 THR A N 1
ATOM 2839 C CA . THR A 1 352 ? 14.594 12.405 -33.855 1.00 86.56 352 THR A CA 1
ATOM 2840 C C . THR A 1 352 ? 14.971 13.357 -32.716 1.00 86.56 352 THR A C 1
ATOM 2842 O O . THR A 1 352 ? 15.428 14.465 -32.977 1.00 86.56 352 THR A O 1
ATOM 2845 N N . GLY A 1 353 ? 14.797 12.930 -31.463 1.00 84.00 353 GLY A N 1
ATOM 2846 C CA . GLY A 1 353 ? 15.151 13.717 -30.274 1.00 84.00 353 GLY A CA 1
ATOM 2847 C C . GLY A 1 353 ? 14.106 14.737 -29.807 1.00 84.00 353 GLY A C 1
ATOM 2848 O O . GLY A 1 353 ? 14.286 15.314 -28.739 1.00 84.00 353 GLY A O 1
ATOM 2849 N N . ILE A 1 354 ? 13.001 14.933 -30.545 1.00 89.81 354 ILE A N 1
ATOM 2850 C CA . ILE A 1 354 ? 12.056 16.024 -30.261 1.00 89.81 354 ILE A CA 1
ATOM 2851 C C . ILE A 1 354 ? 11.481 15.959 -28.840 1.00 89.81 354 ILE A C 1
ATOM 2853 O O . ILE A 1 354 ? 11.044 14.908 -28.370 1.00 89.81 354 ILE A O 1
ATOM 2857 N N . ASN A 1 355 ? 11.405 17.108 -28.169 1.00 91.00 355 ASN A N 1
ATOM 2858 C CA . ASN A 1 355 ? 10.763 17.217 -26.866 1.00 91.00 355 ASN A CA 1
ATOM 2859 C C . ASN A 1 355 ? 9.280 17.596 -26.996 1.00 91.00 355 ASN A C 1
ATOM 2861 O O . ASN A 1 355 ? 8.952 18.755 -27.227 1.00 91.00 355 ASN A O 1
ATOM 2865 N N . LEU A 1 356 ? 8.391 16.615 -26.834 1.00 88.88 356 LEU A N 1
ATOM 2866 C CA . LEU A 1 356 ? 6.928 16.753 -26.838 1.00 88.88 356 LEU A CA 1
ATOM 2867 C C . LEU A 1 356 ? 6.337 16.540 -25.436 1.00 88.88 356 LEU A C 1
ATOM 2869 O O . LEU A 1 356 ? 5.190 16.106 -25.297 1.00 88.88 356 LEU A O 1
ATOM 2873 N N . SER A 1 357 ? 7.115 16.803 -24.385 1.00 88.62 357 SER A N 1
ATOM 2874 C CA . SER A 1 357 ? 6.627 16.654 -23.016 1.00 88.62 357 SER A CA 1
ATOM 2875 C C . SER A 1 357 ? 5.394 17.532 -22.758 1.00 88.62 357 SER A C 1
ATOM 2877 O O . SER A 1 357 ? 5.323 18.687 -23.175 1.00 88.62 357 SER A O 1
ATOM 2879 N N . GLY A 1 358 ? 4.369 16.952 -22.129 1.00 87.31 358 GLY A N 1
ATOM 2880 C CA . GLY A 1 358 ? 3.087 17.620 -21.876 1.00 87.31 358 GLY A CA 1
ATOM 2881 C C . GLY A 1 358 ? 2.223 17.909 -23.115 1.00 87.31 358 GLY A C 1
ATOM 2882 O O . GLY A 1 358 ? 1.151 18.496 -22.972 1.00 87.31 358 GLY A O 1
ATOM 2883 N N . ALA A 1 359 ? 2.644 17.526 -24.328 1.00 89.44 359 ALA A N 1
ATOM 2884 C CA . ALA A 1 359 ? 1.899 17.824 -25.550 1.00 89.44 359 ALA A CA 1
ATOM 2885 C C . ALA A 1 359 ? 0.598 17.006 -25.652 1.00 89.44 359 ALA A C 1
ATOM 2887 O O . ALA A 1 359 ? 0.589 15.800 -25.405 1.00 89.44 359 ALA A O 1
ATOM 2888 N N . ASP A 1 360 ? -0.500 17.640 -26.079 1.00 90.69 360 ASP A N 1
ATOM 2889 C CA . ASP A 1 360 ? -1.763 16.948 -26.362 1.00 90.69 360 ASP A CA 1
ATOM 2890 C C . ASP A 1 360 ? -1.873 16.568 -27.844 1.00 90.69 360 ASP A C 1
ATOM 2892 O O . ASP A 1 360 ? -2.167 17.395 -28.711 1.00 90.69 360 ASP A O 1
ATOM 2896 N N . LEU A 1 361 ? -1.643 15.288 -28.131 1.00 87.75 361 LEU A N 1
ATOM 2897 C CA . LEU A 1 361 ? -1.781 14.685 -29.457 1.00 87.75 361 LEU A CA 1
ATOM 2898 C C . LEU A 1 361 ? -2.982 13.729 -29.518 1.00 87.75 361 LEU A C 1
ATOM 2900 O O . LEU A 1 361 ? -3.060 12.887 -30.418 1.00 87.75 361 LEU A O 1
ATOM 2904 N N . SER A 1 362 ? -3.931 13.851 -28.586 1.00 89.69 362 SER A N 1
ATOM 2905 C CA . SER A 1 362 ? -5.079 12.952 -28.510 1.00 89.69 362 SER A CA 1
ATOM 2906 C C . SER A 1 362 ? -5.932 12.977 -29.783 1.00 89.69 362 SER A C 1
ATOM 2908 O O . SER A 1 362 ? -6.171 14.012 -30.415 1.00 89.69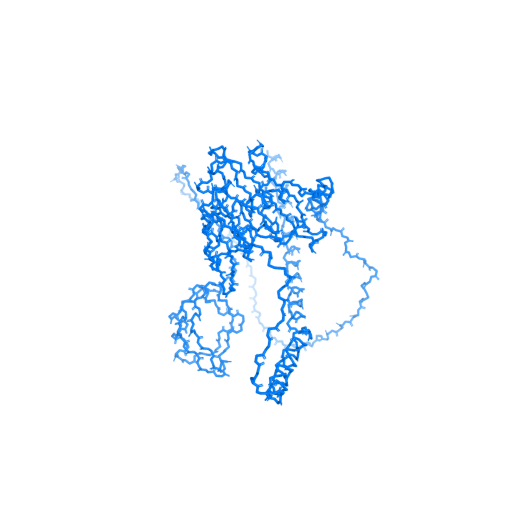 362 SER A O 1
ATOM 2910 N N . GLY A 1 363 ? -6.359 11.788 -30.215 1.00 85.31 363 GLY A N 1
ATOM 2911 C CA . GLY A 1 363 ? -7.166 11.589 -31.420 1.00 85.31 363 GLY A CA 1
ATOM 2912 C C . GLY A 1 363 ? -6.484 11.968 -32.743 1.00 85.31 363 GLY A C 1
ATOM 2913 O O . GLY A 1 363 ? -7.161 12.019 -33.774 1.00 85.31 363 GLY A O 1
ATOM 2914 N N . LYS A 1 364 ? -5.179 12.279 -32.751 1.00 85.25 364 LYS A N 1
ATOM 2915 C CA . LYS A 1 364 ? -4.442 12.621 -33.976 1.00 85.25 364 LYS A CA 1
ATOM 2916 C C . LYS A 1 364 ? -3.975 11.362 -34.697 1.00 85.25 364 LYS A C 1
ATOM 2918 O O . LYS A 1 364 ? -3.478 10.429 -34.081 1.00 85.25 364 LYS A O 1
ATOM 2923 N N . SER A 1 365 ? -4.118 11.346 -36.019 1.00 83.12 365 SER A N 1
ATOM 2924 C CA . SER A 1 365 ? -3.619 10.256 -36.855 1.00 83.12 365 SER A CA 1
ATOM 2925 C C . SER A 1 365 ? -2.397 10.733 -37.623 1.00 83.12 365 SER A C 1
ATOM 2927 O O . SER A 1 365 ? -2.488 11.670 -38.415 1.00 83.12 365 SER A O 1
ATOM 2929 N N . PHE A 1 366 ? -1.277 10.061 -37.403 1.00 80.06 366 PHE A N 1
ATOM 2930 C CA . PHE A 1 366 ? -0.023 10.264 -38.102 1.00 80.06 366 PHE A CA 1
ATOM 2931 C C . PHE A 1 366 ? 0.185 9.069 -39.027 1.00 80.06 366 PHE A C 1
ATOM 2933 O O . PHE A 1 366 ? 0.485 7.966 -38.584 1.00 80.06 366 PHE A O 1
ATOM 2940 N N . SER A 1 367 ? -0.041 9.279 -40.321 1.00 69.25 367 SER A N 1
ATOM 2941 C CA . SER A 1 367 ? 0.131 8.258 -41.352 1.00 69.25 367 SER A CA 1
ATOM 2942 C C . SER A 1 367 ? 1.313 8.628 -42.239 1.00 69.25 367 SER A C 1
ATOM 2944 O O . SER A 1 367 ? 1.262 9.635 -42.949 1.00 69.25 367 SER A O 1
ATOM 2946 N N . GLY A 1 368 ? 2.373 7.829 -42.228 1.00 63.69 368 GLY A N 1
ATOM 2947 C CA . GLY A 1 368 ? 3.513 8.028 -43.114 1.00 63.69 368 GLY A CA 1
ATOM 2948 C C . GLY A 1 368 ? 4.651 7.104 -42.733 1.00 63.69 368 GLY A C 1
ATOM 2949 O O . GLY A 1 368 ? 5.230 7.300 -41.679 1.00 63.69 368 GLY A O 1
ATOM 2950 N N . SER A 1 369 ? 4.991 6.155 -43.611 1.00 62.09 369 SER A N 1
ATOM 2951 C CA . SER A 1 369 ? 5.898 5.011 -43.365 1.00 62.09 369 SER A CA 1
ATOM 2952 C C . SER A 1 369 ? 7.372 5.363 -43.126 1.00 62.09 369 SER A C 1
ATOM 2954 O O . SER A 1 369 ? 8.255 4.572 -43.457 1.00 62.09 369 SER A O 1
ATOM 2956 N N . LYS A 1 370 ? 7.647 6.608 -42.749 1.00 73.38 370 LYS A N 1
ATOM 2957 C CA . LYS A 1 370 ? 8.969 7.202 -42.558 1.00 73.38 370 LYS A CA 1
ATOM 2958 C C . LYS A 1 370 ? 8.959 8.217 -41.411 1.00 73.38 370 LYS A C 1
ATOM 2960 O O . LYS A 1 370 ? 9.863 9.047 -41.368 1.00 73.38 370 LYS A O 1
ATOM 2965 N N . LEU A 1 371 ? 7.927 8.223 -40.563 1.00 84.06 371 LEU A N 1
ATOM 2966 C CA . LEU A 1 371 ? 7.847 9.167 -39.456 1.00 84.06 371 LEU A CA 1
ATOM 2967 C C . LEU A 1 371 ? 8.803 8.696 -38.360 1.00 84.06 371 LEU A C 1
ATOM 2969 O O . LEU A 1 371 ? 8.532 7.740 -37.642 1.00 84.06 371 LEU A O 1
ATOM 2973 N N . ASN A 1 372 ? 9.934 9.376 -38.235 1.00 83.88 372 ASN A N 1
ATOM 2974 C CA . ASN A 1 372 ? 10.958 9.055 -37.264 1.00 83.88 372 ASN A CA 1
ATOM 2975 C C . ASN A 1 372 ? 10.772 9.898 -35.997 1.00 83.88 372 ASN A C 1
ATOM 2977 O O . ASN A 1 372 ? 10.987 11.105 -36.010 1.00 83.88 372 ASN A O 1
ATOM 2981 N N . LEU A 1 373 ? 10.387 9.243 -34.903 1.00 86.62 373 LEU A N 1
ATOM 2982 C CA . LEU A 1 373 ? 10.278 9.822 -33.556 1.00 86.62 373 LEU A CA 1
ATOM 2983 C C . LEU A 1 373 ? 11.298 9.185 -32.595 1.00 86.62 373 LEU A C 1
ATOM 2985 O O . LEU A 1 373 ? 11.085 9.136 -31.384 1.00 86.62 373 LEU A O 1
ATOM 2989 N N . SER A 1 374 ? 12.398 8.640 -33.123 1.00 83.88 374 SER A N 1
ATOM 2990 C CA . SER A 1 374 ? 13.432 8.001 -32.302 1.00 83.88 374 SER A CA 1
ATOM 2991 C C . SER A 1 374 ? 13.990 8.996 -31.285 1.00 83.88 374 SER A C 1
ATOM 2993 O O . SER A 1 374 ? 14.290 10.132 -31.631 1.00 83.88 374 SER A O 1
ATOM 2995 N N . ASN A 1 375 ? 14.154 8.586 -30.028 1.00 82.75 375 ASN A N 1
ATOM 2996 C CA . ASN A 1 375 ? 14.611 9.450 -28.928 1.00 82.75 375 ASN A CA 1
ATOM 2997 C C . ASN A 1 375 ? 13.710 10.663 -28.616 1.00 82.75 375 ASN A C 1
ATOM 2999 O O . ASN A 1 375 ? 14.148 11.559 -27.899 1.00 82.75 375 ASN A O 1
ATOM 3003 N N . ALA A 1 376 ? 12.475 10.713 -29.121 1.00 86.94 376 ALA A N 1
ATOM 3004 C CA . ALA A 1 376 ? 11.533 11.759 -28.746 1.00 86.94 376 ALA A CA 1
ATOM 3005 C C . ALA A 1 376 ? 11.105 11.629 -27.271 1.00 86.94 376 ALA A C 1
ATOM 3007 O O . ALA A 1 376 ? 10.866 10.527 -26.770 1.00 86.94 376 ALA A O 1
ATOM 3008 N N . ASN A 1 377 ? 10.982 12.759 -26.575 1.00 86.25 377 ASN A N 1
ATOM 3009 C CA . ASN A 1 377 ? 10.496 12.827 -25.200 1.00 86.25 377 ASN A CA 1
ATOM 3010 C C . ASN A 1 377 ? 8.977 13.055 -25.185 1.00 86.25 377 ASN A C 1
ATOM 3012 O O . ASN A 1 377 ? 8.502 14.107 -25.603 1.00 86.25 377 ASN A O 1
ATOM 3016 N N . PHE A 1 378 ? 8.228 12.084 -24.659 1.00 88.12 378 PHE A N 1
ATOM 3017 C CA . PHE A 1 378 ? 6.769 12.137 -24.496 1.00 88.12 378 PHE A CA 1
ATOM 3018 C C . PHE A 1 378 ? 6.330 12.185 -23.025 1.00 88.12 378 PHE A C 1
ATOM 3020 O O . PHE A 1 378 ? 5.190 11.838 -22.712 1.00 88.12 378 PHE A O 1
ATOM 3027 N N . ASN A 1 379 ? 7.211 12.570 -22.097 1.00 86.44 379 ASN A N 1
ATOM 3028 C CA . ASN A 1 379 ? 6.863 12.633 -20.678 1.00 86.44 379 ASN A CA 1
ATOM 3029 C C . ASN A 1 379 ? 5.617 13.506 -20.468 1.00 86.44 379 ASN A C 1
ATOM 3031 O O . ASN A 1 379 ? 5.578 14.656 -20.894 1.00 86.44 379 ASN A O 1
ATOM 3035 N N . ALA A 1 380 ? 4.590 12.945 -19.826 1.00 87.75 380 ALA A N 1
ATOM 3036 C C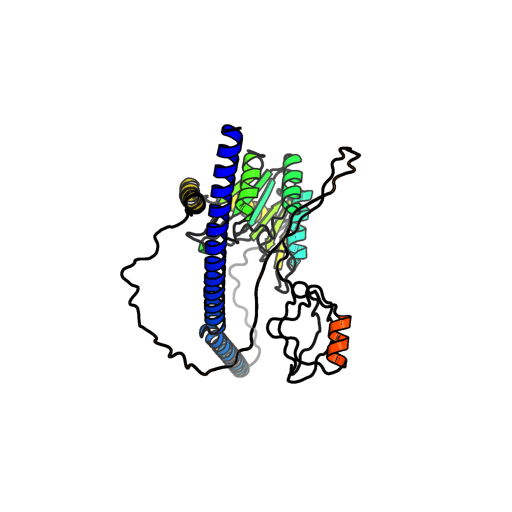A . ALA A 1 380 ? 3.287 13.583 -19.612 1.00 87.75 380 ALA A CA 1
ATOM 3037 C C . ALA A 1 380 ? 2.519 14.016 -20.887 1.00 87.75 380 ALA A C 1
ATOM 3039 O O . ALA A 1 380 ? 1.557 14.774 -20.784 1.00 87.75 380 ALA A O 1
ATOM 3040 N N . ALA A 1 381 ? 2.893 13.548 -22.083 1.00 89.50 381 ALA A N 1
ATOM 3041 C CA . ALA A 1 381 ? 2.132 13.816 -23.305 1.00 89.50 381 ALA A CA 1
ATOM 3042 C C . ALA A 1 381 ? 0.812 13.019 -23.335 1.00 89.50 381 ALA A C 1
ATOM 3044 O O . ALA A 1 381 ? 0.773 11.835 -22.992 1.00 89.50 381 ALA A O 1
ATOM 3045 N N . ASN A 1 382 ? -0.275 13.640 -23.798 1.00 87.00 382 ASN A N 1
ATOM 3046 C CA . ASN A 1 382 ? -1.556 12.962 -23.995 1.00 87.00 382 ASN A CA 1
ATOM 3047 C C . ASN A 1 382 ? -1.619 12.340 -25.399 1.00 87.00 382 ASN A C 1
ATOM 3049 O O . ASN A 1 382 ? -1.852 13.031 -26.389 1.00 87.00 382 ASN A O 1
ATOM 3053 N N . LEU A 1 383 ? -1.444 11.018 -25.478 1.00 87.06 383 LEU A N 1
ATOM 3054 C CA . LEU A 1 383 ? -1.512 10.236 -26.723 1.00 87.06 383 LEU A CA 1
ATOM 3055 C C . LEU A 1 383 ? -2.825 9.446 -26.871 1.00 87.06 383 LEU A C 1
ATOM 3057 O O . LEU A 1 383 ? -2.924 8.540 -27.700 1.00 87.06 383 LEU A O 1
ATOM 3061 N N . SER A 1 384 ? -3.845 9.740 -26.059 1.00 86.25 384 SER A N 1
ATOM 3062 C CA . SER A 1 384 ? -5.089 8.962 -26.056 1.00 86.25 384 SER A CA 1
ATOM 3063 C C . SER A 1 384 ? -5.781 8.982 -27.427 1.00 86.25 384 SER A C 1
ATOM 3065 O O . SER A 1 384 ? -6.112 10.029 -27.979 1.00 86.25 384 SER A O 1
ATOM 3067 N N . GLY A 1 385 ? -5.978 7.803 -28.023 1.00 83.19 385 GLY A N 1
ATOM 3068 C CA . GLY A 1 385 ? -6.578 7.676 -29.356 1.00 83.19 385 GLY A CA 1
ATOM 3069 C C . GLY A 1 385 ? -5.723 8.226 -30.505 1.00 83.19 385 GLY A C 1
ATOM 3070 O O . GLY A 1 385 ? -6.236 8.345 -31.617 1.00 83.19 385 GLY A O 1
ATOM 3071 N N . ALA A 1 386 ? -4.453 8.568 -30.260 1.00 85.38 386 ALA A N 1
ATOM 3072 C CA . ALA A 1 386 ? -3.516 8.865 -31.331 1.00 85.38 386 ALA A CA 1
ATOM 3073 C C . ALA A 1 386 ? -3.198 7.578 -32.111 1.00 85.38 386 ALA A C 1
ATOM 3075 O O . ALA A 1 386 ? -2.992 6.519 -31.517 1.00 85.38 386 ALA A O 1
ATOM 3076 N N . SER A 1 387 ? -3.168 7.658 -33.440 1.00 80.12 387 SER A N 1
ATOM 3077 C CA . SER A 1 387 ? -2.821 6.534 -34.315 1.00 80.12 387 SER A CA 1
ATOM 3078 C C . SER A 1 387 ? -1.523 6.831 -35.049 1.00 80.12 387 SER A C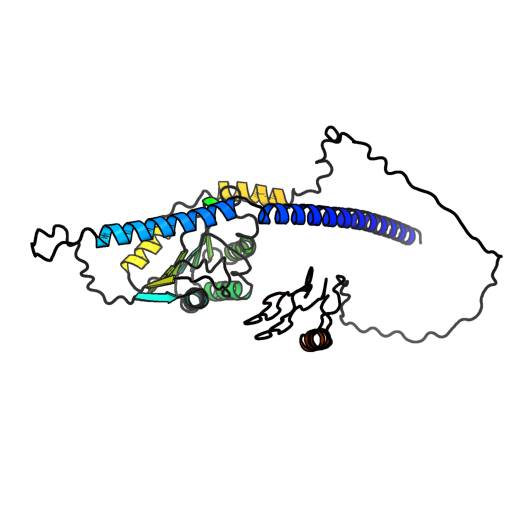 1
ATOM 3080 O O . SER A 1 387 ? -1.417 7.857 -35.718 1.00 80.12 387 SER A O 1
ATOM 3082 N N . PHE A 1 388 ? -0.561 5.918 -34.948 1.00 72.25 388 PHE A N 1
ATOM 3083 C CA . PHE A 1 388 ? 0.719 5.948 -35.663 1.00 72.25 388 PHE A CA 1
ATOM 3084 C C . PHE A 1 388 ? 0.787 4.799 -36.682 1.00 72.25 388 PHE A C 1
ATOM 3086 O O . PHE A 1 388 ? 1.809 4.132 -36.835 1.00 72.25 388 PHE A O 1
ATOM 3093 N N . GLU A 1 389 ? -0.342 4.486 -37.326 1.00 58.88 389 GLU A N 1
ATOM 3094 C CA . GLU A 1 389 ? -0.411 3.385 -38.284 1.00 58.88 389 GLU A CA 1
ATOM 3095 C C . GLU A 1 389 ? 0.524 3.627 -39.476 1.00 58.88 389 GLU A C 1
ATOM 3097 O O . GLU A 1 389 ? 0.360 4.564 -40.261 1.00 58.88 389 GLU A O 1
ATOM 3102 N N . SER A 1 390 ? 1.478 2.706 -39.631 1.00 51.84 390 SER A N 1
ATOM 3103 C CA . SER A 1 390 ? 2.576 2.785 -40.599 1.00 51.84 390 SER A CA 1
ATOM 3104 C C . SER A 1 390 ? 3.421 4.056 -40.429 1.00 51.84 390 SER A C 1
ATOM 3106 O O . SER A 1 390 ? 3.581 4.778 -41.409 1.00 51.84 390 SER A O 1
ATOM 3108 N N . ALA A 1 391 ? 3.900 4.349 -39.213 1.00 42.78 391 ALA A N 1
ATOM 3109 C CA . ALA A 1 391 ? 4.961 5.325 -38.930 1.00 42.78 391 ALA A CA 1
ATOM 3110 C C . ALA A 1 391 ? 6.352 4.696 -39.093 1.00 42.78 391 ALA A C 1
ATOM 3112 O O . ALA A 1 391 ? 6.527 3.560 -38.593 1.00 42.78 391 ALA A O 1
#

Sequence (391 aa):
MSDLESNLSALVAKVSQLEKQQVTLKKYVVKLKHTLDEQIENFNHRPEAQDIENLQENFVALTLGLDELLALNNPIKSTTETQDKSSDNWQKTEEYQNQLVFDRPDSRGVLIEALETVKARLIIVCPWLNCNSIDEHLLNKFKNCLNRNCQIDIGWGYLGDRSNIGKGWKYNALGDLQELEESYSGLFRLKLLGTHENFLVCDEKFAFVGSHNFLASGEESLEREVGVLTSDSEIIQGLINRFDDGEGLDESEIHRRFAASVKSLDEVEYLPGVIDESEMEFRDFSMVVHEDEEEEEEVEYLPGVVDENEMEFQNISMMVDEEEEEEEESQEPVVSAEEFLRRYSEGELDFTGINLSGADLSGKSFSGSKLNLSNANFNAANLSGASFESA

pLDDT: mean 70.6, std 24.15, range [23.08, 98.62]